Protein AF-A0AAD5XDI3-F1 (afdb_monomer_lite)

Structure (mmCIF, N/CA/C/O backbone):
data_AF-A0AAD5XDI3-F1
#
_entry.id   AF-A0AAD5XDI3-F1
#
loop_
_atom_site.group_PDB
_atom_site.id
_atom_site.type_symbol
_atom_site.label_atom_id
_atom_site.label_alt_id
_atom_site.label_comp_id
_atom_site.label_asym_id
_atom_site.label_entity_id
_atom_site.label_seq_id
_atom_site.pdbx_PDB_ins_code
_atom_site.Cartn_x
_atom_site.Cartn_y
_atom_site.Cartn_z
_atom_site.occupancy
_atom_site.B_iso_or_equiv
_atom_site.auth_seq_id
_atom_site.auth_comp_id
_atom_site.auth_asym_id
_atom_site.auth_atom_id
_atom_site.pdbx_PDB_model_num
ATOM 1 N N . PHE A 1 1 ? 3.442 -32.554 5.520 1.00 47.53 1 PHE A N 1
ATOM 2 C CA . PHE A 1 1 ? 2.840 -31.416 6.227 1.00 47.53 1 PHE A CA 1
ATOM 3 C C . PHE A 1 1 ? 1.393 -31.786 6.493 1.00 47.53 1 PHE A C 1
ATOM 5 O O . PHE A 1 1 ? 0.622 -31.822 5.546 1.00 47.53 1 PHE A O 1
ATOM 12 N N . ASP A 1 2 ? 1.051 -32.160 7.729 1.00 36.78 2 ASP A N 1
ATOM 13 C CA . ASP A 1 2 ? -0.353 -32.258 8.153 1.00 36.78 2 ASP A CA 1
ATOM 14 C C . ASP A 1 2 ? -0.892 -30.829 8.255 1.00 36.78 2 ASP A C 1
ATOM 16 O O . ASP A 1 2 ? -0.778 -30.168 9.284 1.00 36.78 2 ASP A O 1
ATOM 20 N N . THR A 1 3 ? -1.361 -30.285 7.135 1.00 45.81 3 THR A N 1
ATOM 21 C CA . THR A 1 3 ? -1.866 -28.909 7.041 1.00 45.81 3 THR A CA 1
ATOM 22 C C . THR A 1 3 ? -3.379 -28.919 7.001 1.00 45.81 3 THR A C 1
ATOM 24 O O . THR A 1 3 ? -3.995 -28.523 6.015 1.00 45.81 3 THR A O 1
ATOM 27 N N . THR A 1 4 ? -4.003 -29.360 8.088 1.00 52.22 4 THR A N 1
ATOM 28 C CA . THR A 1 4 ? -5.372 -28.934 8.373 1.00 52.22 4 THR A CA 1
ATOM 29 C C . THR A 1 4 ? -5.301 -27.482 8.833 1.00 52.22 4 THR A C 1
ATOM 31 O O . THR A 1 4 ? -5.080 -27.202 10.011 1.00 52.22 4 THR A O 1
ATOM 34 N N . VAL A 1 5 ? -5.405 -26.545 7.889 1.00 65.00 5 VAL A N 1
ATOM 35 C CA . VAL A 1 5 ? -5.537 -25.123 8.216 1.00 65.00 5 VAL A CA 1
ATOM 36 C C . VAL A 1 5 ? -6.956 -24.918 8.733 1.00 65.00 5 VAL A C 1
ATOM 38 O O . VAL A 1 5 ? -7.922 -25.165 8.014 1.00 65.00 5 VAL A O 1
ATOM 41 N N . ALA A 1 6 ? -7.089 -24.523 9.998 1.00 70.62 6 ALA A N 1
ATOM 42 C CA . ALA A 1 6 ? -8.393 -24.238 10.578 1.00 70.62 6 ALA A CA 1
ATOM 43 C C . ALA A 1 6 ? -9.020 -23.036 9.857 1.00 70.62 6 ALA A C 1
ATOM 45 O O . ALA A 1 6 ? -8.440 -21.948 9.827 1.00 70.62 6 ALA A O 1
ATOM 46 N N . LEU A 1 7 ? -10.203 -23.243 9.278 1.00 64.88 7 LEU A N 1
ATOM 47 C CA . LEU A 1 7 ? -11.003 -22.172 8.697 1.00 64.88 7 LEU A CA 1
ATOM 48 C C . LEU A 1 7 ? -11.778 -21.474 9.812 1.00 64.88 7 LEU A C 1
ATOM 50 O O . LEU A 1 7 ? -12.508 -22.110 10.572 1.00 64.88 7 LEU A O 1
ATOM 54 N N . THR A 1 8 ? -11.614 -20.159 9.907 1.00 66.75 8 THR A N 1
ATOM 55 C CA . THR A 1 8 ? -12.385 -19.302 10.808 1.00 66.75 8 THR A CA 1
ATOM 56 C C . THR A 1 8 ? -13.343 -18.471 9.967 1.00 66.75 8 THR A C 1
ATOM 58 O O . THR A 1 8 ? -12.914 -17.736 9.080 1.00 66.75 8 THR A O 1
ATOM 61 N N . ILE A 1 9 ? -14.642 -18.582 10.237 1.00 59.88 9 ILE A N 1
ATOM 62 C CA . ILE A 1 9 ? -15.657 -17.755 9.580 1.00 59.88 9 ILE A CA 1
ATOM 63 C C . ILE A 1 9 ? -15.721 -16.418 10.320 1.00 59.88 9 ILE A C 1
ATOM 65 O O . ILE A 1 9 ? -16.007 -16.380 11.518 1.00 59.88 9 ILE A O 1
ATOM 69 N N . PHE A 1 10 ? -15.464 -15.320 9.615 1.00 51.66 10 PHE A N 1
ATOM 70 C CA . PHE A 1 10 ? -15.527 -13.970 10.161 1.00 51.66 10 PHE A CA 1
ATOM 71 C C . PHE A 1 10 ? -16.383 -13.080 9.260 1.00 51.66 10 PHE A C 1
ATOM 73 O O . PHE A 1 10 ? -15.972 -12.743 8.158 1.00 51.66 10 PHE A O 1
ATOM 80 N N . HIS A 1 11 ? -17.577 -12.693 9.729 1.00 59.72 11 HIS A N 1
ATOM 81 C CA . HIS A 1 11 ? -18.446 -11.718 9.044 1.00 59.72 11 HIS A CA 1
ATOM 82 C C . HIS A 1 11 ? -18.690 -12.062 7.559 1.00 59.72 11 HIS A C 1
ATOM 84 O O . HIS A 1 11 ? -18.514 -11.225 6.680 1.00 59.72 11 HIS A O 1
ATOM 90 N N . ASN A 1 12 ? -19.082 -13.310 7.283 1.00 71.00 12 ASN A N 1
ATOM 91 C CA . ASN A 1 12 ? -19.303 -13.860 5.935 1.00 71.00 12 ASN A CA 1
ATOM 92 C C . ASN A 1 12 ? -18.046 -14.007 5.054 1.00 71.00 12 ASN A C 1
ATOM 94 O O . ASN A 1 12 ? -18.177 -14.397 3.899 1.00 71.00 12 ASN A O 1
ATOM 98 N N . ALA A 1 13 ? -16.844 -13.762 5.583 1.00 76.00 13 ALA A N 1
ATOM 99 C CA . ALA A 1 13 ? -15.586 -14.122 4.936 1.00 76.00 13 ALA A CA 1
ATOM 100 C C . ALA A 1 13 ? -14.991 -15.376 5.590 1.00 76.00 13 ALA A C 1
ATOM 102 O O . ALA A 1 13 ? -14.969 -15.503 6.820 1.00 76.00 13 ALA A O 1
ATOM 103 N N . GLN A 1 14 ? -14.484 -16.304 4.781 1.00 85.25 14 GLN A N 1
ATOM 104 C CA . GLN A 1 14 ? -13.695 -17.426 5.285 1.00 85.25 14 GLN A CA 1
ATOM 105 C C . GLN A 1 14 ? -12.232 -17.009 5.372 1.00 85.25 14 GLN A C 1
ATOM 107 O O . GLN A 1 14 ? -11.648 -16.537 4.395 1.00 85.25 14 GLN A O 1
ATOM 112 N N . ILE A 1 15 ? -11.640 -17.176 6.553 1.00 87.75 15 ILE A N 1
ATOM 113 C CA . ILE A 1 15 ? -10.244 -16.835 6.804 1.00 87.75 15 ILE A CA 1
ATOM 114 C C . ILE A 1 15 ? -9.481 -18.096 7.199 1.00 87.75 15 ILE A C 1
ATOM 116 O O . ILE A 1 15 ? -9.855 -18.796 8.141 1.00 87.75 15 ILE A O 1
ATOM 120 N N . ALA A 1 16 ? -8.378 -18.355 6.508 1.00 89.56 16 ALA A N 1
ATOM 121 C CA . ALA A 1 16 ? -7.414 -19.388 6.857 1.00 89.56 16 ALA A CA 1
ATOM 122 C C . ALA A 1 16 ? -6.131 -18.710 7.351 1.00 89.56 16 ALA A C 1
ATOM 124 O O . ALA A 1 16 ? -5.575 -17.858 6.659 1.00 89.56 16 ALA A O 1
ATOM 125 N N . ILE A 1 17 ? -5.655 -19.070 8.542 1.00 90.75 17 ILE A N 1
ATOM 126 C CA . ILE A 1 17 ? -4.444 -18.483 9.131 1.00 90.75 17 ILE A CA 1
ATOM 127 C C . ILE A 1 17 ? -3.389 -19.573 9.266 1.00 90.75 17 ILE A C 1
ATOM 129 O O . ILE A 1 17 ? -3.636 -20.613 9.875 1.00 90.75 17 ILE A O 1
ATOM 133 N N . PHE A 1 18 ? -2.203 -19.330 8.722 1.00 91.69 18 PHE A N 1
ATOM 134 C CA . PHE A 1 18 ? -1.053 -20.211 8.893 1.00 91.69 18 PHE A CA 1
ATOM 135 C C . PHE A 1 18 ? 0.231 -19.395 9.054 1.00 91.69 18 PHE A C 1
ATOM 137 O O . PHE A 1 18 ? 0.238 -18.181 8.866 1.00 91.69 18 PHE A O 1
ATOM 144 N N . LYS A 1 19 ? 1.324 -20.057 9.439 1.00 90.94 19 LYS A N 1
ATOM 145 C CA . LYS A 1 19 ? 2.655 -19.445 9.477 1.00 90.94 19 LYS A CA 1
ATOM 146 C C . LYS A 1 19 ? 3.516 -20.017 8.362 1.00 90.94 19 LYS A C 1
ATOM 148 O O . LYS A 1 19 ? 3.504 -21.229 8.148 1.00 90.94 19 LYS A O 1
ATOM 153 N N . ASP A 1 20 ? 4.240 -19.155 7.662 1.00 89.44 20 ASP A N 1
ATOM 154 C CA . ASP A 1 20 ? 5.237 -19.573 6.681 1.00 89.44 20 ASP A CA 1
ATOM 155 C C . ASP A 1 20 ? 6.464 -20.219 7.379 1.00 89.44 20 ASP A C 1
ATOM 157 O O . ASP A 1 20 ? 6.562 -20.208 8.613 1.00 89.44 20 ASP A O 1
ATOM 161 N N . PRO A 1 21 ? 7.428 -20.783 6.626 1.00 91.00 21 PRO A N 1
ATOM 162 C CA . PRO A 1 21 ? 8.645 -21.361 7.202 1.00 91.00 21 PRO A CA 1
ATOM 163 C C . PRO A 1 21 ? 9.513 -20.383 8.012 1.00 91.00 21 PRO A C 1
ATOM 165 O O . PRO A 1 21 ? 10.325 -20.830 8.820 1.00 91.00 21 PRO A O 1
ATOM 168 N N . ASN A 1 22 ? 9.350 -19.072 7.817 1.00 85.88 22 ASN A N 1
ATOM 169 C CA . ASN A 1 22 ? 10.060 -18.027 8.557 1.00 85.88 22 ASN A CA 1
ATOM 170 C C . ASN A 1 22 ? 9.297 -17.576 9.817 1.00 85.88 22 ASN A C 1
ATOM 172 O O . ASN A 1 22 ? 9.826 -16.807 10.622 1.00 85.88 22 ASN A O 1
ATOM 176 N N . GLY A 1 23 ? 8.075 -18.077 10.027 1.00 86.12 23 GLY A N 1
ATOM 177 C CA . GLY A 1 23 ? 7.207 -17.720 11.145 1.00 86.12 23 GLY A CA 1
ATOM 178 C C . GLY A 1 23 ? 6.302 -16.512 10.885 1.00 86.12 23 GLY A C 1
ATOM 179 O O . GLY A 1 23 ? 5.633 -16.064 11.821 1.00 86.12 23 GLY A O 1
ATOM 180 N N . ILE A 1 24 ? 6.248 -16.007 9.650 1.00 88.06 24 ILE A N 1
ATOM 181 C CA . ILE A 1 24 ? 5.360 -14.923 9.223 1.00 88.06 24 ILE A CA 1
ATOM 182 C C . ILE A 1 24 ? 3.933 -15.460 9.161 1.00 88.06 24 ILE A C 1
ATOM 184 O O . ILE A 1 24 ? 3.657 -16.462 8.503 1.00 88.06 24 ILE A O 1
ATOM 188 N N . GLU A 1 25 ? 3.012 -14.787 9.847 1.00 89.94 25 GLU A N 1
ATOM 189 C CA . GLU A 1 25 ? 1.589 -15.105 9.768 1.00 89.94 25 GLU A CA 1
ATOM 190 C C . GLU A 1 25 ? 1.027 -14.682 8.407 1.00 89.94 25 GLU A C 1
ATOM 192 O O . GLU A 1 25 ? 1.074 -13.509 8.036 1.00 89.94 25 GLU A O 1
ATOM 197 N N . VAL A 1 26 ? 0.465 -15.643 7.680 1.00 90.69 26 VAL A N 1
ATOM 198 C CA . VAL A 1 26 ? -0.228 -15.438 6.413 1.00 90.69 26 VAL A CA 1
ATOM 199 C C . VAL A 1 26 ? -1.707 -15.717 6.632 1.00 90.69 26 VAL A C 1
ATOM 201 O O . VAL A 1 26 ? -2.092 -16.767 7.155 1.00 90.69 26 VAL A O 1
ATOM 204 N N . ARG A 1 27 ? -2.541 -14.760 6.225 1.00 91.75 27 ARG A N 1
ATOM 205 C CA . ARG A 1 27 ? -3.999 -14.874 6.266 1.00 91.75 27 ARG A CA 1
ATOM 206 C C . ARG A 1 27 ? -4.526 -14.974 4.845 1.00 91.75 27 ARG A C 1
ATOM 208 O O . ARG A 1 27 ? -4.381 -14.035 4.067 1.00 91.75 27 ARG A O 1
ATOM 215 N N . LEU A 1 28 ? -5.129 -16.107 4.518 1.00 91.12 28 LEU A N 1
ATOM 216 C CA . LEU A 1 28 ? -5.909 -16.282 3.300 1.00 91.12 28 LEU A CA 1
ATOM 217 C C . LEU A 1 28 ? -7.330 -15.850 3.602 1.00 91.12 28 LEU A C 1
ATOM 219 O O . LEU A 1 28 ? -7.909 -16.309 4.582 1.00 91.12 28 LEU A O 1
ATOM 223 N N . ILE A 1 29 ? -7.863 -14.958 2.782 1.00 88.56 29 ILE A N 1
ATOM 224 C CA . ILE A 1 29 ? -9.216 -14.440 2.933 1.00 88.56 29 ILE A CA 1
ATOM 225 C C . ILE A 1 29 ? -9.942 -14.760 1.640 1.00 88.56 29 ILE A C 1
ATOM 227 O O . ILE A 1 29 ? -9.493 -14.365 0.563 1.00 88.56 29 ILE A O 1
ATOM 231 N N . GLU A 1 30 ? -11.031 -15.505 1.756 1.00 87.62 30 GLU A N 1
ATOM 232 C CA . GLU A 1 30 ? -11.913 -15.768 0.632 1.00 87.62 30 GLU A CA 1
ATOM 233 C C . GLU A 1 30 ? -12.585 -14.462 0.197 1.00 87.62 30 GLU A C 1
ATOM 235 O O . GLU A 1 30 ? -13.134 -13.722 1.019 1.00 87.62 30 GLU A O 1
ATOM 240 N N . LEU A 1 31 ? -12.505 -14.168 -1.101 1.00 82.94 31 LEU A N 1
ATOM 241 C CA . LEU A 1 31 ? -13.217 -13.043 -1.693 1.00 82.94 31 LEU A CA 1
ATOM 242 C C . LEU A 1 31 ? -14.718 -13.315 -1.665 1.00 82.94 31 LEU A C 1
ATOM 244 O O . LEU A 1 31 ? -15.148 -14.434 -1.949 1.00 82.94 31 LEU A O 1
ATOM 248 N N . THR A 1 32 ? -15.511 -12.282 -1.392 1.00 82.12 32 THR A N 1
ATOM 249 C CA . THR A 1 32 ? -16.971 -12.388 -1.491 1.00 82.12 32 THR A CA 1
ATOM 250 C C . THR A 1 32 ? -17.394 -12.659 -2.938 1.00 82.12 32 THR A C 1
ATOM 252 O O . THR A 1 32 ? -16.671 -12.300 -3.866 1.00 82.12 32 THR A O 1
ATOM 255 N N . GLU A 1 33 ? -18.577 -13.243 -3.153 1.00 81.38 33 GLU A N 1
ATOM 256 C CA . GLU A 1 33 ? -19.117 -13.487 -4.507 1.00 81.38 33 GLU A CA 1
ATOM 257 C C . GLU A 1 33 ? -19.088 -12.210 -5.364 1.00 81.38 33 GLU A C 1
ATOM 259 O O . GLU A 1 33 ? -18.579 -12.214 -6.480 1.00 81.38 33 GLU A O 1
ATOM 264 N N . GLN A 1 34 ? -19.486 -11.073 -4.785 1.00 79.25 34 GLN A N 1
ATOM 265 C CA . GLN A 1 34 ? -19.446 -9.770 -5.453 1.00 79.25 34 GLN A CA 1
ATOM 266 C C . GLN A 1 34 ? -18.027 -9.340 -5.872 1.00 79.25 34 GLN A C 1
ATOM 268 O O . GLN A 1 34 ? -17.858 -8.704 -6.907 1.00 79.25 34 GLN A O 1
ATOM 273 N N . GLN A 1 35 ? -17.003 -9.658 -5.074 1.00 77.62 35 GLN A N 1
ATOM 274 C CA . GLN A 1 35 ? -15.608 -9.372 -5.424 1.00 77.62 35 GLN A CA 1
ATOM 275 C C . GLN A 1 35 ? -15.087 -10.324 -6.504 1.00 77.62 35 GLN A C 1
ATOM 277 O O . GLN A 1 35 ? -14.258 -9.924 -7.311 1.00 77.62 35 GLN A O 1
ATOM 282 N N . GLN A 1 36 ? -15.559 -11.571 -6.532 1.00 77.69 36 GLN A N 1
ATOM 283 C CA . GLN A 1 36 ? -15.203 -12.531 -7.580 1.00 77.69 36 GLN A CA 1
ATOM 284 C C . GLN A 1 36 ? -15.808 -12.149 -8.940 1.00 77.69 36 GLN A C 1
ATOM 286 O O . GLN A 1 36 ? -15.209 -12.431 -9.976 1.00 77.69 36 GLN A O 1
ATOM 291 N N . GLU A 1 37 ? -16.971 -11.495 -8.936 1.00 79.19 37 GLU A N 1
ATOM 292 C CA . GLU A 1 37 ? -17.652 -10.999 -10.137 1.00 79.19 37 GLU A CA 1
ATOM 293 C C . GLU A 1 37 ? -17.058 -9.693 -10.697 1.00 79.19 37 GLU A C 1
ATOM 295 O O . GLU A 1 37 ? -17.395 -9.303 -11.817 1.00 79.19 37 GLU A O 1
ATOM 300 N N . ASP A 1 38 ? -16.171 -9.013 -9.960 1.00 76.56 38 ASP A N 1
ATOM 301 C CA . ASP A 1 38 ? -15.5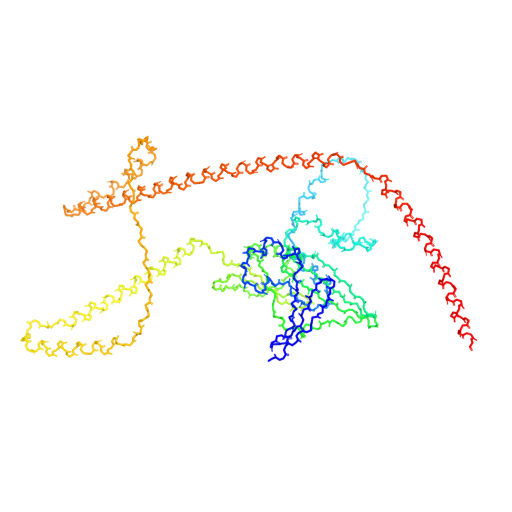27 -7.783 -10.427 1.00 76.56 38 ASP A CA 1
ATOM 302 C C . ASP A 1 38 ? -14.634 -8.079 -11.644 1.00 76.56 38 ASP A C 1
ATOM 304 O O . ASP A 1 38 ? -13.674 -8.854 -11.577 1.00 76.56 38 ASP A O 1
ATOM 308 N N . SER A 1 39 ? -14.941 -7.440 -12.778 1.00 68.50 39 SER A N 1
ATOM 309 C CA . SER A 1 39 ? -14.251 -7.648 -14.054 1.00 68.50 39 SER A CA 1
ATOM 310 C C . SER A 1 39 ? -12.749 -7.375 -13.971 1.00 68.50 39 SER A C 1
ATOM 312 O O . SER A 1 39 ? -11.975 -8.003 -14.692 1.00 68.50 39 SER A O 1
ATOM 314 N N . THR A 1 40 ? -12.322 -6.492 -13.062 1.00 70.38 40 THR A N 1
ATOM 315 C CA . THR A 1 40 ? -10.896 -6.204 -12.838 1.00 70.38 40 THR A CA 1
ATOM 316 C C . THR A 1 40 ? -10.129 -7.405 -12.282 1.00 70.38 40 THR A C 1
ATOM 318 O O . THR A 1 40 ? -8.949 -7.571 -12.586 1.00 70.38 40 THR A O 1
ATOM 321 N N . ILE A 1 41 ? -10.801 -8.267 -11.513 1.00 68.50 41 ILE A N 1
ATOM 322 C CA . ILE A 1 41 ? -10.242 -9.503 -10.949 1.00 68.50 41 ILE A CA 1
ATOM 323 C C . ILE A 1 41 ? -10.460 -10.674 -11.916 1.00 68.50 41 ILE A C 1
ATOM 325 O O . ILE A 1 41 ? -9.600 -11.543 -12.055 1.00 68.50 41 ILE A O 1
ATOM 329 N N . ALA A 1 42 ? -11.588 -10.688 -12.630 1.00 63.56 42 ALA A N 1
ATOM 330 C CA . ALA A 1 42 ? -11.940 -11.765 -13.553 1.00 63.56 42 ALA A CA 1
ATOM 331 C C . ALA A 1 42 ? -11.046 -11.834 -14.812 1.00 63.56 42 ALA A C 1
ATOM 333 O O . ALA A 1 42 ? -10.900 -12.911 -15.401 1.00 63.56 42 ALA A O 1
ATOM 334 N N . GLU A 1 43 ? -10.451 -10.713 -15.238 1.00 65.38 43 GLU A N 1
ATOM 335 C CA . GLU A 1 43 ? -9.578 -10.649 -16.422 1.00 65.38 43 GLU A CA 1
ATOM 336 C C . GLU A 1 43 ? -8.131 -11.095 -16.153 1.00 65.38 43 GLU A C 1
ATOM 338 O O . GLU A 1 43 ? -7.462 -11.579 -17.072 1.00 65.38 43 GLU A O 1
ATOM 343 N N . SER A 1 44 ? -7.644 -11.005 -14.908 1.00 58.12 44 SER A N 1
ATOM 344 C CA . SER A 1 44 ? -6.298 -11.454 -14.539 1.00 58.12 44 SER A CA 1
ATOM 345 C C . SER A 1 44 ? -6.253 -12.980 -14.386 1.00 58.12 44 SER A C 1
ATOM 347 O O . SER A 1 44 ? -6.315 -13.511 -13.286 1.00 58.12 44 SER A O 1
ATOM 349 N N . ASP A 1 45 ? -6.159 -13.683 -15.516 1.00 53.00 45 ASP A N 1
ATOM 350 C CA . ASP A 1 45 ? -5.903 -15.122 -15.652 1.00 53.00 45 ASP A CA 1
ATOM 351 C C . ASP A 1 45 ? -6.790 -16.062 -14.810 1.00 53.00 45 ASP A C 1
ATOM 353 O O . ASP A 1 45 ? -6.533 -16.342 -13.639 1.00 53.00 45 ASP A O 1
ATOM 357 N N . LYS A 1 46 ? -7.717 -16.755 -15.489 1.00 57.09 46 LYS A N 1
ATOM 358 C CA . LYS A 1 46 ? -8.559 -17.871 -14.987 1.00 57.09 46 LYS A CA 1
ATOM 359 C C . LYS A 1 46 ? -7.793 -19.074 -14.381 1.00 57.09 46 LYS A C 1
ATOM 361 O O . LYS A 1 46 ? -8.373 -20.138 -14.180 1.00 57.09 46 LYS A O 1
ATOM 366 N N . ARG A 1 47 ? -6.480 -18.962 -14.166 1.00 55.03 47 ARG A N 1
ATOM 367 C CA . ARG A 1 47 ? -5.576 -19.992 -13.631 1.00 55.03 47 ARG A CA 1
ATOM 368 C C . ARG A 1 47 ? -4.876 -19.586 -12.332 1.00 55.03 47 ARG A C 1
ATOM 370 O O . ARG A 1 47 ? -4.117 -20.398 -11.802 1.00 55.03 47 ARG A O 1
ATOM 377 N N . GLN A 1 48 ? -5.084 -18.373 -11.822 1.00 68.50 48 GLN A N 1
ATOM 378 C CA . GLN A 1 48 ? -4.470 -17.956 -10.562 1.00 68.50 48 GLN A CA 1
ATOM 379 C C . GLN A 1 48 ? -5.332 -18.407 -9.375 1.00 68.50 48 GLN A C 1
ATOM 381 O O . GLN A 1 48 ? -6.533 -18.175 -9.325 1.00 68.50 48 GLN A O 1
ATOM 386 N N . TRP A 1 49 ? -4.707 -19.100 -8.422 1.00 72.00 49 TRP A N 1
ATOM 387 C CA . TRP A 1 49 ? -5.333 -19.576 -7.179 1.00 72.00 49 TRP A CA 1
ATOM 388 C C . TRP A 1 49 ? -5.261 -18.533 -6.050 1.00 72.00 49 TRP A C 1
ATOM 390 O O . TRP A 1 49 ? -5.713 -18.783 -4.936 1.00 72.00 49 TRP A O 1
ATOM 400 N N . PHE A 1 50 ? -4.685 -17.363 -6.338 1.00 77.06 50 PHE A N 1
ATOM 401 C CA . PHE A 1 50 ? -4.650 -16.185 -5.483 1.00 77.06 50 PHE A CA 1
ATOM 402 C C . PHE A 1 50 ? -5.051 -14.974 -6.330 1.00 77.06 50 PHE A C 1
ATOM 404 O O . PHE A 1 50 ? -4.606 -14.855 -7.466 1.00 77.06 50 PHE A O 1
ATOM 411 N N . ALA A 1 51 ? -5.887 -14.086 -5.789 1.00 76.88 51 ALA A N 1
ATOM 412 C CA . ALA A 1 51 ? -6.321 -12.892 -6.517 1.00 76.88 51 ALA A CA 1
ATOM 413 C C . ALA A 1 51 ? -5.300 -11.752 -6.395 1.00 76.88 51 ALA A C 1
ATOM 415 O O . ALA A 1 51 ? -4.861 -11.181 -7.385 1.00 76.88 51 ALA A O 1
ATOM 416 N N . ARG A 1 52 ? -4.908 -11.414 -5.159 1.00 83.31 52 ARG A N 1
ATOM 417 C CA . ARG A 1 52 ? -3.953 -10.336 -4.862 1.00 83.31 52 ARG A CA 1
ATOM 418 C C . ARG A 1 52 ? -3.428 -10.422 -3.432 1.00 83.31 52 ARG A C 1
ATOM 420 O O . ARG A 1 52 ? -3.983 -11.137 -2.597 1.00 83.31 52 ARG A O 1
ATOM 427 N N . VAL A 1 53 ? -2.414 -9.617 -3.125 1.00 88.69 53 VAL A N 1
ATOM 428 C CA . VAL A 1 53 ? -2.056 -9.305 -1.736 1.00 88.69 53 VAL A CA 1
ATOM 429 C C . VAL A 1 53 ? -3.102 -8.340 -1.181 1.00 88.69 53 VAL A C 1
ATOM 431 O O . VAL A 1 53 ? -3.252 -7.229 -1.676 1.00 88.69 53 VAL A O 1
ATOM 434 N N . GLY A 1 54 ? -3.856 -8.765 -0.167 1.00 87.31 54 GLY A N 1
ATOM 435 C CA . GLY A 1 54 ? -4.891 -7.919 0.433 1.00 87.31 54 GLY A CA 1
ATOM 436 C C . GLY A 1 54 ? -4.297 -6.796 1.281 1.00 87.31 54 GLY A C 1
ATOM 437 O O . GLY A 1 54 ? -4.608 -5.621 1.089 1.00 87.31 54 GLY A O 1
ATOM 438 N N . TYR A 1 55 ? -3.433 -7.147 2.233 1.00 91.94 55 TYR A N 1
ATOM 439 C CA . TYR A 1 55 ? -2.812 -6.166 3.112 1.00 91.94 55 TYR A CA 1
ATOM 440 C C . TYR A 1 55 ? -1.563 -6.685 3.822 1.00 91.94 55 TYR A C 1
ATOM 442 O O . TYR A 1 55 ? -1.366 -7.890 3.970 1.00 91.94 55 TYR A O 1
ATOM 450 N N . TYR A 1 56 ? -0.776 -5.745 4.341 1.00 93.06 56 TYR A N 1
ATOM 451 C CA . TYR A 1 56 ? 0.287 -6.000 5.311 1.00 93.06 56 TYR A CA 1
ATOM 452 C C . TYR A 1 56 ? -0.136 -5.502 6.687 1.00 93.06 56 TYR A C 1
ATOM 454 O O . TYR A 1 56 ? -0.663 -4.398 6.807 1.00 93.06 56 TYR A O 1
ATOM 462 N N . THR A 1 57 ? 0.108 -6.289 7.731 1.00 92.00 57 THR A N 1
ATOM 463 C CA . THR A 1 57 ? -0.186 -5.892 9.113 1.00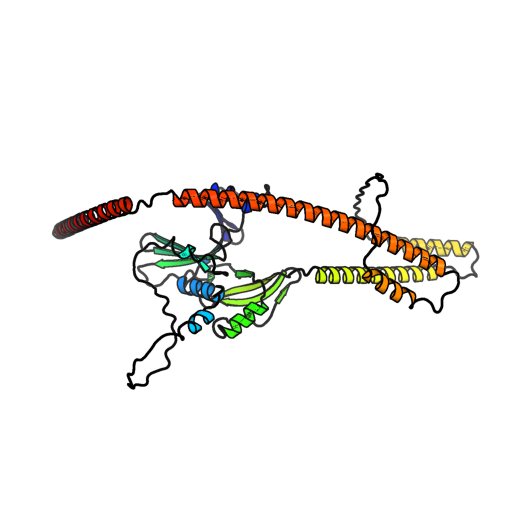 92.00 57 THR A CA 1
ATOM 464 C C . THR A 1 57 ? 1.085 -5.482 9.830 1.00 92.00 57 THR A C 1
ATOM 466 O O . THR A 1 57 ? 2.068 -6.221 9.843 1.00 92.00 57 THR A O 1
ATOM 469 N N . ILE A 1 58 ? 1.056 -4.307 10.450 1.00 91.69 58 ILE A N 1
ATOM 470 C CA . ILE A 1 58 ? 2.201 -3.731 11.140 1.00 91.69 58 ILE A CA 1
ATOM 471 C C . ILE A 1 58 ? 1.780 -3.369 12.562 1.00 91.69 58 ILE A C 1
ATOM 473 O O . ILE A 1 58 ? 0.962 -2.467 12.759 1.00 91.69 58 ILE A O 1
ATOM 477 N N . PRO A 1 59 ? 2.329 -4.057 13.572 1.00 89.94 59 PRO A N 1
ATOM 478 C CA . PRO A 1 59 ? 2.100 -3.678 14.949 1.00 89.94 59 PRO A CA 1
ATOM 479 C C . PRO A 1 59 ? 2.737 -2.315 15.236 1.00 89.94 59 PRO A C 1
ATOM 481 O O . PRO A 1 59 ? 3.897 -2.072 14.899 1.00 89.94 59 PRO A O 1
ATOM 484 N N . THR A 1 60 ? 1.959 -1.417 15.834 1.00 88.19 60 THR A N 1
ATOM 485 C CA . THR A 1 60 ? 2.300 0.002 15.929 1.00 88.19 60 THR A CA 1
ATOM 486 C C . THR A 1 60 ? 1.971 0.536 17.313 1.00 88.19 60 THR A C 1
ATOM 488 O O . THR A 1 60 ? 0.839 0.464 17.791 1.00 88.19 60 THR A O 1
ATOM 491 N N . ALA A 1 61 ? 2.982 1.129 17.943 1.00 83.06 61 ALA A N 1
ATOM 492 C CA . ALA A 1 61 ? 2.896 1.716 19.273 1.00 83.06 61 ALA A CA 1
ATOM 493 C C . ALA A 1 61 ? 1.975 2.944 19.322 1.00 83.06 61 ALA A C 1
ATOM 495 O O . ALA A 1 61 ? 1.228 3.151 20.278 1.00 83.06 61 ALA A O 1
ATOM 496 N N . LYS A 1 62 ? 2.053 3.775 18.279 1.00 88.56 62 LYS A N 1
ATOM 497 C CA . LYS A 1 62 ? 1.379 5.073 18.171 1.00 88.56 62 LYS A CA 1
ATOM 498 C C . LYS A 1 62 ? 0.496 5.096 16.926 1.00 88.56 62 LYS A C 1
ATOM 500 O O . LYS A 1 62 ? 0.790 5.818 15.973 1.00 88.56 62 LYS A O 1
ATOM 505 N N . ILE A 1 63 ? -0.548 4.265 16.913 1.00 91.12 63 ILE A N 1
ATOM 506 C CA . ILE A 1 63 ? -1.355 3.983 15.711 1.00 91.12 63 ILE A CA 1
ATOM 507 C C . ILE A 1 63 ? -1.892 5.253 15.044 1.00 91.12 63 ILE A C 1
ATOM 509 O O . ILE A 1 63 ? -1.664 5.464 13.855 1.00 91.12 63 ILE A O 1
ATOM 513 N N . GLU A 1 64 ? -2.497 6.151 15.820 1.00 91.25 64 GLU A N 1
ATOM 514 C CA . GLU A 1 64 ? -3.077 7.392 15.299 1.00 91.25 64 GLU A CA 1
ATOM 515 C C . GLU A 1 64 ? -2.017 8.354 14.746 1.00 91.25 64 GLU A C 1
ATOM 517 O O . GLU A 1 64 ? -2.206 8.941 13.681 1.00 91.25 64 GLU A O 1
ATOM 522 N N . LEU A 1 65 ? -0.884 8.507 15.443 1.00 92.31 65 LEU A N 1
ATOM 523 C CA . LEU A 1 65 ? 0.211 9.377 14.997 1.00 92.31 65 LEU A CA 1
ATOM 524 C C . LEU A 1 65 ? 0.865 8.835 13.727 1.00 92.31 65 LEU A C 1
ATOM 526 O O . LEU A 1 65 ? 1.149 9.605 12.816 1.00 92.31 65 LEU A O 1
ATOM 530 N N . THR A 1 66 ? 1.042 7.517 13.653 1.00 93.06 66 THR A N 1
ATOM 531 C CA . THR A 1 66 ? 1.640 6.835 12.500 1.00 93.06 66 THR A CA 1
ATOM 532 C C . THR A 1 66 ? 0.740 6.952 11.280 1.00 93.06 66 THR A C 1
ATOM 534 O O . THR A 1 66 ? 1.190 7.385 10.224 1.00 93.06 66 THR A O 1
ATOM 537 N N . GLY A 1 67 ? -0.551 6.638 11.417 1.00 93.50 67 GLY A N 1
ATOM 538 C CA . GLY A 1 67 ? -1.479 6.746 10.295 1.00 93.50 67 GLY A CA 1
ATOM 539 C C . GLY A 1 67 ? -1.594 8.173 9.775 1.00 93.50 67 GLY A C 1
ATOM 540 O O . GLY A 1 67 ? -1.485 8.397 8.573 1.00 93.50 67 GLY A O 1
ATOM 541 N N . ARG A 1 68 ? -1.695 9.158 10.678 1.00 92.88 68 ARG A N 1
ATOM 542 C CA . ARG A 1 68 ? -1.686 10.576 10.290 1.00 92.88 68 ARG A CA 1
ATOM 543 C C . ARG A 1 68 ? -0.362 11.012 9.678 1.00 92.88 68 ARG A C 1
ATOM 545 O O . ARG A 1 68 ? -0.377 11.888 8.825 1.00 92.88 68 ARG A O 1
ATOM 552 N N . TYR A 1 69 ? 0.770 10.454 10.105 1.00 93.88 69 TYR A N 1
ATOM 553 C CA . TYR A 1 69 ? 2.075 10.740 9.509 1.00 93.88 69 TYR A CA 1
ATOM 554 C C . TYR A 1 69 ? 2.117 10.288 8.044 1.00 93.88 69 TYR A C 1
ATOM 556 O O . TYR A 1 69 ? 2.396 11.107 7.167 1.00 93.88 69 TYR A O 1
ATOM 564 N N . PHE A 1 70 ? 1.750 9.032 7.765 1.00 94.56 70 PHE A N 1
ATOM 565 C CA . PHE A 1 70 ? 1.683 8.505 6.397 1.00 94.56 70 PHE A CA 1
ATOM 566 C C . PHE A 1 70 ? 0.674 9.266 5.539 1.00 94.56 70 PHE A C 1
ATOM 568 O O . PHE A 1 70 ? 1.023 9.735 4.459 1.00 94.56 70 PHE A O 1
ATOM 575 N N . GLU A 1 71 ? -0.551 9.446 6.029 1.00 92.44 71 GLU A N 1
ATOM 576 C CA . GLU A 1 71 ? -1.577 10.197 5.306 1.00 92.44 71 GLU A CA 1
ATOM 577 C C . GLU A 1 71 ? -1.101 11.613 4.996 1.00 92.44 71 GLU A C 1
ATOM 579 O O . GLU A 1 71 ? -1.191 12.057 3.858 1.00 92.44 71 GLU A O 1
ATOM 584 N N . ARG A 1 72 ? -0.502 12.313 5.965 1.00 90.69 72 ARG A N 1
ATOM 585 C CA . ARG A 1 72 ? 0.045 13.644 5.714 1.00 90.69 72 ARG A CA 1
ATOM 586 C C . ARG A 1 72 ? 1.075 13.568 4.594 1.00 90.69 72 ARG A C 1
ATOM 588 O O . ARG A 1 72 ? 0.985 14.359 3.669 1.00 90.69 72 ARG A O 1
ATOM 595 N N . ILE A 1 73 ? 2.080 12.699 4.690 1.00 92.00 73 ILE A N 1
ATOM 596 C CA . ILE A 1 73 ? 3.238 12.656 3.774 1.00 92.00 73 ILE A CA 1
ATOM 597 C C . ILE A 1 73 ? 2.866 12.265 2.344 1.00 92.00 73 ILE A C 1
ATOM 599 O O . ILE A 1 73 ? 3.437 12.809 1.395 1.00 92.00 73 ILE A O 1
ATOM 603 N N . PHE A 1 74 ? 1.888 11.379 2.189 1.00 91.88 74 PHE A N 1
ATOM 604 C CA . PHE A 1 74 ? 1.528 10.815 0.892 1.00 91.88 74 PHE A CA 1
ATOM 605 C C . PHE A 1 74 ? 0.224 11.353 0.306 1.00 91.88 74 PHE A C 1
ATOM 607 O O . PHE A 1 74 ? 0.001 11.154 -0.888 1.00 91.88 74 PHE A O 1
ATOM 614 N N . ALA A 1 75 ? -0.624 12.047 1.069 1.00 87.00 75 ALA A N 1
ATOM 615 C CA . ALA A 1 75 ? -1.821 12.658 0.506 1.00 87.00 75 ALA A CA 1
ATOM 616 C C . ALA A 1 75 ? -1.452 13.789 -0.466 1.00 87.00 75 ALA A C 1
ATOM 618 O O . ALA A 1 75 ? -0.709 14.730 -0.153 1.00 87.00 75 ALA A O 1
ATOM 619 N N . CYS A 1 76 ? -2.024 13.740 -1.667 1.00 77.19 76 CYS A N 1
ATOM 620 C CA . CYS A 1 76 ? -2.023 14.866 -2.584 1.00 77.19 76 CYS A CA 1
ATOM 621 C C . CYS A 1 76 ? -2.970 15.937 -2.042 1.00 77.19 76 CYS A C 1
ATOM 623 O O . CYS A 1 76 ? -4.159 15.954 -2.349 1.00 77.19 76 CYS A O 1
ATOM 625 N N . THR A 1 77 ? -2.440 16.873 -1.259 1.00 67.25 77 THR A N 1
ATOM 626 C CA . THR A 1 77 ? -3.120 18.134 -0.956 1.00 67.25 77 THR A CA 1
ATOM 627 C C . THR A 1 77 ? -3.204 18.976 -2.230 1.00 67.25 77 THR A C 1
ATOM 629 O O . THR A 1 77 ? -2.374 19.842 -2.498 1.00 67.25 77 THR A O 1
ATOM 632 N N . SER A 1 78 ? -4.198 18.705 -3.075 1.00 57.56 78 SER A N 1
ATOM 633 C CA . SER A 1 78 ? -4.479 19.544 -4.235 1.00 57.56 78 SER A CA 1
ATOM 634 C C . SER A 1 78 ? -4.875 20.946 -3.752 1.00 57.56 78 SER A C 1
ATOM 636 O O . SER A 1 78 ? -5.990 21.161 -3.288 1.00 57.56 78 SER A O 1
ATOM 638 N N . ASN A 1 79 ? -3.955 21.905 -3.864 1.00 52.28 79 ASN A N 1
ATOM 639 C CA . ASN A 1 79 ? -4.220 23.345 -3.882 1.00 52.28 79 ASN A CA 1
ATOM 640 C C . ASN A 1 79 ? -4.965 23.958 -2.678 1.00 52.28 79 ASN A C 1
ATOM 642 O O . ASN A 1 79 ? -5.911 24.720 -2.869 1.00 52.28 79 ASN A O 1
ATOM 646 N N . GLN A 1 80 ? -4.468 23.785 -1.449 1.00 51.84 80 GLN A N 1
ATOM 647 C CA . GLN A 1 80 ? -4.863 24.699 -0.358 1.00 51.84 80 GLN A CA 1
ATOM 648 C C . GLN A 1 80 ? -4.395 26.155 -0.583 1.00 51.84 80 GLN A C 1
ATOM 650 O O . GLN A 1 80 ? -4.941 27.075 0.015 1.00 51.84 80 GLN A O 1
ATOM 655 N N . HIS A 1 81 ? -3.455 26.410 -1.503 1.00 50.66 81 HIS A N 1
ATOM 656 C CA . HIS A 1 81 ? -2.979 27.770 -1.788 1.00 50.66 81 HIS A CA 1
ATOM 657 C C . HIS A 1 81 ? -3.906 28.631 -2.665 1.00 50.66 81 HIS A C 1
ATOM 659 O O . HIS A 1 81 ? -3.687 29.839 -2.752 1.00 50.66 81 HIS A O 1
ATOM 665 N N . ASN A 1 82 ? -4.954 28.071 -3.283 1.00 50.78 82 ASN A N 1
ATOM 666 C CA . ASN A 1 82 ? -5.868 28.862 -4.122 1.00 50.78 82 ASN A CA 1
ATOM 667 C C . ASN A 1 82 ? -7.117 29.373 -3.386 1.00 50.78 82 ASN A C 1
ATOM 669 O O . ASN A 1 82 ? -7.783 30.269 -3.902 1.00 50.78 82 ASN A O 1
ATOM 673 N N . SER A 1 83 ? -7.428 28.880 -2.183 1.00 50.84 83 SER A N 1
ATOM 674 C CA . SER A 1 83 ? -8.612 29.333 -1.436 1.00 50.84 83 SER A CA 1
ATOM 675 C C . SER A 1 83 ? -8.391 30.609 -0.617 1.00 50.84 83 SER A C 1
ATOM 677 O O . SER A 1 83 ? -9.359 31.311 -0.340 1.00 50.84 83 SER A O 1
ATOM 679 N N . GLU A 1 84 ? -7.151 30.984 -0.280 1.00 49.31 84 GLU A N 1
ATOM 680 C CA . GLU A 1 84 ? -6.891 32.226 0.475 1.00 49.31 84 GLU A CA 1
ATOM 681 C C . GLU A 1 84 ? -6.933 33.505 -0.382 1.00 49.31 84 GLU A C 1
ATOM 683 O O . GLU A 1 84 ? -7.065 34.600 0.160 1.00 49.31 84 GLU A O 1
ATOM 688 N N . LYS A 1 85 ? -6.897 33.409 -1.720 1.00 49.19 85 LYS A N 1
ATOM 689 C CA . LYS A 1 85 ? -6.926 34.595 -2.601 1.00 49.19 85 LYS A CA 1
ATOM 690 C C . LYS A 1 85 ? -8.316 35.048 -3.059 1.00 49.19 85 LYS A C 1
ATOM 692 O O . LYS A 1 85 ? -8.413 36.110 -3.667 1.00 49.19 85 LYS A O 1
ATOM 697 N N . VAL A 1 86 ? -9.388 34.315 -2.745 1.00 49.66 86 VAL A N 1
ATOM 698 C CA . VAL A 1 86 ? -10.760 34.698 -3.153 1.00 49.66 86 VAL A CA 1
ATOM 699 C C . VAL A 1 86 ? -11.526 35.441 -2.044 1.00 49.66 86 VAL A C 1
ATOM 701 O O . VAL A 1 86 ? -12.539 36.074 -2.316 1.00 49.66 86 VAL A O 1
ATOM 704 N N . ALA A 1 87 ? -11.010 35.491 -0.811 1.00 48.84 87 ALA A N 1
ATOM 705 C CA . ALA A 1 87 ? -11.654 36.213 0.296 1.00 48.84 87 ALA A CA 1
ATOM 706 C C . ALA A 1 87 ? -11.289 37.715 0.399 1.00 48.84 87 ALA A C 1
ATOM 708 O O . ALA A 1 87 ? -11.703 38.375 1.347 1.00 48.84 87 ALA A O 1
ATOM 709 N N . ALA A 1 88 ? -10.532 38.279 -0.553 1.00 47.44 88 ALA A N 1
ATOM 710 C CA . ALA A 1 88 ? -10.035 39.663 -0.477 1.00 47.44 88 ALA A CA 1
ATOM 711 C C . ALA A 1 88 ? -10.732 40.670 -1.418 1.00 47.44 88 ALA A C 1
ATOM 713 O O . ALA A 1 88 ? -10.234 41.781 -1.596 1.00 47.44 88 ALA A O 1
ATOM 714 N N . VAL A 1 89 ? -11.881 40.330 -2.013 1.00 50.69 89 VAL A N 1
ATOM 715 C CA . VAL A 1 89 ? -12.660 41.280 -2.828 1.00 50.69 89 VAL A CA 1
ATOM 716 C C . VAL A 1 89 ? -14.133 41.238 -2.421 1.00 50.69 89 VAL A C 1
ATOM 718 O O . VAL A 1 89 ? -14.921 40.495 -2.993 1.00 50.69 89 VAL A O 1
ATOM 721 N N . GLY A 1 90 ? -14.514 42.056 -1.435 1.00 42.28 90 GLY A N 1
ATOM 722 C CA . GLY A 1 90 ? -15.925 42.384 -1.204 1.00 42.28 90 GLY A CA 1
ATOM 723 C C . GLY A 1 90 ? -16.287 42.802 0.221 1.00 42.28 90 GLY A C 1
ATOM 724 O O . GLY A 1 90 ? -16.585 41.954 1.050 1.00 42.28 90 GLY A O 1
ATOM 725 N N . GLY A 1 91 ? -16.366 44.118 0.455 1.00 37.00 91 GLY A N 1
ATOM 726 C CA . GLY A 1 91 ? -17.007 44.737 1.627 1.00 37.00 91 GLY A CA 1
ATOM 727 C C . GLY A 1 91 ? -16.047 44.936 2.803 1.00 37.00 91 GLY A C 1
ATOM 728 O O . GLY A 1 91 ? -15.378 44.018 3.236 1.00 37.00 91 GLY A O 1
ATOM 729 N N . GLY A 1 92 ? -15.865 46.113 3.384 1.00 42.25 92 GLY A N 1
ATOM 730 C CA . GLY A 1 92 ? -16.770 47.246 3.498 1.00 42.25 92 GLY A CA 1
ATOM 731 C C . GLY A 1 92 ? -16.693 47.719 4.951 1.00 42.25 92 GLY A C 1
ATOM 732 O O . GLY A 1 92 ? -17.005 46.960 5.854 1.00 42.25 92 GLY A O 1
ATOM 733 N N . GLY A 1 93 ? -16.199 48.944 5.146 1.00 42.19 93 GLY A N 1
ATOM 734 C CA . GLY A 1 93 ? -16.306 49.789 6.344 1.00 42.19 93 GLY A CA 1
ATOM 735 C C . GLY A 1 93 ? -16.461 49.138 7.725 1.00 42.19 93 GLY A C 1
ATOM 736 O O . GLY A 1 93 ? -17.563 48.808 8.141 1.00 42.19 93 GLY A O 1
ATOM 737 N N . GLY A 1 94 ? -15.388 49.150 8.517 1.00 38.12 94 GLY A N 1
ATOM 738 C CA . GLY A 1 94 ? -15.468 48.893 9.955 1.00 38.12 94 GLY A CA 1
ATOM 739 C C . GLY A 1 94 ? -14.208 49.337 10.685 1.00 38.12 94 GLY A C 1
ATOM 740 O O . GLY A 1 94 ? -13.303 48.544 10.913 1.00 38.12 94 GLY A O 1
ATOM 741 N N . ARG A 1 95 ? -14.125 50.627 11.029 1.00 46.69 95 ARG A N 1
ATOM 742 C CA . ARG A 1 95 ? -13.101 51.157 11.940 1.00 46.69 95 ARG A CA 1
ATOM 743 C C . ARG A 1 95 ? -13.272 50.499 13.310 1.00 46.69 95 ARG A C 1
ATOM 745 O O . ARG A 1 95 ? -14.304 50.706 13.928 1.00 46.69 95 ARG A O 1
ATOM 752 N N . ASN A 1 96 ? -12.236 49.834 13.812 1.00 40.81 96 ASN A N 1
ATOM 753 C CA . ASN A 1 96 ? -11.901 49.875 15.234 1.00 40.81 96 ASN A CA 1
ATOM 754 C C . ASN A 1 96 ? -10.396 49.657 15.425 1.00 40.81 96 ASN A C 1
ATOM 756 O O . ASN A 1 96 ? -9.844 48.601 15.137 1.00 40.81 96 ASN A O 1
ATOM 760 N N . LYS A 1 97 ? -9.735 50.723 15.888 1.00 48.91 97 LYS A N 1
ATOM 761 C CA . LYS A 1 97 ? -8.385 50.711 16.453 1.00 48.91 97 LYS A CA 1
ATOM 762 C C . LYS A 1 97 ? -8.483 50.176 17.878 1.00 48.91 97 LYS A C 1
ATOM 764 O O . LYS A 1 97 ? -9.201 50.799 18.644 1.00 48.91 97 LYS A O 1
ATOM 769 N N . HIS A 1 98 ? -7.714 49.147 18.218 1.00 39.28 98 HIS A N 1
ATOM 770 C CA . HIS A 1 98 ? -7.032 48.846 19.497 1.00 39.28 98 HIS A CA 1
ATOM 771 C C . HIS A 1 98 ? -6.216 47.573 19.174 1.00 39.28 98 HIS A C 1
ATOM 773 O O . HIS A 1 98 ? -6.774 46.629 18.637 1.00 39.28 98 HIS A O 1
ATOM 779 N N . GLY A 1 99 ? -4.887 47.506 19.250 1.00 35.47 99 GLY A N 1
ATOM 780 C CA . GLY A 1 99 ? -4.017 47.929 20.339 1.00 35.47 99 GLY A CA 1
ATOM 781 C C . GLY A 1 99 ? -3.728 46.700 21.207 1.00 35.47 99 GLY A C 1
ATOM 782 O O . GLY A 1 99 ? -4.555 46.365 22.042 1.00 35.47 99 GLY A O 1
ATOM 783 N N . GLY A 1 100 ? -2.589 46.029 21.002 1.00 31.12 100 GLY A N 1
ATOM 784 C CA . GLY A 1 100 ? -2.126 44.952 21.888 1.00 31.12 100 GLY A CA 1
ATOM 785 C C . GLY A 1 100 ? -1.291 43.894 21.174 1.00 31.12 100 GLY A C 1
ATOM 786 O O . GLY A 1 100 ? -1.814 43.130 20.372 1.00 31.12 100 GLY A O 1
ATOM 787 N N . GLY A 1 101 ? 0.014 43.882 21.449 1.00 34.50 101 GLY A N 1
ATOM 788 C CA . GLY A 1 101 ? 0.943 42.871 20.954 1.00 34.50 101 GLY A CA 1
ATOM 789 C C . GLY A 1 101 ? 0.725 41.496 21.584 1.00 34.50 101 GLY A C 1
ATOM 790 O O . GLY A 1 101 ? 0.091 41.366 22.627 1.00 34.50 101 GLY A O 1
ATOM 791 N N . GLY A 1 102 ? 1.299 40.472 20.959 1.00 30.09 102 GLY A N 1
ATOM 792 C CA . GLY A 1 102 ? 1.321 39.134 21.535 1.00 30.09 102 GLY A CA 1
ATOM 793 C C . GLY A 1 102 ? 1.651 38.057 20.514 1.00 30.09 102 GLY A C 1
ATOM 794 O O . GLY A 1 102 ? 0.826 37.748 19.670 1.00 30.09 102 GLY A O 1
ATOM 795 N N . MET A 1 103 ? 2.861 37.514 20.657 1.00 33.09 103 MET A N 1
ATOM 796 C CA . MET A 1 103 ? 3.297 36.144 20.362 1.00 33.09 103 MET A CA 1
ATOM 797 C C . MET A 1 103 ? 2.984 35.529 18.989 1.00 33.09 103 MET A C 1
ATOM 799 O O . MET A 1 103 ? 1.849 35.304 18.586 1.00 33.09 103 MET A O 1
ATOM 803 N N . VAL A 1 104 ? 4.079 35.135 18.337 1.00 35.16 104 VAL A N 1
ATOM 804 C CA . VAL A 1 104 ? 4.149 34.183 17.230 1.00 35.16 104 VAL A CA 1
ATOM 805 C C . VAL A 1 104 ? 3.423 32.897 17.641 1.00 35.16 104 VAL A C 1
ATOM 807 O O . VAL A 1 104 ? 3.923 32.131 18.460 1.00 35.16 104 VAL A O 1
ATOM 810 N N . ALA A 1 105 ? 2.216 32.703 17.114 1.00 32.84 105 ALA A N 1
ATOM 811 C CA . ALA A 1 105 ? 1.444 31.484 17.279 1.00 32.84 105 ALA A CA 1
ATOM 812 C C . ALA A 1 105 ? 1.859 30.479 16.199 1.00 32.84 105 ALA A C 1
ATOM 814 O O . ALA A 1 105 ? 1.764 30.758 15.003 1.00 32.84 105 ALA A O 1
ATOM 815 N N . GLU A 1 106 ? 2.306 29.302 16.633 1.00 33.41 106 GLU A N 1
ATOM 816 C CA . GLU A 1 106 ? 2.330 28.105 15.801 1.00 33.41 106 GLU A CA 1
ATOM 817 C C . GLU A 1 106 ? 0.919 27.857 15.257 1.00 33.41 106 GLU A C 1
ATOM 819 O O . GLU A 1 106 ? -0.039 27.660 16.011 1.00 33.41 106 GLU A O 1
ATOM 824 N N . ASN A 1 107 ? 0.791 27.863 13.931 1.00 28.52 107 ASN A N 1
ATOM 825 C CA . ASN A 1 107 ? -0.420 27.451 13.236 1.00 28.52 107 ASN A CA 1
ATOM 826 C C . ASN A 1 107 ? -0.589 25.932 13.373 1.00 28.52 107 ASN A C 1
ATOM 828 O O . ASN A 1 107 ? -0.300 25.160 12.460 1.00 28.52 107 ASN A O 1
ATOM 832 N N . ILE A 1 108 ? -1.088 25.495 14.528 1.00 34.25 108 ILE A N 1
ATOM 833 C CA . ILE A 1 108 ? -1.748 24.201 14.651 1.00 34.25 108 ILE A CA 1
ATOM 834 C C . ILE A 1 108 ? -3.028 24.311 13.829 1.00 34.25 108 ILE A C 1
ATOM 836 O O . ILE A 1 108 ? -3.989 24.972 14.230 1.00 34.25 108 ILE A O 1
ATOM 840 N N . VAL A 1 109 ? -3.029 23.659 12.667 1.00 34.62 109 VAL A N 1
ATOM 841 C CA . VAL A 1 109 ? -4.231 23.377 11.884 1.00 34.62 109 VAL A CA 1
ATOM 842 C C . VAL A 1 109 ? -5.204 22.633 12.803 1.00 34.62 109 VAL A C 1
ATOM 844 O O . VAL A 1 109 ? -5.113 21.422 13.000 1.00 34.62 109 VAL A O 1
ATOM 847 N N . LYS A 1 110 ? -6.127 23.376 13.422 1.00 31.30 110 LYS A N 1
ATOM 848 C CA . LYS A 1 110 ? -7.313 22.829 14.077 1.00 31.30 110 LYS A CA 1
ATOM 849 C C . LYS A 1 110 ? -8.244 22.337 12.978 1.00 31.30 110 LYS A C 1
ATOM 851 O O . LYS A 1 110 ? -9.210 23.005 12.620 1.00 31.30 110 LYS A O 1
ATOM 856 N N . THR A 1 111 ? -7.957 21.159 12.436 1.00 34.88 111 THR A N 1
ATOM 857 C CA . THR A 1 111 ? -8.993 20.376 11.770 1.00 34.88 111 THR A CA 1
ATOM 858 C C . THR A 1 111 ? -10.030 20.060 12.838 1.00 34.88 111 THR A C 1
ATOM 860 O O . THR A 1 111 ? -9.706 19.523 13.898 1.00 34.88 111 THR A O 1
ATOM 863 N N . VAL A 1 112 ? -11.259 20.497 12.594 1.00 32.53 112 VAL A N 1
ATOM 864 C CA . VAL A 1 112 ? -12.409 20.357 13.482 1.00 32.53 112 VAL A CA 1
ATOM 865 C C . VAL A 1 112 ? -12.632 18.871 13.777 1.00 32.53 112 VAL A C 1
ATOM 867 O O . VAL A 1 112 ? -13.285 18.167 13.019 1.00 32.53 112 VAL A O 1
ATOM 870 N N . VAL A 1 113 ? -12.086 18.377 14.890 1.00 37.91 113 VAL A N 1
ATOM 871 C CA . VAL A 1 113 ? -12.543 17.127 15.502 1.00 37.91 113 VAL A CA 1
ATOM 872 C C . VAL A 1 113 ? -13.794 17.492 16.287 1.00 37.91 113 VAL A C 1
ATOM 874 O O . VAL A 1 113 ? -13.738 17.872 17.458 1.00 37.91 113 VAL A O 1
ATOM 877 N N . GLY A 1 114 ? -14.932 17.448 15.598 1.00 32.94 114 GLY A N 1
ATOM 878 C CA . GLY A 1 114 ? -16.234 17.495 16.239 1.00 32.94 114 GLY A CA 1
ATOM 879 C C . GLY A 1 114 ? -16.348 16.315 17.198 1.00 32.94 114 GLY A C 1
ATOM 880 O O . GLY A 1 114 ? -16.436 15.164 16.782 1.00 32.94 114 GLY A O 1
ATOM 881 N N . LYS A 1 115 ? -16.339 16.593 18.503 1.00 37.88 115 LYS A N 1
ATOM 882 C CA . LYS A 1 115 ? -16.836 15.654 19.509 1.00 37.88 115 LYS A CA 1
ATOM 883 C C . LYS A 1 115 ? -18.347 15.529 19.303 1.00 37.88 115 LYS A C 1
ATOM 885 O O . LYS A 1 115 ? -19.100 16.349 19.816 1.00 37.88 115 LYS A O 1
ATOM 890 N N . GLY A 1 116 ? -18.796 14.541 18.536 1.00 36.47 116 GLY A N 1
ATOM 891 C CA . GLY A 1 116 ? -20.226 14.308 18.355 1.00 36.47 116 GLY A CA 1
ATOM 892 C C . GLY A 1 116 ? -20.547 13.130 17.443 1.00 36.47 116 GLY A C 1
ATOM 893 O O . GLY A 1 116 ? -20.347 13.222 16.245 1.00 36.47 116 GLY A O 1
ATOM 894 N N . LYS A 1 117 ? -21.118 12.079 18.047 1.00 35.81 117 LYS A N 1
ATOM 895 C CA . LYS A 1 117 ? -21.774 10.897 17.450 1.00 35.81 117 LYS A CA 1
ATOM 896 C C . LYS A 1 117 ? -20.897 9.918 16.645 1.00 35.81 117 LYS A C 1
ATOM 898 O O . LYS A 1 117 ? -20.413 10.191 15.557 1.00 35.81 117 LYS A O 1
ATOM 903 N N . LYS A 1 118 ? -20.790 8.705 17.203 1.00 41.62 118 LYS A N 1
ATOM 904 C CA . LYS A 1 118 ? -20.324 7.471 16.559 1.00 41.62 118 LYS A CA 1
ATOM 905 C C . LYS A 1 118 ? -21.185 7.171 15.322 1.00 41.62 118 LYS A C 1
ATOM 907 O O . LYS A 1 118 ? -22.276 6.652 15.489 1.00 41.62 118 LYS A O 1
ATOM 912 N N . ASN A 1 119 ? -20.693 7.499 14.132 1.00 36.31 119 ASN A N 1
ATOM 913 C CA . ASN A 1 119 ? -21.086 6.930 12.835 1.00 36.31 119 ASN A CA 1
ATOM 914 C C . ASN A 1 119 ? -19.828 6.966 11.947 1.00 36.31 119 ASN A C 1
ATOM 916 O O . ASN A 1 119 ? -19.671 7.830 11.094 1.00 36.31 119 ASN A O 1
ATOM 920 N N . THR A 1 120 ? -18.852 6.104 12.240 1.00 42.41 120 THR A N 1
ATOM 921 C CA . THR A 1 120 ? -17.452 6.250 11.787 1.00 42.41 120 THR A CA 1
ATOM 922 C C . THR A 1 120 ? -17.088 5.527 10.482 1.00 42.41 120 THR A C 1
ATOM 924 O O . THR A 1 120 ? -15.908 5.439 10.175 1.00 42.41 120 THR A O 1
ATOM 927 N N . GLY A 1 121 ? -18.047 5.035 9.689 1.00 45.41 121 GLY A N 1
ATOM 928 C CA . GLY A 1 121 ? -17.743 4.288 8.452 1.00 45.41 121 GLY A CA 1
ATOM 929 C C . GLY A 1 121 ? -17.964 5.050 7.138 1.00 45.41 121 GLY A C 1
ATOM 930 O O . GLY A 1 121 ? -17.114 5.031 6.256 1.00 45.41 121 GLY A O 1
ATOM 931 N N . GLU A 1 122 ? -19.099 5.739 6.983 1.00 45.25 122 GLU A N 1
ATOM 932 C CA . GLU A 1 122 ? -19.560 6.161 5.645 1.00 45.25 122 GLU A CA 1
ATOM 933 C C . GLU A 1 122 ? -19.131 7.570 5.202 1.00 45.25 122 GLU A C 1
ATOM 935 O O . GLU A 1 122 ? -19.111 7.856 4.003 1.00 45.25 122 GLU A O 1
ATOM 940 N N . GLU A 1 123 ? -18.765 8.472 6.117 1.00 46.22 123 GLU A N 1
ATOM 941 C CA . GLU A 1 123 ? -18.421 9.855 5.735 1.00 46.22 123 GLU A CA 1
ATOM 942 C C . GLU A 1 123 ? -16.986 10.030 5.218 1.00 46.22 123 GLU A C 1
ATOM 944 O O . GLU A 1 123 ? -16.726 10.962 4.458 1.00 46.22 123 GLU A O 1
ATOM 949 N N . LEU A 1 124 ? -16.067 9.111 5.533 1.00 51.22 124 LEU A N 1
ATOM 950 C CA . LEU A 1 124 ? -14.673 9.185 5.069 1.00 51.22 124 LEU A CA 1
ATOM 951 C C . LEU A 1 124 ? -14.515 8.864 3.568 1.00 51.22 124 LEU A C 1
ATOM 953 O O . LEU A 1 124 ? -13.525 9.255 2.953 1.00 51.22 124 LEU A O 1
ATOM 957 N N . SER A 1 125 ? -15.505 8.214 2.948 1.00 48.81 125 SER A N 1
ATOM 958 C CA . SER A 1 125 ? -15.448 7.774 1.545 1.00 48.81 125 SER A CA 1
ATOM 959 C C . SER A 1 125 ? -15.787 8.871 0.517 1.00 48.81 125 SER A C 1
ATOM 961 O O . SER A 1 125 ? -15.377 8.775 -0.640 1.00 48.81 125 SER A O 1
ATOM 963 N 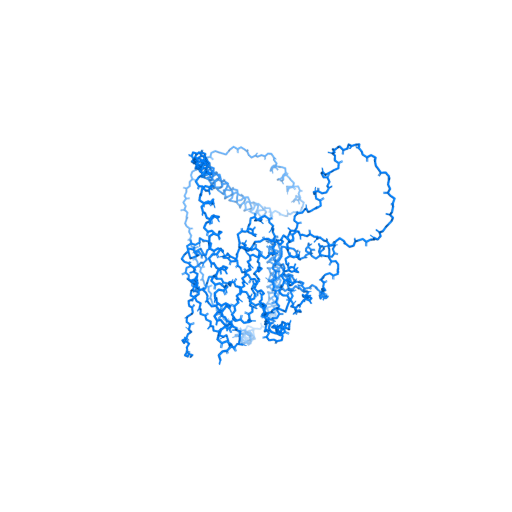N . LYS A 1 126 ? -16.481 9.954 0.902 1.00 51.66 126 LYS A N 1
ATOM 964 C CA . LYS A 1 126 ? -17.043 10.926 -0.066 1.00 51.66 126 LYS A CA 1
ATOM 965 C C . LYS A 1 126 ? -16.040 11.925 -0.662 1.00 51.66 126 LYS A C 1
ATOM 967 O O . LYS A 1 126 ? -16.396 12.659 -1.579 1.00 51.66 126 LYS A O 1
ATOM 972 N N . ASN A 1 127 ? -14.783 11.924 -0.217 1.00 52.16 127 ASN A N 1
ATOM 973 C CA . ASN A 1 127 ? -13.710 12.740 -0.802 1.00 52.16 127 ASN A CA 1
ATOM 974 C C . ASN A 1 127 ? -12.872 11.935 -1.812 1.00 52.16 127 ASN A C 1
ATOM 976 O O . ASN A 1 127 ? -11.645 11.881 -1.722 1.00 52.16 127 ASN A O 1
ATOM 980 N N . SER A 1 128 ? -13.532 11.322 -2.797 1.00 53.97 128 SER A N 1
ATOM 981 C CA . SER A 1 128 ? -12.926 10.434 -3.806 1.00 53.97 128 SER A CA 1
ATOM 982 C C . SER A 1 128 ? -11.866 11.085 -4.710 1.00 53.97 128 SER A C 1
ATOM 984 O O . SER A 1 128 ? -11.224 10.385 -5.484 1.00 53.97 128 SER A O 1
ATOM 986 N N . ASN A 1 129 ? -11.657 12.403 -4.622 1.00 58.12 129 ASN A N 1
ATOM 987 C CA . ASN A 1 129 ? -10.728 13.140 -5.488 1.00 58.12 129 ASN A CA 1
ATOM 988 C C . ASN A 1 129 ? -9.362 13.437 -4.847 1.00 58.12 129 ASN A C 1
ATOM 990 O O . ASN A 1 129 ? -8.520 14.073 -5.480 1.00 58.12 129 ASN A O 1
ATOM 994 N N . ILE A 1 130 ? -9.118 13.004 -3.606 1.00 65.50 130 ILE A N 1
ATOM 995 C CA . ILE A 1 130 ? -7.813 13.193 -2.959 1.00 65.50 130 ILE A CA 1
ATOM 996 C C . ILE A 1 130 ? -6.904 12.019 -3.347 1.00 65.50 130 ILE A C 1
ATOM 998 O O . ILE A 1 130 ? -7.021 10.916 -2.811 1.00 65.50 130 ILE A O 1
ATOM 1002 N N . GLY A 1 131 ? -6.004 12.259 -4.306 1.00 82.19 131 GLY A N 1
ATOM 1003 C CA . GLY A 1 131 ? -4.967 11.300 -4.698 1.00 82.19 131 GLY A CA 1
ATOM 1004 C C . GLY A 1 131 ? -3.971 11.005 -3.566 1.00 82.19 131 GLY A C 1
ATOM 1005 O O . GLY A 1 131 ? -3.838 11.787 -2.624 1.00 82.19 131 GLY A O 1
ATOM 1006 N N . GLY A 1 132 ? -3.246 9.889 -3.669 1.00 88.25 132 GLY A N 1
ATOM 1007 C CA . GLY A 1 132 ? -2.245 9.467 -2.678 1.00 88.25 132 GLY A CA 1
ATOM 1008 C C . GLY A 1 132 ? -2.765 8.488 -1.621 1.00 88.25 132 GLY A C 1
ATOM 1009 O O . GLY A 1 132 ? -3.905 8.029 -1.707 1.00 88.25 132 GLY A O 1
ATOM 1010 N N . ILE A 1 133 ? -1.903 8.143 -0.656 1.00 92.56 133 ILE A N 1
ATOM 1011 C CA . ILE A 1 133 ? -2.213 7.214 0.445 1.00 92.56 133 ILE A CA 1
ATOM 1012 C C . ILE A 1 133 ? -2.962 7.969 1.542 1.00 92.56 133 ILE A C 1
ATOM 1014 O O . ILE A 1 133 ? -2.499 9.010 2.010 1.00 92.56 133 ILE A O 1
ATOM 1018 N N . ARG A 1 134 ? -4.094 7.417 1.973 1.00 93.25 134 ARG A N 1
ATOM 1019 C CA . ARG A 1 134 ? -4.963 7.982 3.012 1.00 93.25 134 ARG A CA 1
ATOM 1020 C C . ARG A 1 134 ? -5.492 6.900 3.936 1.00 93.25 134 ARG A C 1
ATOM 1022 O O . ARG A 1 134 ? -5.373 5.713 3.627 1.00 93.25 134 ARG A O 1
ATOM 1029 N N . ILE A 1 135 ? -6.087 7.304 5.051 1.00 94.19 135 ILE A N 1
ATOM 1030 C CA . ILE A 1 135 ? -6.826 6.375 5.906 1.00 94.19 135 ILE A CA 1
ATOM 1031 C C . ILE A 1 135 ? -8.127 6.013 5.182 1.00 94.19 135 ILE A C 1
ATOM 1033 O O . ILE A 1 135 ? -8.946 6.883 4.892 1.00 94.19 135 ILE A O 1
ATOM 1037 N N . VAL A 1 136 ? -8.297 4.733 4.857 1.00 93.50 136 VAL A N 1
ATOM 1038 C CA . VAL A 1 136 ? -9.462 4.230 4.111 1.00 93.50 136 VAL A CA 1
ATOM 1039 C C . VAL A 1 136 ? -10.492 3.556 5.005 1.00 93.50 136 VAL A C 1
ATOM 1041 O O . VAL A 1 136 ? -11.654 3.485 4.622 1.00 93.50 136 VAL A O 1
ATOM 1044 N N . ASP A 1 137 ? -10.078 3.065 6.172 1.00 93.62 137 ASP A N 1
ATOM 1045 C CA . ASP A 1 137 ? -10.952 2.356 7.103 1.00 93.62 137 ASP A CA 1
ATOM 1046 C C . ASP A 1 137 ? -10.347 2.354 8.521 1.00 93.62 137 ASP A C 1
ATOM 1048 O O . ASP A 1 137 ? -9.123 2.422 8.702 1.00 93.62 137 ASP A O 1
ATOM 1052 N N . THR A 1 138 ? -11.203 2.259 9.534 1.00 93.62 138 THR A N 1
ATOM 1053 C CA . THR A 1 138 ? -10.834 2.141 10.950 1.00 93.62 138 THR A CA 1
ATOM 1054 C C . THR A 1 138 ? -11.709 1.082 11.605 1.00 93.62 138 THR A C 1
ATOM 1056 O O . THR A 1 138 ? -12.928 1.242 11.652 1.00 93.62 138 THR A O 1
ATOM 1059 N N . GLU A 1 139 ? -11.102 0.052 12.187 1.00 93.00 139 GLU A N 1
ATOM 1060 C CA . GLU A 1 139 ? -11.829 -0.934 12.991 1.00 93.00 139 GLU A CA 1
ATOM 1061 C C . GLU A 1 139 ? -11.360 -0.890 14.444 1.00 93.00 139 GLU A C 1
ATOM 1063 O O . GLU A 1 139 ? -10.181 -0.689 14.743 1.00 93.00 139 GLU A O 1
ATOM 1068 N N . GLU A 1 140 ? -12.286 -1.111 15.370 1.00 92.25 140 GLU A N 1
ATOM 1069 C CA . GLU A 1 140 ? -11.995 -1.182 16.796 1.00 92.25 140 GLU A CA 1
ATOM 1070 C C . GLU A 1 140 ? -12.742 -2.360 17.416 1.00 92.25 140 GLU A C 1
ATOM 1072 O O . GLU A 1 140 ? -13.958 -2.476 17.282 1.00 92.25 140 GLU A O 1
ATOM 1077 N N . TYR A 1 141 ? -12.009 -3.206 18.137 1.00 89.56 141 TYR A N 1
ATOM 1078 C CA . TYR A 1 141 ? -12.550 -4.353 18.854 1.00 89.56 141 TYR A CA 1
ATOM 1079 C C . TYR A 1 141 ? -12.233 -4.227 20.333 1.00 89.56 141 TYR A C 1
ATOM 1081 O O . TYR A 1 141 ? -11.083 -4.009 20.716 1.00 89.56 141 TYR A O 1
ATOM 1089 N N . VAL A 1 142 ? -13.245 -4.412 21.174 1.00 89.75 142 VAL A N 1
ATOM 1090 C CA . VAL A 1 142 ? -13.090 -4.415 22.629 1.00 89.75 142 VAL A CA 1
ATOM 1091 C C . VAL A 1 142 ? -13.447 -5.804 23.143 1.00 89.75 142 VAL A C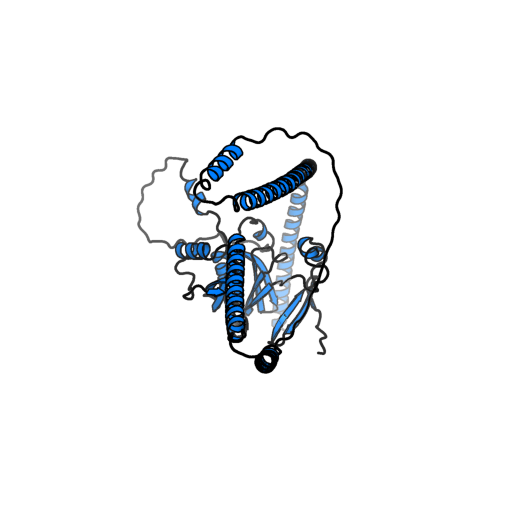 1
ATOM 1093 O O . VAL A 1 142 ? -14.581 -6.249 22.996 1.00 89.75 142 VAL A O 1
ATOM 1096 N N . ILE A 1 143 ? -12.466 -6.498 23.721 1.00 87.88 143 ILE A N 1
ATOM 1097 C CA . ILE A 1 143 ? -12.625 -7.823 24.331 1.00 87.88 143 ILE A CA 1
ATOM 1098 C C . ILE A 1 143 ? -12.174 -7.717 25.788 1.00 87.88 143 ILE A C 1
ATOM 1100 O O . ILE A 1 143 ? -10.981 -7.595 26.082 1.00 87.88 143 ILE A O 1
ATOM 1104 N N . GLY A 1 144 ? -13.140 -7.734 26.709 1.00 91.00 144 GLY A N 1
ATOM 1105 C CA . GLY A 1 144 ? -12.892 -7.470 28.126 1.00 91.00 144 GLY A CA 1
ATOM 1106 C C . GLY A 1 144 ? -12.271 -6.086 28.327 1.00 91.00 144 GLY A C 1
ATOM 1107 O O . GLY A 1 144 ? -12.831 -5.080 27.903 1.00 91.00 144 GLY A O 1
ATOM 1108 N N . LEU A 1 145 ? -11.085 -6.044 28.937 1.00 88.06 145 LEU A N 1
ATOM 1109 C CA . LEU A 1 145 ? -10.321 -4.815 29.200 1.00 88.06 145 LEU A CA 1
ATOM 1110 C C . LEU A 1 145 ? -9.288 -4.508 28.108 1.00 88.06 145 LEU A C 1
ATOM 1112 O O . LEU A 1 145 ? -8.456 -3.617 28.257 1.00 88.06 145 LEU A O 1
ATOM 1116 N N . THR A 1 146 ? -9.307 -5.263 27.013 1.00 86.31 146 THR A N 1
ATOM 1117 C CA . THR A 1 146 ? -8.412 -5.067 25.877 1.00 86.31 146 THR A CA 1
ATOM 1118 C C . THR A 1 146 ? -9.163 -4.400 24.734 1.00 86.31 146 THR A C 1
ATOM 1120 O O . THR A 1 146 ? -10.151 -4.937 24.241 1.00 86.31 146 THR A O 1
ATOM 1123 N N . LYS A 1 147 ? -8.643 -3.271 24.262 1.00 89.62 147 LYS A N 1
ATOM 1124 C CA . LYS A 1 147 ? -9.070 -2.574 23.052 1.00 89.62 147 LYS A CA 1
ATOM 1125 C C . LYS A 1 147 ? -8.013 -2.759 21.964 1.00 89.62 147 LYS A C 1
ATOM 1127 O O . LYS A 1 147 ? -6.873 -2.337 22.129 1.00 89.62 147 LYS A O 1
ATOM 1132 N N . THR A 1 148 ? -8.386 -3.374 20.853 1.00 91.25 148 THR A N 1
ATOM 1133 C CA . THR A 1 148 ? -7.540 -3.529 19.666 1.00 91.25 148 THR A CA 1
ATOM 1134 C C . THR A 1 148 ? -8.053 -2.598 18.578 1.00 91.25 148 THR A C 1
ATOM 1136 O O . THR A 1 148 ? -9.231 -2.642 18.234 1.00 91.25 148 THR A O 1
ATOM 1139 N N . GLN A 1 149 ? -7.180 -1.757 18.042 1.00 92.88 149 GLN A N 1
ATOM 1140 C CA . GLN A 1 149 ? -7.485 -0.831 16.957 1.00 92.88 149 GLN A CA 1
ATOM 1141 C C . GLN A 1 149 ? -6.745 -1.245 15.690 1.00 92.88 149 GLN A C 1
ATOM 1143 O O . GLN A 1 149 ? -5.569 -1.612 15.750 1.00 92.88 149 GLN A O 1
ATOM 1148 N N . PHE A 1 150 ? -7.427 -1.131 14.558 1.00 94.12 150 PHE A N 1
ATOM 1149 C CA . PHE A 1 150 ? -6.908 -1.366 13.220 1.00 94.12 150 PHE A CA 1
ATOM 1150 C C . PHE A 1 150 ? -7.114 -0.101 12.395 1.00 94.12 150 PHE A C 1
ATOM 1152 O O . PHE A 1 150 ? -8.224 0.427 12.316 1.00 94.12 150 PHE A O 1
ATOM 1159 N N . LEU A 1 151 ? -6.041 0.385 11.786 1.00 95.31 151 LEU A N 1
ATOM 1160 C CA . LEU A 1 151 ? -6.050 1.577 10.952 1.00 95.31 151 LEU A CA 1
ATOM 1161 C C . LEU A 1 151 ? -5.547 1.203 9.566 1.00 95.31 151 LEU A C 1
ATOM 1163 O O . LEU A 1 151 ? -4.388 0.815 9.407 1.00 95.31 151 LEU A O 1
ATOM 1167 N N . TRP A 1 152 ? -6.426 1.304 8.578 1.00 95.69 152 TRP A N 1
ATOM 1168 C CA . TRP A 1 152 ? -6.167 0.855 7.218 1.00 95.69 152 TRP A CA 1
ATOM 1169 C C . TRP A 1 152 ? -5.780 2.044 6.349 1.00 95.69 152 TRP A C 1
ATOM 1171 O O . TRP A 1 152 ? -6.537 3.007 6.236 1.00 95.69 152 TRP A O 1
ATOM 1181 N N . LEU A 1 153 ? -4.607 1.973 5.725 1.00 95.31 153 LEU A N 1
ATOM 1182 C CA . LEU A 1 153 ? -4.104 2.976 4.800 1.00 95.31 153 LEU A CA 1
ATOM 1183 C C . LEU A 1 153 ? -3.963 2.390 3.405 1.00 95.31 153 LEU A C 1
ATOM 1185 O O . LEU A 1 153 ? -3.358 1.333 3.228 1.00 95.31 153 LEU A O 1
ATOM 1189 N N . SER A 1 154 ? -4.476 3.097 2.408 1.00 94.25 154 SER A N 1
ATOM 1190 C CA . SER A 1 154 ? -4.282 2.733 1.008 1.00 94.25 154 SER A CA 1
ATOM 1191 C C . SER A 1 154 ? -4.511 3.936 0.094 1.00 94.25 154 SER A C 1
ATOM 1193 O O . SER A 1 154 ? -5.008 4.983 0.518 1.00 94.25 154 SER A O 1
ATOM 1195 N N . HIS A 1 155 ? -4.096 3.796 -1.162 1.00 92.31 155 HIS A N 1
ATOM 1196 C CA . HIS A 1 155 ? -4.457 4.715 -2.237 1.00 92.31 155 HIS A CA 1
ATOM 1197 C C . HIS A 1 155 ? -5.884 4.457 -2.754 1.00 92.31 155 HIS A C 1
ATOM 1199 O O . HIS A 1 155 ? -6.618 5.393 -3.094 1.00 92.31 155 HIS A O 1
ATOM 1205 N N . GLU A 1 156 ? -6.286 3.189 -2.752 1.00 89.88 156 GLU A N 1
ATOM 1206 C CA . GLU A 1 156 ? -7.571 2.696 -3.236 1.00 89.88 156 GLU A CA 1
ATOM 1207 C C . GLU A 1 156 ? -8.448 2.239 -2.065 1.00 89.88 156 GLU A C 1
ATOM 1209 O O . GLU A 1 156 ? -7.950 2.034 -0.958 1.00 89.88 156 GLU A O 1
ATOM 1214 N N . PRO A 1 157 ? -9.764 2.059 -2.261 1.00 86.69 157 PRO A N 1
ATOM 1215 C CA . PRO A 1 157 ? -10.592 1.386 -1.270 1.00 86.69 157 PRO A CA 1
ATOM 1216 C C . PRO A 1 157 ? -10.003 0.021 -0.880 1.00 86.69 157 PRO A C 1
ATOM 1218 O O . PRO A 1 157 ? -9.477 -0.708 -1.723 1.00 86.69 157 PRO A O 1
ATOM 1221 N N . ARG A 1 158 ? -10.149 -0.364 0.393 1.00 84.62 158 ARG A N 1
ATOM 1222 C CA . ARG A 1 158 ? -9.631 -1.634 0.941 1.00 84.62 158 ARG A CA 1
ATOM 1223 C C . ARG A 1 158 ? -10.099 -2.873 0.162 1.00 84.62 158 ARG A C 1
ATOM 1225 O O . ARG A 1 158 ? -9.404 -3.885 0.124 1.00 84.62 158 ARG A O 1
ATOM 1232 N N . CYS A 1 159 ? -11.273 -2.803 -0.462 1.00 79.81 159 CYS A N 1
ATOM 1233 C CA . CYS A 1 159 ? -11.831 -3.873 -1.286 1.00 79.81 159 CYS A CA 1
ATOM 1234 C C . CYS A 1 159 ? -11.236 -3.964 -2.702 1.00 79.81 159 CYS A C 1
ATOM 1236 O O . CYS A 1 159 ? -11.515 -4.955 -3.376 1.00 79.81 159 CYS A O 1
ATOM 1238 N N . MET A 1 160 ? -10.417 -3.004 -3.140 1.00 81.56 160 MET A N 1
ATOM 1239 C CA . MET A 1 160 ? -9.859 -2.931 -4.500 1.00 81.56 160 MET A CA 1
ATOM 1240 C C . MET A 1 160 ? -8.332 -3.066 -4.526 1.00 81.56 160 MET A C 1
ATOM 1242 O O . MET A 1 160 ? -7.801 -3.802 -5.355 1.00 81.56 160 MET A O 1
ATOM 1246 N N . GLY A 1 161 ? -7.641 -2.441 -3.572 1.00 84.69 161 GLY A N 1
ATOM 1247 C CA . GLY A 1 161 ? -6.181 -2.379 -3.567 1.00 84.69 161 GLY A CA 1
ATOM 1248 C C . GLY A 1 161 ? -5.509 -3.138 -2.425 1.00 84.69 161 GLY A C 1
ATOM 1249 O O . GLY A 1 161 ? -6.147 -3.678 -1.519 1.00 84.69 161 GLY A O 1
ATOM 1250 N N . THR A 1 162 ? -4.176 -3.114 -2.444 1.00 90.81 162 THR A N 1
ATOM 1251 C CA . THR A 1 162 ? -3.360 -3.517 -1.293 1.00 90.81 162 THR A CA 1
ATOM 1252 C C . THR A 1 162 ? -3.432 -2.427 -0.222 1.00 90.81 162 THR A C 1
ATOM 1254 O O . THR A 1 162 ? -3.280 -1.240 -0.520 1.00 90.81 162 THR A O 1
ATOM 1257 N N . SER A 1 163 ? -3.647 -2.811 1.035 1.00 94.31 163 SER A N 1
ATOM 1258 C CA . SER A 1 163 ? -3.669 -1.878 2.173 1.00 94.31 163 SER A CA 1
ATOM 1259 C C . SER A 1 163 ? -2.517 -2.120 3.153 1.00 94.31 163 SER A C 1
ATOM 1261 O O . SER A 1 163 ? -2.031 -3.237 3.314 1.00 94.31 163 SER A O 1
ATOM 1263 N N . ILE A 1 164 ? -2.101 -1.083 3.871 1.00 95.56 164 ILE A N 1
ATOM 1264 C CA . ILE A 1 164 ? -1.262 -1.202 5.067 1.00 95.56 164 ILE A CA 1
ATOM 1265 C C . ILE A 1 164 ? -2.187 -1.099 6.277 1.00 95.56 164 ILE A C 1
ATOM 1267 O O . ILE A 1 164 ? -2.936 -0.138 6.409 1.00 95.56 164 ILE A O 1
ATOM 1271 N N . CYS A 1 165 ? -2.149 -2.087 7.160 1.00 95.31 165 CYS A N 1
ATOM 1272 C CA . CYS A 1 165 ? -2.945 -2.133 8.375 1.00 95.31 165 CYS A CA 1
ATOM 1273 C C . CYS A 1 165 ? -2.038 -1.914 9.586 1.00 95.31 165 CYS A C 1
ATOM 1275 O O . CYS A 1 165 ? -1.281 -2.810 9.965 1.00 95.31 165 CYS A O 1
ATOM 1277 N N . PHE A 1 166 ? -2.111 -0.739 10.210 1.00 94.19 166 PHE A N 1
ATOM 1278 C CA . PHE A 1 166 ? -1.477 -0.527 11.509 1.00 94.19 166 PHE A CA 1
ATOM 1279 C C . PHE A 1 166 ? -2.367 -1.087 12.611 1.00 94.19 166 PHE A C 1
ATOM 1281 O O . PHE A 1 166 ? -3.573 -0.842 12.615 1.00 94.19 166 PHE A O 1
ATOM 1288 N N . THR A 1 167 ? -1.780 -1.814 13.561 1.00 92.88 167 THR A N 1
ATOM 1289 C CA . THR A 1 167 ? -2.532 -2.424 14.666 1.00 92.88 167 THR A CA 1
ATOM 1290 C C . THR A 1 167 ? -1.990 -1.981 16.009 1.00 92.88 167 THR A C 1
ATOM 1292 O O . THR A 1 167 ? -0.793 -2.118 16.268 1.00 92.88 167 THR A O 1
ATOM 1295 N N . GLY A 1 168 ? -2.873 -1.506 16.879 1.00 89.62 168 GLY A N 1
ATOM 1296 C CA . GLY A 1 168 ? -2.552 -1.099 18.241 1.00 89.62 168 GLY A CA 1
ATOM 1297 C C . GLY A 1 168 ? -3.376 -1.895 19.245 1.00 89.62 168 GLY A C 1
ATOM 1298 O O . GLY A 1 168 ? -4.554 -2.155 19.013 1.00 89.62 168 GLY A O 1
ATOM 1299 N N . LYS A 1 169 ? -2.769 -2.268 20.373 1.00 88.69 169 LYS A N 1
ATOM 1300 C CA . LYS A 1 169 ? -3.455 -2.926 21.490 1.00 88.69 169 LYS A CA 1
ATOM 1301 C C . LYS A 1 169 ? -3.331 -2.062 22.742 1.00 88.69 169 LYS A C 1
ATOM 1303 O O . LYS A 1 169 ? -2.231 -1.803 23.222 1.00 88.69 169 LYS A O 1
ATOM 1308 N N . LEU A 1 170 ? -4.464 -1.625 23.271 1.00 84.12 170 LEU A N 1
ATOM 1309 C CA . LEU A 1 170 ? -4.588 -0.872 24.511 1.00 84.12 170 LEU A CA 1
ATOM 1310 C C . LEU A 1 170 ? -5.202 -1.785 25.578 1.00 84.12 170 LEU A C 1
ATOM 1312 O O . LEU A 1 170 ? -6.248 -2.384 25.349 1.00 84.12 170 LEU A O 1
ATOM 1316 N N . ILE A 1 171 ? -4.562 -1.898 26.739 1.00 85.00 171 ILE A N 1
ATOM 1317 C CA . ILE A 1 171 ? -5.096 -2.638 27.888 1.00 85.00 171 ILE A CA 1
ATOM 1318 C C . ILE A 1 171 ? -5.522 -1.598 28.927 1.00 85.00 171 ILE A C 1
ATOM 1320 O O . ILE A 1 171 ? -4.718 -0.757 29.322 1.00 85.00 171 ILE A O 1
ATOM 1324 N N . ALA A 1 172 ? -6.797 -1.615 29.315 1.00 75.56 172 ALA A N 1
ATOM 1325 C CA . ALA A 1 172 ? -7.421 -0.558 30.107 1.00 75.56 172 ALA A CA 1
ATOM 1326 C C . ALA A 1 172 ? -6.832 -0.425 31.520 1.00 75.56 172 ALA A C 1
ATOM 1328 O O . ALA A 1 172 ? -6.749 0.685 32.029 1.00 75.56 172 ALA A O 1
ATOM 1329 N N . GLU A 1 173 ? -6.395 -1.529 32.135 1.00 72.12 173 GLU A N 1
ATOM 1330 C CA . GLU A 1 173 ? -5.887 -1.522 33.516 1.00 72.12 173 GLU A CA 1
ATOM 1331 C C . GLU A 1 173 ? -4.485 -0.940 33.648 1.00 72.12 173 GLU A C 1
ATOM 1333 O O . GLU A 1 173 ? -4.157 -0.357 34.676 1.00 72.12 173 GLU A O 1
ATOM 1338 N N . SER A 1 174 ? -3.640 -1.098 32.628 1.00 62.97 174 SER A N 1
ATOM 1339 C CA . SER A 1 174 ? -2.238 -0.727 32.768 1.00 62.97 174 SER A CA 1
ATOM 1340 C C . SER A 1 174 ? -1.984 0.749 32.493 1.00 62.97 174 SER A C 1
ATOM 1342 O O . SER A 1 174 ? -0.959 1.247 32.944 1.00 62.97 174 SER A O 1
ATOM 1344 N N . HIS A 1 175 ? -2.846 1.453 31.741 1.00 54.44 175 HIS A N 1
ATOM 1345 C CA . HIS A 1 175 ? -2.548 2.732 31.055 1.00 54.44 175 HIS A CA 1
ATOM 1346 C C . HIS A 1 175 ? -1.275 2.715 30.177 1.00 54.44 175 HIS A C 1
ATOM 1348 O O . HIS A 1 175 ? -1.151 3.498 29.238 1.00 54.44 175 HIS A O 1
ATOM 1354 N N . GLU A 1 176 ? -0.361 1.781 30.410 1.00 52.44 176 GLU A N 1
ATOM 1355 C CA . GLU A 1 176 ? 0.648 1.299 29.504 1.00 52.44 176 GLU A CA 1
ATOM 1356 C C . GLU A 1 176 ? -0.075 0.606 28.359 1.00 52.44 176 GLU A C 1
ATOM 1358 O O . GLU A 1 176 ? -0.596 -0.509 28.473 1.00 52.44 176 GLU A O 1
ATOM 1363 N N . VAL A 1 177 ? -0.111 1.295 27.225 1.00 53.66 177 VAL A N 1
ATOM 1364 C CA . VAL A 1 177 ? -0.214 0.641 25.929 1.00 53.66 177 VAL A CA 1
ATOM 1365 C C . VAL A 1 177 ? 0.863 -0.443 25.959 1.00 53.66 177 VAL A C 1
ATOM 1367 O O . VAL A 1 177 ? 2.048 -0.109 25.954 1.00 53.66 177 VAL A O 1
ATOM 1370 N N . ARG A 1 178 ? 0.491 -1.732 26.024 1.00 55.91 178 ARG A N 1
ATOM 1371 C CA . ARG A 1 178 ? 1.419 -2.805 25.644 1.00 55.91 178 ARG A CA 1
ATOM 1372 C C . ARG A 1 178 ? 1.640 -2.631 24.152 1.00 55.91 178 ARG A C 1
ATOM 1374 O O . ARG A 1 178 ? 0.971 -3.253 23.331 1.00 55.91 178 ARG A O 1
ATOM 1381 N N . GLN A 1 179 ? 2.511 -1.678 23.834 1.00 56.59 179 GLN A N 1
ATOM 1382 C CA . GLN A 1 179 ? 2.952 -1.368 22.496 1.00 56.59 179 GLN A CA 1
ATOM 1383 C C . GLN A 1 179 ? 3.452 -2.688 21.946 1.00 56.59 179 GLN A C 1
ATOM 1385 O O . GLN A 1 179 ? 4.300 -3.336 22.561 1.00 56.59 179 GLN A O 1
ATOM 1390 N N . CYS A 1 180 ? 2.857 -3.145 20.848 1.00 61.66 180 CYS A N 1
ATOM 1391 C CA . CYS A 1 180 ? 3.430 -4.276 20.155 1.00 61.66 180 CYS A CA 1
ATOM 1392 C C . CYS A 1 180 ? 4.840 -3.859 19.754 1.00 61.66 180 CYS A C 1
ATOM 1394 O O . CYS A 1 180 ? 5.014 -2.942 18.951 1.00 61.66 180 CYS A O 1
ATOM 1396 N N . ASP A 1 181 ? 5.825 -4.474 20.399 1.00 66.88 181 ASP A N 1
ATOM 1397 C CA . ASP A 1 181 ? 7.214 -4.121 20.200 1.00 66.88 181 ASP A CA 1
ATOM 1398 C C . ASP A 1 181 ? 7.581 -4.419 18.747 1.00 66.88 181 ASP A C 1
ATOM 1400 O O . ASP A 1 181 ? 7.362 -5.529 18.246 1.00 66.88 181 ASP A O 1
ATOM 1404 N N . ARG A 1 182 ? 8.139 -3.421 18.060 1.00 71.00 182 ARG A N 1
ATOM 1405 C CA . ARG A 1 182 ? 8.622 -3.566 16.688 1.00 71.00 182 ARG A CA 1
ATOM 1406 C C . ARG A 1 182 ? 9.658 -4.682 16.575 1.00 71.00 182 ARG A C 1
ATOM 1408 O O . ARG A 1 182 ? 9.739 -5.293 15.509 1.00 71.00 182 ARG A O 1
ATOM 1415 N N . SER A 1 183 ? 10.384 -4.974 17.659 1.00 74.94 183 SER A N 1
ATOM 1416 C CA . SER A 1 183 ? 11.339 -6.084 17.742 1.00 74.94 183 SER A CA 1
ATOM 1417 C C . SER A 1 183 ? 10.714 -7.445 17.409 1.00 74.94 183 SER A C 1
ATOM 1419 O O . SER A 1 183 ? 11.408 -8.339 16.932 1.00 74.94 183 SER A O 1
ATOM 1421 N N . SER A 1 184 ? 9.397 -7.592 17.599 1.00 75.88 184 SER A N 1
ATOM 1422 C CA . SER A 1 184 ? 8.658 -8.814 17.272 1.00 75.88 184 SER A CA 1
ATOM 1423 C C . SER A 1 184 ? 8.279 -8.937 15.793 1.00 75.88 184 SER A C 1
ATOM 1425 O O . SER A 1 184 ? 7.912 -10.022 15.343 1.00 75.88 184 SER A O 1
ATOM 1427 N N . SER A 1 185 ? 8.357 -7.848 15.022 1.00 80.25 185 SER A N 1
ATOM 1428 C CA . SER A 1 185 ? 8.006 -7.852 13.604 1.00 80.25 185 SER A CA 1
ATOM 1429 C C . SER A 1 185 ? 9.230 -8.140 12.738 1.00 80.25 185 SER A C 1
ATOM 1431 O O . SER A 1 185 ? 10.241 -7.445 12.810 1.00 80.25 185 SER A O 1
ATOM 1433 N N . GLN A 1 186 ? 9.103 -9.137 11.862 1.00 84.31 186 GLN A N 1
ATOM 1434 C CA . GLN A 1 186 ? 10.117 -9.507 10.869 1.00 84.31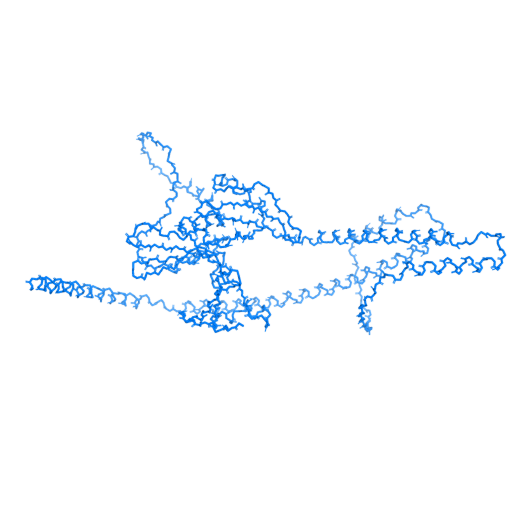 186 GLN A CA 1
ATOM 1435 C C . GLN A 1 186 ? 10.073 -8.635 9.603 1.00 84.31 186 GLN A C 1
ATOM 1437 O O . GLN A 1 186 ? 10.876 -8.829 8.693 1.00 84.31 186 GLN A O 1
ATOM 1442 N N . LEU A 1 187 ? 9.145 -7.674 9.520 1.00 87.19 187 LEU A N 1
ATOM 1443 C CA . LEU A 1 187 ? 9.079 -6.752 8.389 1.00 87.19 187 LEU A CA 1
ATOM 1444 C C . LEU A 1 187 ? 10.393 -5.966 8.296 1.00 87.19 187 LEU A C 1
ATOM 1446 O O . LEU A 1 187 ? 10.849 -5.430 9.305 1.00 87.19 187 LEU A O 1
ATOM 1450 N N . LEU A 1 188 ? 10.983 -5.856 7.107 1.00 88.88 188 LEU A N 1
ATOM 1451 C CA . LEU A 1 188 ? 12.206 -5.073 6.899 1.00 88.88 188 LEU A CA 1
ATOM 1452 C C . LEU A 1 188 ? 11.880 -3.636 6.483 1.00 88.88 188 LEU A C 1
ATOM 1454 O O . LEU A 1 188 ? 12.302 -2.688 7.144 1.00 88.88 188 LEU A O 1
ATOM 1458 N N . ALA A 1 189 ? 11.076 -3.486 5.431 1.00 92.38 189 ALA A N 1
ATOM 1459 C CA . ALA A 1 189 ? 10.721 -2.203 4.843 1.00 92.38 189 ALA A CA 1
ATOM 1460 C C . ALA A 1 189 ? 9.320 -2.230 4.216 1.00 92.38 189 ALA A C 1
ATOM 1462 O O . ALA A 1 189 ? 8.771 -3.300 3.949 1.00 92.38 189 ALA A O 1
ATOM 1463 N N . ILE A 1 190 ? 8.760 -1.045 3.968 1.00 93.56 190 ILE A N 1
ATOM 1464 C CA . ILE A 1 190 ? 7.557 -0.844 3.152 1.00 93.56 190 ILE A CA 1
ATOM 1465 C C . ILE A 1 190 ? 7.975 -0.158 1.853 1.00 93.56 190 ILE A C 1
ATOM 1467 O O . ILE A 1 190 ? 8.496 0.954 1.900 1.00 93.56 190 ILE A O 1
ATOM 1471 N N . GLY A 1 191 ? 7.710 -0.795 0.713 1.00 93.81 191 GLY A N 1
ATOM 1472 C CA . GLY A 1 191 ? 7.889 -0.194 -0.608 1.00 93.81 191 GLY A CA 1
ATOM 1473 C C . GLY A 1 191 ? 6.648 0.588 -1.039 1.00 93.81 191 GLY A C 1
ATOM 1474 O O . GLY A 1 191 ? 5.547 0.040 -1.029 1.00 93.81 191 GLY A O 1
ATOM 1475 N N . ILE A 1 192 ? 6.814 1.851 -1.428 1.00 94.38 192 ILE A N 1
ATOM 1476 C CA . ILE A 1 192 ? 5.748 2.701 -1.972 1.00 94.38 192 ILE A CA 1
ATOM 1477 C C . ILE A 1 192 ? 6.160 3.178 -3.359 1.00 94.38 192 ILE A C 1
ATOM 1479 O O . ILE A 1 192 ? 7.189 3.839 -3.526 1.00 94.38 192 ILE A O 1
ATOM 1483 N N . GLU A 1 193 ? 5.327 2.856 -4.343 1.00 93.69 193 GLU A N 1
ATOM 1484 C CA . GLU A 1 193 ? 5.516 3.300 -5.715 1.00 93.69 193 GLU A CA 1
ATOM 1485 C C . GLU A 1 193 ? 5.110 4.763 -5.872 1.00 93.69 193 GLU A C 1
ATOM 1487 O O . GLU A 1 193 ? 4.034 5.171 -5.427 1.00 93.69 193 GLU A O 1
ATOM 1492 N N . VAL A 1 194 ? 5.949 5.558 -6.538 1.00 93.31 194 VAL A N 1
ATOM 1493 C CA . VAL A 1 194 ? 5.623 6.941 -6.890 1.00 93.31 194 VAL A CA 1
ATOM 1494 C C . VAL A 1 194 ? 5.955 7.246 -8.351 1.00 93.31 194 VAL A C 1
ATOM 1496 O O . VAL A 1 194 ? 6.989 6.792 -8.851 1.00 93.31 194 VAL A O 1
ATOM 1499 N N . PRO A 1 195 ? 5.154 8.095 -9.028 1.00 90.75 195 PRO A N 1
ATOM 1500 C CA . PRO A 1 195 ? 5.380 8.430 -10.436 1.00 90.75 195 PRO A CA 1
ATOM 1501 C C . PRO A 1 195 ? 6.737 9.091 -10.708 1.00 90.75 195 PRO A C 1
ATOM 1503 O O . PRO A 1 195 ? 7.325 8.914 -11.770 1.00 90.75 195 PRO A O 1
ATOM 1506 N N . SER A 1 196 ? 7.232 9.891 -9.759 1.00 91.44 196 SER A N 1
ATOM 1507 C CA . SER A 1 196 ? 8.530 10.554 -9.860 1.00 91.44 196 SER A CA 1
ATOM 1508 C C . SER A 1 196 ? 9.123 10.795 -8.477 1.00 91.44 196 SER A C 1
ATOM 1510 O O . SER A 1 196 ? 8.663 11.664 -7.732 1.00 91.44 196 SER A O 1
ATOM 1512 N N . LEU A 1 197 ? 10.183 10.051 -8.161 1.00 92.25 197 LEU A N 1
ATOM 1513 C CA . LEU A 1 197 ? 10.957 10.209 -6.934 1.00 92.25 197 LEU A CA 1
ATOM 1514 C C . LEU A 1 197 ? 11.514 11.634 -6.824 1.00 92.25 197 LEU A C 1
ATOM 1516 O O . LEU A 1 197 ? 11.417 12.251 -5.772 1.00 92.25 197 LEU A O 1
ATOM 1520 N N . ASP A 1 198 ? 12.023 12.202 -7.919 1.00 91.06 198 ASP A N 1
ATOM 1521 C CA . ASP A 1 198 ? 12.557 13.569 -7.942 1.00 91.06 198 ASP A CA 1
ATOM 1522 C C . ASP A 1 198 ? 11.523 14.636 -7.586 1.00 91.06 198 ASP A C 1
ATOM 1524 O O . ASP A 1 198 ? 11.816 15.553 -6.816 1.00 91.06 198 ASP A O 1
ATOM 1528 N N . ALA A 1 199 ? 10.321 14.532 -8.156 1.00 91.00 199 ALA A N 1
ATOM 1529 C CA . ALA A 1 199 ? 9.249 15.474 -7.867 1.00 91.00 199 ALA A CA 1
ATOM 1530 C C . ALA A 1 199 ? 8.806 15.365 -6.403 1.00 91.00 199 ALA A C 1
ATOM 1532 O O . ALA A 1 199 ? 8.609 16.388 -5.747 1.00 91.00 199 ALA A O 1
ATOM 1533 N N . LEU A 1 200 ? 8.707 14.137 -5.882 1.00 90.62 200 LEU A N 1
ATOM 1534 C CA . LEU A 1 200 ? 8.353 13.893 -4.488 1.00 90.62 200 LEU A CA 1
ATOM 1535 C C . LEU A 1 200 ? 9.406 14.454 -3.526 1.00 90.62 200 LEU A C 1
ATOM 1537 O O . LEU A 1 200 ? 9.054 15.175 -2.597 1.00 90.62 200 LEU A O 1
ATOM 1541 N N . LEU A 1 201 ? 10.688 14.168 -3.771 1.00 89.75 201 LEU A N 1
ATOM 1542 C CA . LEU A 1 201 ? 11.794 14.630 -2.931 1.00 89.75 201 LEU A CA 1
ATOM 1543 C C . LEU A 1 201 ? 11.839 16.155 -2.857 1.00 89.75 201 LEU A C 1
ATOM 1545 O O . LEU A 1 201 ? 11.862 16.705 -1.761 1.00 89.75 201 LEU A O 1
ATOM 1549 N N . LYS A 1 202 ? 11.770 16.841 -4.005 1.00 90.06 202 LYS A N 1
ATOM 1550 C CA . LYS A 1 202 ? 11.738 18.313 -4.050 1.00 90.06 202 LYS A CA 1
ATOM 1551 C C . LYS A 1 202 ? 10.529 18.879 -3.314 1.00 90.06 202 LYS A C 1
ATOM 1553 O O . LYS A 1 202 ? 10.636 19.891 -2.626 1.00 90.06 202 LYS A O 1
ATOM 1558 N N . ARG A 1 203 ? 9.371 18.229 -3.458 1.00 88.00 203 ARG A N 1
ATOM 1559 C CA . ARG A 1 203 ? 8.148 18.631 -2.764 1.00 88.00 203 ARG A CA 1
ATOM 1560 C C . ARG A 1 203 ? 8.304 18.505 -1.252 1.00 88.00 203 ARG A C 1
ATOM 1562 O O . ARG A 1 203 ? 7.946 19.434 -0.541 1.00 88.00 203 ARG A O 1
ATOM 1569 N N . TRP A 1 204 ? 8.833 17.391 -0.755 1.00 88.94 204 TRP A N 1
ATOM 1570 C CA . TRP A 1 204 ? 9.021 17.193 0.683 1.00 88.94 204 TRP A CA 1
ATOM 1571 C C . TRP A 1 204 ? 10.142 18.050 1.261 1.00 88.94 204 TRP A C 1
ATOM 1573 O O . TRP A 1 204 ? 9.994 18.535 2.375 1.00 88.94 204 TRP A O 1
ATOM 1583 N N . GLU A 1 205 ? 11.216 18.294 0.513 1.00 88.88 205 GLU A N 1
ATOM 1584 C CA . GLU A 1 205 ? 12.264 19.241 0.909 1.00 88.88 205 GLU A CA 1
ATOM 1585 C C . GLU A 1 205 ? 11.681 20.643 1.142 1.00 88.88 205 GLU A C 1
ATOM 1587 O O . GLU A 1 205 ? 12.026 21.306 2.118 1.00 88.88 205 GLU A O 1
ATOM 1592 N N . TRP A 1 206 ? 10.738 21.061 0.292 1.00 88.19 206 TRP A N 1
ATOM 1593 C CA . TRP A 1 206 ? 10.056 22.347 0.419 1.00 88.19 206 TRP A CA 1
ATOM 1594 C C . TRP A 1 206 ? 8.978 22.368 1.510 1.00 88.19 206 TRP A C 1
ATOM 1596 O O . TRP A 1 206 ? 8.945 23.270 2.343 1.00 88.19 206 TRP A O 1
ATOM 1606 N N . GLU A 1 207 ? 8.066 21.395 1.503 1.00 87.38 207 GLU A N 1
ATOM 1607 C CA . GLU A 1 207 ? 6.913 21.392 2.406 1.00 87.38 207 GLU A CA 1
ATOM 1608 C C . GLU A 1 207 ? 7.294 20.959 3.833 1.00 87.38 207 GLU A C 1
ATOM 1610 O O . GLU A 1 207 ? 6.599 21.319 4.784 1.00 87.38 207 GLU A O 1
ATOM 1615 N N . ARG A 1 208 ? 8.330 20.120 3.992 1.00 86.38 208 ARG A N 1
ATOM 1616 C CA . ARG A 1 208 ? 8.592 19.329 5.213 1.00 86.38 208 ARG A CA 1
ATOM 1617 C C . ARG A 1 208 ? 10.079 19.028 5.452 1.00 86.38 208 ARG A C 1
ATOM 1619 O O . ARG A 1 208 ? 10.437 17.867 5.678 1.00 86.38 208 ARG A O 1
ATOM 1626 N N . PRO A 1 209 ? 10.954 20.044 5.499 1.00 86.44 209 PRO A N 1
ATOM 1627 C CA . PRO A 1 209 ? 12.399 19.834 5.621 1.00 86.44 209 PRO A CA 1
ATOM 1628 C C . PRO A 1 209 ? 12.820 19.047 6.877 1.00 86.44 209 PRO A C 1
ATOM 1630 O O . PRO A 1 209 ? 13.880 18.432 6.879 1.00 86.44 209 PRO A O 1
ATOM 1633 N N . ASN A 1 210 ? 11.988 19.030 7.928 1.00 89.06 210 ASN A N 1
ATOM 1634 C CA . ASN A 1 210 ? 12.309 18.417 9.221 1.00 89.06 210 ASN A CA 1
ATOM 1635 C C . ASN A 1 210 ? 11.460 17.175 9.571 1.00 89.06 210 ASN A C 1
ATOM 1637 O O . ASN A 1 210 ? 11.662 16.604 10.640 1.00 89.06 210 ASN A O 1
ATOM 1641 N N . GLU A 1 211 ? 10.495 16.758 8.736 1.00 86.94 211 GLU A N 1
ATOM 1642 C CA . GLU A 1 211 ? 9.627 15.600 9.060 1.00 86.94 211 GLU A CA 1
ATOM 1643 C C . GLU A 1 211 ? 10.188 14.255 8.565 1.00 86.94 211 GLU A C 1
ATOM 1645 O O . GLU A 1 211 ? 9.759 13.196 9.033 1.00 86.94 211 GLU A O 1
ATOM 1650 N N . VAL A 1 212 ? 11.118 14.280 7.605 1.00 86.69 212 VAL A N 1
ATOM 1651 C CA . VAL A 1 212 ? 11.636 13.076 6.944 1.00 86.69 212 VAL A CA 1
ATOM 1652 C C . VAL A 1 212 ? 13.154 13.032 7.069 1.00 86.69 212 VAL A C 1
ATOM 1654 O O . VAL A 1 212 ? 13.863 13.852 6.490 1.00 86.69 212 VAL A O 1
ATOM 1657 N N . SER A 1 213 ? 13.657 12.052 7.823 1.00 87.75 213 SER A N 1
ATOM 1658 C CA . SER A 1 213 ? 15.090 11.772 7.913 1.00 87.75 213 SER A CA 1
ATOM 1659 C C . SER A 1 213 ? 15.481 10.792 6.810 1.00 87.75 213 SER A C 1
ATOM 1661 O O . SER A 1 213 ? 15.253 9.584 6.916 1.00 87.75 213 SER A O 1
ATOM 1663 N N . TRP A 1 214 ? 16.013 11.335 5.718 1.00 86.19 214 TRP A N 1
ATOM 1664 C CA . TRP A 1 214 ? 16.474 10.548 4.582 1.00 86.19 214 TRP A CA 1
ATOM 1665 C C . TRP A 1 214 ? 17.781 9.837 4.891 1.00 86.19 214 TRP A C 1
ATOM 1667 O O . TRP A 1 214 ? 18.717 10.433 5.429 1.00 86.19 214 TRP A O 1
ATOM 1677 N N . GLU A 1 215 ? 17.875 8.584 4.458 1.00 88.50 215 GLU A N 1
ATOM 1678 C CA . GLU A 1 215 ? 19.181 7.967 4.322 1.00 88.50 215 GLU A CA 1
ATOM 1679 C C . GLU A 1 215 ? 19.920 8.594 3.134 1.00 88.50 215 GLU A C 1
ATOM 1681 O O . GLU A 1 215 ? 19.326 8.827 2.074 1.00 88.50 215 GLU A O 1
ATOM 1686 N N . PRO A 1 216 ? 21.217 8.901 3.291 1.00 84.00 216 PRO A N 1
ATOM 1687 C CA . PRO A 1 216 ? 21.993 9.496 2.223 1.00 84.00 216 PRO A CA 1
ATOM 1688 C C . PRO A 1 216 ? 22.146 8.501 1.071 1.00 84.00 216 PRO A C 1
ATOM 1690 O O . PRO A 1 216 ? 22.673 7.403 1.238 1.00 84.00 216 PRO A O 1
ATOM 1693 N N . GLY A 1 217 ? 21.740 8.929 -0.121 1.00 80.44 217 GLY A N 1
ATOM 1694 C CA . GLY A 1 217 ? 21.952 8.185 -1.356 1.00 80.44 217 GLY A CA 1
ATOM 1695 C C . GLY A 1 217 ? 20.669 7.935 -2.134 1.00 80.44 217 GLY A C 1
ATOM 1696 O O . GLY A 1 217 ? 19.571 7.848 -1.593 1.00 80.44 217 GLY A O 1
ATOM 1697 N N . ARG A 1 218 ? 20.830 7.830 -3.452 1.00 86.81 218 ARG A N 1
ATOM 1698 C CA . ARG A 1 218 ? 19.808 7.296 -4.347 1.00 86.81 218 ARG A CA 1
ATOM 1699 C C . ARG A 1 218 ? 20.301 5.959 -4.834 1.00 86.81 218 ARG A C 1
ATOM 1701 O O . ARG A 1 218 ? 21.427 5.855 -5.324 1.00 86.81 218 ARG A O 1
ATOM 1708 N N . PHE A 1 219 ? 19.451 4.960 -4.727 1.00 89.00 219 PHE A N 1
ATOM 1709 C CA . PHE A 1 219 ? 19.783 3.622 -5.163 1.00 89.00 219 PHE A CA 1
ATOM 1710 C C . PHE A 1 219 ? 19.110 3.382 -6.508 1.00 89.00 219 PHE A C 1
ATOM 1712 O O . PHE A 1 219 ? 17.946 3.726 -6.712 1.00 89.00 219 PHE A O 1
ATOM 1719 N N . ARG A 1 220 ? 19.855 2.823 -7.461 1.00 88.75 220 ARG A N 1
ATOM 1720 C CA . ARG A 1 220 ? 19.322 2.429 -8.766 1.00 88.75 220 ARG A CA 1
ATOM 1721 C C . ARG A 1 220 ? 19.560 0.942 -8.934 1.00 88.75 220 ARG A C 1
ATOM 1723 O O . ARG A 1 220 ? 20.710 0.513 -8.985 1.00 88.75 220 ARG A O 1
ATOM 1730 N N . ILE A 1 221 ? 18.482 0.175 -9.042 1.00 86.56 221 ILE A N 1
ATOM 1731 C CA . ILE A 1 221 ? 18.555 -1.249 -9.368 1.00 86.56 221 ILE A CA 1
ATOM 1732 C C . ILE A 1 221 ? 18.154 -1.414 -10.828 1.00 86.56 221 ILE A C 1
ATOM 1734 O O . ILE A 1 221 ? 17.097 -0.943 -11.259 1.00 86.56 221 ILE A O 1
ATOM 1738 N N . SER A 1 222 ? 19.018 -2.075 -11.600 1.00 82.00 222 SER A N 1
ATOM 1739 C CA . SER A 1 222 ? 18.739 -2.385 -13.001 1.00 82.00 222 SER A CA 1
ATOM 1740 C C . SER A 1 222 ? 17.459 -3.215 -13.114 1.00 82.00 222 SER A C 1
ATOM 1742 O O . SER A 1 222 ? 17.287 -4.188 -12.387 1.00 82.00 222 SER A O 1
ATOM 1744 N N . GLY A 1 223 ? 16.553 -2.809 -14.003 1.00 82.81 223 GLY A N 1
ATOM 1745 C CA . GLY A 1 223 ? 15.265 -3.475 -14.223 1.00 82.81 223 GLY A CA 1
ATOM 1746 C C . GLY A 1 223 ? 14.145 -3.100 -13.246 1.00 82.81 223 GLY A C 1
ATOM 1747 O O . GLY A 1 223 ? 12.989 -3.238 -13.619 1.00 82.81 223 GLY A O 1
ATOM 1748 N N . ILE A 1 224 ? 14.452 -2.574 -12.055 1.00 86.69 224 ILE A N 1
ATOM 1749 C CA . ILE A 1 224 ? 13.427 -2.147 -11.085 1.00 86.69 224 ILE A CA 1
ATOM 1750 C C . ILE A 1 224 ? 13.179 -0.645 -11.202 1.00 86.69 224 ILE A C 1
ATOM 1752 O O . ILE A 1 224 ? 12.057 -0.223 -11.455 1.00 86.69 224 ILE A O 1
ATOM 1756 N N . GLY A 1 225 ? 14.225 0.175 -11.074 1.00 90.75 225 GLY A N 1
ATOM 1757 C CA . GLY A 1 225 ? 14.077 1.628 -11.070 1.00 90.75 225 GLY A CA 1
ATOM 1758 C C . GLY A 1 225 ? 15.009 2.333 -10.094 1.00 90.75 225 GLY A C 1
ATOM 1759 O O . GLY A 1 225 ? 16.094 1.839 -9.771 1.00 90.75 225 GLY A O 1
ATOM 1760 N N . GLN A 1 226 ? 14.596 3.524 -9.669 1.00 93.38 226 GLN A N 1
ATOM 1761 C CA . GLN A 1 226 ? 15.291 4.312 -8.652 1.00 93.38 226 GLN A CA 1
ATOM 1762 C C . GLN A 1 226 ? 14.491 4.284 -7.360 1.00 93.38 226 GLN A C 1
ATOM 1764 O O . GLN A 1 226 ? 13.266 4.370 -7.405 1.00 93.38 226 GLN A O 1
ATOM 1769 N N . PHE A 1 227 ? 15.172 4.222 -6.222 1.00 94.88 227 PHE A N 1
ATOM 1770 C CA . PHE A 1 227 ? 14.519 4.362 -4.932 1.00 94.88 227 PHE A CA 1
ATOM 1771 C C . PHE A 1 227 ? 15.325 5.207 -3.949 1.00 94.88 227 PHE A C 1
ATOM 1773 O O . PHE A 1 227 ? 16.554 5.317 -4.026 1.00 94.88 227 PHE A O 1
ATOM 1780 N N . GLY A 1 228 ? 14.589 5.835 -3.041 1.00 94.44 228 GLY A N 1
ATOM 1781 C CA . GLY A 1 228 ? 15.096 6.518 -1.860 1.00 94.44 228 GLY A CA 1
ATOM 1782 C C . GLY A 1 228 ? 14.559 5.843 -0.606 1.00 94.44 228 GLY A C 1
ATOM 1783 O O . GLY A 1 228 ? 13.525 5.177 -0.647 1.00 94.44 228 GLY A O 1
ATOM 1784 N N . LYS A 1 229 ? 15.256 6.025 0.512 1.00 95.50 229 LYS A N 1
ATOM 1785 C CA . LYS A 1 229 ? 14.894 5.423 1.792 1.00 95.50 229 LYS A CA 1
ATOM 1786 C C . LYS A 1 229 ? 14.831 6.478 2.885 1.00 95.50 229 LYS A C 1
ATOM 1788 O O . LYS A 1 229 ? 15.723 7.318 2.988 1.00 95.50 229 LYS A O 1
ATOM 1793 N N . PHE A 1 230 ? 13.817 6.390 3.732 1.00 94.75 230 PHE A N 1
ATOM 1794 C CA . PHE A 1 230 ? 13.762 7.134 4.985 1.00 94.75 230 PHE A CA 1
ATOM 1795 C C . PHE A 1 230 ? 13.223 6.253 6.110 1.00 94.75 230 PHE A C 1
ATOM 1797 O O . PHE A 1 230 ? 12.651 5.186 5.870 1.00 94.75 230 PHE A O 1
ATOM 1804 N N . ILE A 1 231 ? 13.428 6.696 7.348 1.00 93.00 231 ILE A N 1
ATOM 1805 C CA . ILE A 1 231 ? 12.928 6.004 8.537 1.00 93.00 231 ILE A CA 1
ATOM 1806 C C . ILE A 1 231 ? 11.732 6.776 9.091 1.00 93.00 231 ILE A C 1
ATOM 1808 O O . ILE A 1 231 ? 11.815 7.972 9.370 1.00 93.00 231 ILE A O 1
ATOM 1812 N N . GLU A 1 232 ? 10.614 6.075 9.254 1.00 92.94 232 GLU A N 1
ATOM 1813 C CA . GLU A 1 232 ? 9.404 6.591 9.886 1.00 92.94 232 GLU A CA 1
ATOM 1814 C C . GLU A 1 232 ? 9.648 6.811 11.394 1.00 92.94 232 GLU A C 1
ATOM 1816 O O . GLU A 1 232 ? 10.042 5.867 12.087 1.00 92.94 232 GLU A O 1
ATOM 1821 N N . PRO A 1 233 ? 9.411 8.019 11.934 1.00 91.31 233 PRO A N 1
ATOM 1822 C CA . PRO A 1 233 ? 9.861 8.396 13.274 1.00 91.31 233 PRO A CA 1
ATOM 1823 C C . PRO A 1 233 ? 9.066 7.762 14.427 1.00 91.31 233 PRO A C 1
ATOM 1825 O O . PRO A 1 233 ? 9.548 7.749 15.559 1.00 91.31 233 PRO A O 1
ATOM 1828 N N . ASN A 1 234 ? 7.845 7.268 14.199 1.00 89.25 234 ASN A N 1
ATOM 1829 C CA . ASN A 1 234 ? 6.995 6.744 15.271 1.00 89.25 234 ASN A CA 1
ATOM 1830 C C . ASN A 1 234 ? 7.240 5.261 15.579 1.00 89.25 234 ASN A C 1
ATOM 1832 O O . ASN A 1 234 ? 7.037 4.858 16.725 1.00 89.25 234 ASN A O 1
ATOM 1836 N N . ASN A 1 235 ? 7.664 4.461 14.597 1.00 86.25 235 ASN A N 1
ATOM 1837 C CA . ASN A 1 235 ? 7.852 3.009 14.722 1.00 86.25 235 ASN A CA 1
ATOM 1838 C C . ASN A 1 235 ? 9.194 2.513 14.185 1.00 86.25 235 ASN A C 1
ATOM 1840 O O . ASN A 1 235 ? 9.411 1.301 14.149 1.00 86.25 235 ASN A O 1
ATOM 1844 N N . ASN A 1 236 ? 10.074 3.416 13.742 1.00 89.38 236 ASN A N 1
ATOM 1845 C CA . ASN A 1 236 ? 11.352 3.077 13.117 1.00 89.38 236 ASN A CA 1
ATOM 1846 C C . ASN A 1 236 ? 11.181 2.110 11.934 1.00 89.38 236 ASN A C 1
ATOM 1848 O O . ASN A 1 236 ? 11.948 1.161 11.759 1.00 89.38 236 ASN A O 1
ATOM 1852 N N . ILE A 1 237 ? 10.131 2.312 11.135 1.00 90.19 237 ILE A N 1
ATOM 1853 C CA . ILE A 1 237 ? 9.891 1.512 9.934 1.00 90.19 237 ILE A CA 1
ATOM 1854 C C . ILE A 1 237 ? 10.688 2.125 8.790 1.00 90.19 237 ILE A C 1
ATOM 1856 O O . ILE A 1 237 ? 10.571 3.316 8.514 1.00 90.19 237 ILE A O 1
ATOM 1860 N N . THR A 1 238 ? 11.472 1.298 8.105 1.00 94.12 238 THR A N 1
ATOM 1861 C CA . THR A 1 238 ? 12.089 1.703 6.845 1.00 94.12 238 THR A CA 1
ATOM 1862 C C . THR A 1 238 ? 11.007 1.840 5.779 1.00 94.12 238 THR A C 1
ATOM 1864 O O . THR A 1 238 ? 10.261 0.892 5.526 1.00 94.12 238 THR A O 1
ATOM 1867 N N . VAL A 1 239 ? 10.937 3.002 5.141 1.00 95.44 239 VAL A N 1
ATOM 1868 C CA . VAL A 1 239 ? 10.064 3.252 3.995 1.00 95.44 239 VAL A CA 1
ATOM 1869 C C . VAL A 1 239 ? 10.939 3.475 2.768 1.00 95.44 239 VAL A C 1
ATOM 1871 O O . VAL A 1 239 ? 11.783 4.372 2.741 1.00 95.44 239 VAL A O 1
ATOM 1874 N N . GLU A 1 240 ? 10.736 2.637 1.759 1.00 96.19 240 GLU A N 1
ATOM 1875 C CA . GLU A 1 240 ? 11.404 2.701 0.467 1.00 96.19 240 GLU A CA 1
ATOM 1876 C C . GLU A 1 240 ? 10.448 3.316 -0.548 1.00 96.19 240 GLU A C 1
ATOM 1878 O O . GLU A 1 240 ? 9.391 2.769 -0.852 1.00 96.19 240 GLU A O 1
ATOM 1883 N N . ILE A 1 241 ? 10.817 4.474 -1.076 1.00 95.44 241 ILE A N 1
ATOM 1884 C CA . ILE A 1 241 ? 10.071 5.129 -2.143 1.00 95.44 241 ILE A CA 1
ATOM 1885 C C . ILE A 1 241 ? 10.719 4.746 -3.450 1.00 95.44 241 ILE A C 1
ATOM 1887 O O . ILE A 1 241 ? 11.855 5.153 -3.689 1.00 95.44 241 ILE A O 1
ATOM 1891 N N . PHE A 1 242 ? 10.009 4.011 -4.296 1.00 94.81 242 PHE A N 1
ATOM 1892 C CA . PHE A 1 242 ? 10.532 3.596 -5.586 1.00 94.81 242 PHE A CA 1
ATOM 1893 C C . PHE A 1 242 ? 9.748 4.230 -6.729 1.00 94.81 242 PHE A C 1
ATOM 1895 O O . PHE A 1 242 ? 8.531 4.375 -6.687 1.00 94.81 242 PHE A O 1
ATOM 1902 N N . THR A 1 243 ? 10.467 4.610 -7.775 1.00 93.88 243 THR A N 1
ATOM 1903 C CA . THR A 1 243 ? 9.886 4.940 -9.070 1.00 93.88 243 THR A CA 1
ATOM 1904 C C . THR A 1 243 ? 10.303 3.840 -10.026 1.00 93.88 243 THR A C 1
ATOM 1906 O O . THR A 1 243 ? 11.517 3.636 -10.194 1.00 93.88 243 THR A O 1
ATOM 1909 N N . PRO A 1 244 ? 9.343 3.120 -10.635 1.00 90.69 244 PRO A N 1
ATOM 1910 C CA . PRO A 1 244 ? 9.674 2.073 -11.581 1.00 90.69 244 PRO A CA 1
ATOM 1911 C C . PRO A 1 244 ? 10.500 2.677 -12.714 1.00 90.69 244 PRO A C 1
ATOM 1913 O O . PRO A 1 244 ? 10.331 3.849 -13.071 1.00 90.69 244 PRO A O 1
ATOM 1916 N N . LYS A 1 245 ? 11.415 1.896 -13.298 1.00 83.19 245 LYS A N 1
ATOM 1917 C CA . LYS A 1 245 ? 12.055 2.307 -14.552 1.00 83.19 245 LYS A CA 1
ATOM 1918 C C . LYS A 1 245 ? 10.917 2.461 -15.559 1.00 83.19 245 LYS A C 1
ATOM 1920 O O . LYS A 1 245 ? 10.405 1.462 -16.053 1.00 83.19 245 LYS A O 1
ATOM 1925 N N . ILE A 1 246 ? 10.518 3.702 -15.852 1.00 74.69 246 ILE A N 1
ATOM 1926 C CA . ILE A 1 246 ? 9.720 3.977 -17.040 1.00 74.69 246 ILE A CA 1
ATOM 1927 C C . ILE A 1 246 ? 10.610 3.497 -18.169 1.00 74.69 246 ILE A C 1
ATOM 1929 O O . ILE A 1 246 ? 11.674 4.062 -18.424 1.00 74.69 246 ILE A O 1
ATOM 1933 N N . ILE A 1 247 ? 10.225 2.371 -18.750 1.00 69.50 247 ILE A N 1
ATOM 1934 C CA . ILE A 1 247 ? 10.884 1.810 -19.907 1.00 69.50 247 ILE A CA 1
ATOM 1935 C C . ILE A 1 247 ? 10.586 2.797 -21.033 1.00 69.50 247 ILE A C 1
ATOM 1937 O O . ILE A 1 247 ? 9.584 2.656 -21.726 1.00 69.50 247 ILE A O 1
ATOM 1941 N N . ASP A 1 248 ? 11.400 3.849 -21.161 1.00 69.75 248 ASP A N 1
ATOM 1942 C CA . ASP A 1 248 ? 11.326 4.739 -22.310 1.00 69.75 248 ASP A CA 1
ATOM 1943 C C . ASP A 1 248 ? 11.572 3.850 -23.533 1.00 69.75 248 ASP A C 1
ATOM 1945 O O . ASP A 1 248 ? 12.660 3.268 -23.653 1.00 69.75 248 ASP A O 1
ATOM 1949 N N . PRO A 1 249 ? 10.589 3.693 -24.439 1.00 71.69 249 PRO A N 1
ATOM 1950 C CA . PRO A 1 249 ? 10.764 2.863 -25.619 1.00 71.69 249 PRO A CA 1
ATOM 1951 C C . PRO A 1 249 ? 12.003 3.282 -26.418 1.00 71.69 249 PRO A C 1
ATOM 1953 O O . PRO A 1 249 ? 12.662 2.433 -27.018 1.00 71.69 249 PRO A O 1
ATOM 1956 N N . ALA A 1 250 ? 12.377 4.567 -26.380 1.00 77.00 250 ALA A N 1
ATOM 1957 C CA . ALA A 1 250 ? 13.588 5.072 -27.013 1.00 77.00 250 ALA A CA 1
ATOM 1958 C C . ALA A 1 250 ? 14.872 4.698 -26.250 1.00 77.00 250 ALA A C 1
ATOM 1960 O O . ALA A 1 250 ? 15.922 4.531 -26.871 1.00 77.00 250 ALA A O 1
ATOM 1961 N N . GLU A 1 251 ? 14.836 4.567 -24.922 1.00 76.81 251 GLU A N 1
ATOM 1962 C CA . GLU A 1 251 ? 15.958 4.027 -24.140 1.00 76.81 251 GLU A CA 1
ATOM 1963 C C . GLU A 1 251 ? 16.125 2.529 -24.408 1.00 76.81 251 GLU A C 1
ATOM 1965 O O . GLU A 1 251 ? 17.242 2.102 -24.681 1.00 76.81 251 GLU A O 1
ATOM 1970 N N . VAL A 1 252 ? 15.036 1.754 -24.484 1.00 77.12 252 VAL A N 1
ATOM 1971 C CA . VAL A 1 252 ? 15.094 0.335 -24.889 1.00 77.12 252 VAL A CA 1
ATOM 1972 C C . VAL A 1 252 ? 15.621 0.174 -26.302 1.00 77.12 252 VAL A C 1
ATOM 1974 O O . VAL A 1 252 ? 16.467 -0.678 -26.551 1.00 77.12 252 VAL A O 1
ATOM 1977 N N . GLN A 1 253 ? 15.167 1.000 -27.245 1.00 80.12 253 GLN A N 1
ATOM 1978 C CA . GLN A 1 253 ? 15.700 0.974 -28.605 1.00 80.12 253 GLN A CA 1
ATOM 1979 C C . GLN A 1 253 ? 17.190 1.327 -28.635 1.00 80.12 253 GLN A C 1
ATOM 1981 O O . GLN A 1 253 ? 17.934 0.707 -29.392 1.00 80.12 253 GLN A O 1
ATOM 1986 N N . ARG A 1 254 ? 17.649 2.268 -27.800 1.00 85.81 254 ARG A N 1
ATOM 1987 C CA . ARG A 1 254 ? 19.075 2.607 -27.670 1.00 85.81 254 ARG A CA 1
ATOM 1988 C C . ARG A 1 254 ? 19.885 1.485 -27.022 1.00 85.81 254 ARG A C 1
ATOM 1990 O O . ARG A 1 254 ? 20.951 1.169 -27.540 1.00 85.81 254 ARG A O 1
ATOM 1997 N N . GLU A 1 255 ? 19.391 0.864 -25.953 1.00 82.44 255 GLU A N 1
ATOM 1998 C CA . GLU A 1 255 ? 20.023 -0.294 -25.303 1.00 82.44 255 GLU A CA 1
ATOM 1999 C C . GLU A 1 255 ? 20.106 -1.480 -26.281 1.00 82.44 255 GLU A C 1
ATOM 2001 O O . GLU A 1 255 ? 21.177 -2.062 -26.455 1.00 82.44 255 GLU A O 1
ATOM 2006 N N . ASN A 1 256 ? 19.029 -1.767 -27.017 1.00 83.81 256 ASN A N 1
ATOM 2007 C CA . ASN A 1 256 ? 18.999 -2.811 -28.043 1.00 83.81 256 ASN A CA 1
ATOM 2008 C C . ASN A 1 256 ? 19.932 -2.495 -29.220 1.00 83.81 256 ASN A C 1
ATOM 2010 O O . ASN A 1 256 ? 20.632 -3.383 -29.706 1.00 83.81 256 ASN A O 1
ATOM 2014 N N . ALA A 1 257 ? 19.985 -1.238 -29.670 1.00 90.94 257 ALA A N 1
ATOM 2015 C CA . ALA A 1 257 ? 20.902 -0.812 -30.723 1.00 90.94 257 ALA A CA 1
ATOM 2016 C C . ALA A 1 257 ? 22.367 -0.902 -30.270 1.00 90.94 257 ALA A C 1
ATOM 2018 O O . ALA A 1 257 ? 23.217 -1.344 -31.042 1.00 90.94 257 ALA A O 1
ATOM 2019 N N . ALA A 1 258 ? 22.665 -0.539 -29.020 1.00 91.62 258 ALA A N 1
ATOM 2020 C CA . ALA A 1 258 ? 23.996 -0.666 -28.437 1.00 91.62 258 ALA A CA 1
ATOM 2021 C C . ALA A 1 258 ? 24.407 -2.139 -28.286 1.00 91.62 258 ALA A C 1
ATOM 2023 O O . ALA A 1 258 ? 25.522 -2.501 -28.659 1.00 91.62 258 ALA A O 1
ATOM 2024 N N . ALA A 1 259 ? 23.499 -3.002 -27.823 1.00 90.50 259 ALA A N 1
ATOM 2025 C CA . ALA A 1 259 ? 23.726 -4.443 -27.743 1.00 90.50 259 ALA A CA 1
ATOM 2026 C C . ALA A 1 259 ? 23.954 -5.062 -29.133 1.00 90.50 259 ALA A C 1
ATOM 2028 O O . ALA A 1 259 ? 24.885 -5.847 -29.317 1.00 90.50 259 ALA A O 1
ATOM 2029 N N . ALA A 1 260 ? 23.169 -4.660 -30.138 1.00 92.44 260 ALA A N 1
ATOM 2030 C CA . ALA A 1 260 ? 23.357 -5.090 -31.521 1.00 92.44 260 ALA A CA 1
ATOM 2031 C C . ALA A 1 260 ? 24.701 -4.609 -32.093 1.00 92.44 260 ALA A C 1
ATOM 2033 O O . ALA A 1 260 ? 25.413 -5.386 -32.728 1.00 92.44 260 ALA A O 1
ATOM 2034 N N . ALA A 1 261 ? 25.091 -3.358 -31.831 1.00 94.81 261 ALA A N 1
ATOM 2035 C CA . ALA A 1 261 ? 26.385 -2.824 -32.247 1.00 94.81 261 ALA A CA 1
ATOM 2036 C C . ALA A 1 261 ? 27.551 -3.583 -31.591 1.00 94.81 261 ALA A C 1
ATOM 2038 O O . ALA A 1 261 ? 28.494 -3.971 -32.282 1.00 94.81 261 ALA A O 1
ATOM 2039 N N . ALA A 1 262 ? 27.463 -3.868 -30.288 1.00 94.31 262 ALA A N 1
ATOM 2040 C CA . ALA A 1 262 ? 28.454 -4.667 -29.571 1.00 94.31 262 ALA A CA 1
ATOM 2041 C C . ALA A 1 262 ? 28.559 -6.095 -30.137 1.00 94.31 262 ALA A C 1
ATOM 2043 O O . ALA A 1 262 ? 29.666 -6.598 -30.338 1.00 94.31 262 ALA A O 1
ATOM 2044 N N . ALA A 1 263 ? 27.429 -6.724 -30.476 1.00 93.81 263 ALA A N 1
ATOM 2045 C CA . ALA A 1 263 ? 27.409 -8.040 -31.112 1.00 93.81 263 ALA A CA 1
ATOM 2046 C C . ALA A 1 263 ? 28.072 -8.030 -32.502 1.00 93.81 263 ALA A C 1
ATOM 2048 O O . ALA A 1 263 ? 28.813 -8.955 -32.838 1.00 93.81 263 ALA A O 1
ATOM 2049 N N . VAL A 1 264 ? 27.865 -6.973 -33.296 1.00 95.62 264 VAL A N 1
ATOM 2050 C CA . VAL A 1 264 ? 28.517 -6.803 -34.606 1.00 95.62 264 VAL A CA 1
ATOM 2051 C C . VAL A 1 264 ? 30.028 -6.612 -34.459 1.00 95.62 264 VAL A C 1
ATOM 2053 O O . VAL A 1 264 ? 30.791 -7.223 -35.209 1.00 95.62 264 VAL A O 1
ATOM 2056 N N . ILE A 1 265 ? 30.478 -5.816 -33.485 1.00 95.62 265 ILE A N 1
ATOM 2057 C CA . ILE A 1 265 ? 31.910 -5.635 -33.196 1.00 95.62 265 ILE A CA 1
ATOM 2058 C C . ILE A 1 265 ? 32.538 -6.977 -32.801 1.00 95.62 265 ILE A C 1
ATOM 2060 O O . ILE A 1 265 ? 33.514 -7.398 -33.422 1.00 95.62 265 ILE A O 1
ATOM 2064 N N . ALA A 1 266 ? 31.925 -7.704 -31.864 1.00 94.81 266 ALA A N 1
ATOM 2065 C CA . ALA A 1 266 ? 32.402 -9.018 -31.436 1.00 94.81 266 ALA A CA 1
ATOM 2066 C C . ALA A 1 266 ? 32.444 -10.038 -32.593 1.00 94.81 266 ALA A C 1
ATOM 2068 O O . ALA A 1 266 ? 33.387 -10.828 -32.710 1.00 94.81 266 ALA A O 1
ATOM 2069 N N . ALA A 1 267 ? 31.452 -10.012 -33.490 1.00 94.31 267 ALA A N 1
ATOM 2070 C CA . ALA A 1 267 ? 31.430 -10.862 -34.678 1.00 94.31 267 ALA A CA 1
ATOM 2071 C C . ALA A 1 267 ? 32.560 -10.516 -35.664 1.00 94.31 267 ALA A C 1
ATOM 2073 O O . ALA A 1 267 ? 33.206 -11.424 -36.195 1.00 94.31 267 ALA A O 1
ATOM 2074 N N . ASN A 1 268 ? 32.840 -9.227 -35.875 1.00 94.69 268 ASN A N 1
ATOM 2075 C CA . ASN A 1 268 ? 33.932 -8.771 -36.736 1.00 94.69 268 ASN A CA 1
ATOM 2076 C C . ASN A 1 268 ? 35.305 -9.147 -36.169 1.00 94.69 268 ASN A C 1
ATOM 2078 O O . ASN A 1 268 ? 36.143 -9.659 -36.912 1.00 94.69 268 ASN A O 1
ATOM 2082 N N . GLU A 1 269 ? 35.519 -8.986 -34.863 1.00 96.38 269 GLU A N 1
ATOM 2083 C CA . GLU A 1 269 ? 36.753 -9.422 -34.198 1.00 96.38 269 GLU A CA 1
ATOM 2084 C C . GLU A 1 269 ? 36.965 -10.935 -34.337 1.00 96.38 269 GLU A C 1
ATOM 2086 O O . GLU A 1 269 ? 38.068 -11.399 -34.644 1.00 96.38 269 GLU A O 1
ATOM 2091 N N . LYS A 1 270 ? 35.898 -11.728 -34.172 1.00 94.69 270 LYS A N 1
ATOM 2092 C CA . LYS A 1 270 ? 35.942 -13.181 -34.383 1.00 94.69 270 LYS A CA 1
ATOM 2093 C C . LYS A 1 270 ? 36.273 -13.529 -35.837 1.00 94.69 270 LYS A C 1
ATOM 2095 O O . LYS A 1 270 ? 37.086 -14.423 -36.082 1.00 94.69 270 LYS A O 1
ATOM 2100 N N . ALA A 1 271 ? 35.688 -12.819 -36.801 1.00 93.69 271 ALA A N 1
ATOM 2101 C CA . ALA A 1 271 ? 35.966 -13.014 -38.221 1.00 93.69 271 ALA A CA 1
ATOM 2102 C C . ALA A 1 271 ? 37.413 -12.639 -38.589 1.00 93.69 271 ALA A C 1
ATOM 2104 O O . ALA A 1 271 ? 38.046 -13.338 -39.382 1.00 93.69 271 ALA A O 1
ATOM 2105 N N . GLU A 1 272 ? 37.968 -11.578 -38.000 1.00 95.56 272 GLU A N 1
ATOM 2106 C CA . GLU A 1 272 ? 39.358 -11.174 -38.221 1.00 95.56 272 GLU A CA 1
ATOM 2107 C C . GLU A 1 272 ? 40.344 -12.195 -37.637 1.00 95.56 272 GLU A C 1
ATOM 2109 O O . GLU A 1 272 ? 41.292 -12.590 -38.321 1.00 95.56 272 GLU A O 1
ATOM 2114 N N . LYS A 1 273 ? 40.083 -12.703 -36.424 1.00 94.44 273 LYS A N 1
ATOM 2115 C CA . LYS A 1 273 ? 40.860 -13.807 -35.833 1.00 94.44 273 LYS A CA 1
ATOM 2116 C C . LYS A 1 273 ? 40.857 -15.039 -36.739 1.00 94.44 273 LYS A C 1
ATOM 2118 O O . LYS A 1 273 ? 41.912 -15.621 -36.982 1.00 94.44 273 LYS A O 1
ATOM 2123 N N . LEU A 1 274 ? 39.701 -15.394 -37.304 1.00 92.06 274 LEU A N 1
ATOM 2124 C CA . LEU A 1 274 ? 39.588 -16.520 -38.232 1.00 92.06 274 LEU A CA 1
ATOM 2125 C C . LEU A 1 274 ? 40.351 -16.277 -39.546 1.00 92.06 274 LEU A C 1
ATOM 2127 O O . LEU A 1 274 ? 40.973 -17.198 -40.075 1.00 92.06 274 LEU A O 1
ATOM 2131 N N . ARG A 1 275 ? 40.343 -15.044 -40.073 1.00 92.62 275 ARG A N 1
ATOM 2132 C CA . ARG A 1 275 ? 41.127 -14.674 -41.265 1.00 92.62 275 ARG A CA 1
ATOM 2133 C C . ARG A 1 275 ? 42.630 -14.784 -41.021 1.00 92.62 275 ARG A C 1
ATOM 2135 O O . ARG A 1 275 ? 43.314 -15.327 -41.883 1.00 92.62 275 ARG A O 1
ATOM 2142 N N . LYS A 1 276 ? 43.124 -14.325 -39.865 1.00 92.00 276 LYS A N 1
ATOM 2143 C CA . LYS A 1 276 ? 44.539 -14.470 -39.472 1.00 92.00 276 LYS A CA 1
ATOM 2144 C C . LYS A 1 276 ? 44.930 -15.944 -39.371 1.00 92.00 276 LYS A C 1
ATOM 2146 O O . LYS A 1 276 ? 45.862 -16.363 -40.045 1.00 92.00 276 LYS A O 1
ATOM 2151 N N . LEU A 1 277 ? 44.120 -16.755 -38.684 1.00 90.06 277 LEU A N 1
ATOM 2152 C CA . LEU A 1 277 ? 44.338 -18.202 -38.593 1.00 90.06 277 LEU A CA 1
ATOM 2153 C C . LEU A 1 277 ? 44.393 -18.866 -39.980 1.00 90.06 277 LEU A C 1
ATOM 2155 O O . LEU A 1 277 ? 45.253 -19.699 -40.248 1.00 90.06 277 LEU A O 1
ATOM 2159 N N . LYS A 1 278 ? 43.488 -18.484 -40.890 1.00 85.75 278 LYS A N 1
ATOM 2160 C CA . LYS A 1 278 ? 43.463 -19.009 -42.261 1.00 85.75 278 LYS A CA 1
ATOM 2161 C C . LYS A 1 278 ? 44.681 -18.567 -43.080 1.00 85.75 278 LYS A C 1
ATOM 2163 O O . LYS A 1 278 ? 45.160 -19.351 -43.895 1.00 85.75 278 LYS A O 1
ATOM 2168 N N . ALA A 1 279 ? 45.177 -17.348 -42.873 1.00 86.25 279 ALA A N 1
ATOM 2169 C CA . ALA A 1 279 ? 46.400 -16.865 -43.509 1.00 86.25 279 ALA A CA 1
ATOM 2170 C C . ALA A 1 279 ? 47.630 -17.660 -43.039 1.00 86.25 279 ALA A C 1
ATOM 2172 O O . ALA A 1 279 ? 48.417 -18.094 -43.875 1.00 86.25 279 ALA A O 1
ATOM 2173 N N . ASP A 1 280 ? 47.726 -17.963 -41.742 1.00 83.44 280 ASP A N 1
ATOM 2174 C CA . ASP A 1 280 ? 48.805 -18.784 -41.158 1.00 83.44 280 ASP A CA 1
ATOM 2175 C C . ASP A 1 280 ? 48.729 -20.276 -41.560 1.00 83.44 280 ASP A C 1
ATOM 2177 O O . ASP A 1 280 ? 49.683 -21.054 -41.404 1.00 83.44 280 ASP A O 1
ATOM 2181 N N . LEU A 1 281 ? 47.569 -20.704 -42.067 1.00 79.12 281 LEU A N 1
ATOM 2182 C CA . LEU A 1 281 ? 47.326 -22.047 -42.594 1.00 79.12 281 LEU A CA 1
ATOM 2183 C C . LEU A 1 281 ? 47.651 -22.182 -44.087 1.00 79.12 281 LEU A C 1
ATOM 2185 O O . LEU A 1 281 ? 47.764 -23.314 -44.560 1.00 79.12 281 LEU A O 1
ATOM 2189 N N . LEU A 1 282 ? 47.821 -21.081 -44.828 1.00 76.62 282 LEU A N 1
ATOM 2190 C CA . LEU A 1 282 ? 48.239 -21.145 -46.228 1.00 76.62 282 LEU A CA 1
ATOM 2191 C C . LEU A 1 282 ? 49.727 -21.537 -46.294 1.00 76.62 282 LEU A C 1
ATOM 2193 O O . LEU A 1 282 ? 50.569 -20.839 -45.727 1.00 76.62 282 LEU A O 1
ATOM 2197 N N . PRO A 1 283 ? 50.077 -22.655 -46.953 1.00 64.50 283 PRO A N 1
ATOM 2198 C CA . PRO A 1 283 ? 51.461 -23.098 -47.032 1.00 64.50 283 PRO A CA 1
ATOM 2199 C C . PRO A 1 283 ? 52.303 -22.100 -47.850 1.00 64.50 283 PRO A C 1
ATOM 2201 O O . PRO A 1 283 ? 51.810 -21.541 -48.838 1.00 64.50 283 PRO A O 1
ATOM 2204 N N . PRO A 1 284 ? 53.580 -21.882 -47.485 1.00 63.72 284 PRO A N 1
ATOM 2205 C CA . PRO A 1 284 ? 54.494 -21.116 -48.317 1.00 63.72 284 PRO A CA 1
ATOM 2206 C C . PRO A 1 284 ? 54.623 -21.779 -49.693 1.00 63.72 284 PRO A C 1
ATOM 2208 O O . PRO A 1 284 ? 54.696 -23.003 -49.802 1.00 63.72 284 PRO A O 1
ATOM 2211 N N . LYS A 1 285 ? 54.661 -20.960 -50.751 1.00 62.66 285 LYS A N 1
ATOM 2212 C CA . LYS A 1 285 ? 54.617 -21.369 -52.172 1.00 62.66 285 LYS A CA 1
ATOM 2213 C C . LYS A 1 285 ? 55.793 -22.251 -52.649 1.00 62.66 285 LYS A C 1
ATOM 2215 O O . LYS A 1 285 ? 55.909 -22.490 -53.844 1.00 62.66 285 LYS A O 1
ATOM 2220 N N . SER A 1 286 ? 56.666 -22.712 -51.758 1.00 57.25 286 SER A N 1
ATOM 2221 C CA . SER A 1 286 ? 57.884 -23.469 -52.071 1.00 57.25 286 SER A CA 1
ATOM 2222 C C . SER A 1 286 ? 57.853 -24.941 -51.643 1.00 57.25 286 SER A C 1
ATOM 2224 O O . SER A 1 286 ? 58.864 -25.618 -51.796 1.00 57.25 286 SER A O 1
ATOM 2226 N N . HIS A 1 287 ? 56.738 -25.452 -51.112 1.00 55.03 287 HIS A N 1
ATOM 2227 C CA . HIS A 1 287 ? 56.640 -26.856 -50.698 1.00 55.03 287 HIS A CA 1
ATOM 2228 C C . HIS A 1 287 ? 56.043 -27.748 -51.789 1.00 55.03 287 HIS A C 1
ATOM 2230 O O . HIS A 1 287 ? 55.107 -27.368 -52.492 1.00 55.03 287 HIS A O 1
ATOM 2236 N N . THR A 1 288 ? 56.595 -28.952 -51.923 1.00 64.62 288 THR A N 1
ATOM 2237 C CA . THR A 1 288 ? 56.071 -29.996 -52.812 1.00 64.62 288 THR A CA 1
ATOM 2238 C C . THR A 1 288 ? 54.744 -30.537 -52.260 1.00 64.62 288 THR A C 1
ATOM 2240 O O . THR A 1 288 ? 54.501 -30.502 -51.052 1.00 64.62 288 THR A O 1
ATOM 2243 N N . ASN A 1 289 ? 53.858 -31.025 -53.139 1.00 62.94 289 ASN A N 1
ATOM 2244 C CA . ASN A 1 289 ? 52.479 -31.414 -52.790 1.00 62.94 289 ASN A CA 1
ATOM 2245 C C . ASN A 1 289 ? 52.374 -32.421 -51.619 1.00 62.94 289 ASN A C 1
ATOM 2247 O O . ASN A 1 289 ? 51.380 -32.403 -50.893 1.00 62.94 289 ASN A O 1
ATOM 2251 N N . ASP A 1 290 ? 53.405 -33.240 -51.387 1.00 62.91 290 ASP A N 1
ATOM 2252 C CA . ASP A 1 290 ? 53.454 -34.234 -50.303 1.00 62.91 290 ASP A CA 1
ATOM 2253 C C . ASP A 1 290 ? 53.747 -33.633 -48.913 1.00 62.91 290 ASP A C 1
ATOM 2255 O O . ASP A 1 290 ? 53.221 -34.104 -47.899 1.00 62.91 290 ASP A O 1
ATOM 2259 N N . GLU A 1 291 ? 54.540 -32.560 -48.834 1.00 61.03 291 GLU A N 1
ATOM 2260 C CA . GLU A 1 291 ? 54.795 -31.849 -47.570 1.00 61.03 291 GLU A CA 1
ATOM 2261 C C . GLU A 1 291 ? 53.592 -30.998 -47.155 1.00 61.03 291 GLU A C 1
ATOM 2263 O O . GLU A 1 291 ? 53.252 -30.919 -45.970 1.00 61.03 291 GLU A O 1
ATOM 2268 N N . ILE A 1 292 ? 52.893 -30.424 -48.139 1.00 60.22 292 ILE A N 1
ATOM 2269 C CA . ILE A 1 292 ? 51.665 -29.653 -47.924 1.00 60.22 292 ILE A CA 1
ATOM 2270 C C . ILE A 1 292 ? 50.583 -30.546 -47.300 1.00 60.22 292 ILE A C 1
ATOM 2272 O O . ILE A 1 292 ? 49.977 -30.157 -46.303 1.00 60.22 292 ILE A O 1
ATOM 2276 N N . ALA A 1 293 ? 50.398 -31.773 -47.799 1.00 67.12 293 ALA A N 1
ATOM 2277 C CA . ALA A 1 293 ? 49.399 -32.702 -47.270 1.00 67.12 293 ALA A CA 1
ATOM 2278 C C . ALA A 1 293 ? 49.638 -33.063 -45.788 1.00 67.12 293 ALA A C 1
ATOM 2280 O O . ALA A 1 293 ? 48.701 -33.040 -44.986 1.00 67.12 293 ALA A O 1
ATOM 2281 N N . LYS A 1 294 ? 50.891 -33.324 -45.383 1.00 70.31 294 LYS A N 1
ATOM 2282 C CA . LYS A 1 294 ? 51.227 -33.657 -43.983 1.00 70.31 294 LYS A CA 1
ATOM 2283 C C . LYS A 1 294 ? 51.037 -32.475 -43.028 1.00 70.31 294 LYS A C 1
ATOM 2285 O O . LYS A 1 294 ? 50.527 -32.659 -41.920 1.00 70.31 294 LYS A O 1
ATOM 2290 N N . ILE A 1 295 ? 51.407 -31.265 -43.450 1.00 68.31 295 ILE A N 1
ATOM 2291 C CA . ILE A 1 295 ? 51.268 -30.053 -42.628 1.00 68.31 295 ILE A CA 1
ATOM 2292 C C . ILE A 1 295 ? 49.790 -29.667 -42.477 1.00 68.31 295 ILE A C 1
ATOM 2294 O O . ILE A 1 295 ? 49.354 -29.336 -41.370 1.00 68.31 295 ILE A O 1
ATOM 2298 N N . THR A 1 296 ? 49.002 -29.747 -43.552 1.00 68.44 296 THR A N 1
ATOM 2299 C CA . THR A 1 296 ? 47.574 -29.403 -43.523 1.00 68.44 296 THR A CA 1
ATOM 2300 C C . THR A 1 296 ? 46.779 -30.364 -42.641 1.00 68.44 296 THR A C 1
ATOM 2302 O O . THR A 1 296 ? 45.985 -29.894 -41.829 1.00 68.44 296 THR A O 1
ATOM 2305 N N . VAL A 1 297 ? 47.029 -31.677 -42.715 1.00 73.38 297 VAL A N 1
ATOM 2306 C CA . VAL A 1 297 ? 46.340 -32.674 -41.872 1.00 73.38 297 VAL A CA 1
ATOM 2307 C C . VAL A 1 297 ? 46.671 -32.478 -40.388 1.00 73.38 297 VAL A C 1
ATOM 2309 O O . VAL A 1 297 ? 45.761 -32.447 -39.563 1.00 73.38 297 VAL A O 1
ATOM 2312 N N . SER A 1 298 ? 47.943 -32.256 -40.037 1.00 72.94 298 SER A N 1
ATOM 2313 C CA . SER A 1 298 ? 48.359 -32.042 -38.640 1.00 72.94 298 SER A CA 1
ATOM 2314 C C . SER A 1 298 ? 47.736 -30.779 -38.024 1.00 72.94 298 SER A C 1
ATOM 2316 O O . SER A 1 298 ? 47.211 -30.810 -36.907 1.00 72.94 298 SER A O 1
ATOM 2318 N N . LYS A 1 299 ? 47.704 -29.668 -38.776 1.00 73.00 299 LYS A N 1
ATOM 2319 C CA . LYS A 1 299 ? 47.084 -28.419 -38.307 1.00 73.00 299 LYS A CA 1
ATOM 2320 C C . LYS A 1 299 ? 45.552 -28.511 -38.223 1.00 73.00 299 LYS A C 1
ATOM 2322 O O . LYS A 1 299 ? 44.978 -27.947 -37.292 1.00 73.00 299 LYS A O 1
ATOM 2327 N N . LEU A 1 300 ? 44.890 -29.235 -39.136 1.00 70.81 300 LEU A N 1
ATOM 2328 C CA . LEU A 1 300 ? 43.436 -29.450 -39.076 1.00 70.81 300 LEU A CA 1
ATOM 2329 C C . LEU A 1 300 ? 43.035 -30.289 -37.857 1.00 70.81 300 LEU A C 1
ATOM 2331 O O . LEU A 1 300 ? 42.082 -29.935 -37.169 1.00 70.81 300 LEU A O 1
ATOM 2335 N N . VAL A 1 301 ? 43.776 -31.363 -37.562 1.00 74.69 301 VAL A N 1
ATOM 2336 C CA . VAL A 1 301 ? 43.522 -32.222 -36.392 1.00 74.69 301 VAL A CA 1
ATOM 2337 C C . VAL A 1 301 ? 43.627 -31.414 -35.096 1.00 74.69 301 VAL A C 1
ATOM 2339 O O . VAL A 1 301 ? 42.755 -31.523 -34.234 1.00 74.69 301 VAL A O 1
ATOM 2342 N N . LYS A 1 302 ? 44.625 -30.527 -34.993 1.00 72.00 302 LYS A N 1
ATOM 2343 C CA . LYS A 1 302 ? 44.786 -29.645 -33.832 1.00 72.00 302 LYS A CA 1
ATOM 2344 C C . LYS A 1 302 ? 43.635 -28.634 -33.695 1.00 72.00 302 LYS A C 1
ATOM 2346 O O . LYS A 1 302 ? 43.050 -28.519 -32.620 1.00 72.00 302 LYS A O 1
ATOM 2351 N N . ALA A 1 303 ? 43.238 -27.975 -34.786 1.00 67.25 303 ALA A N 1
ATOM 2352 C CA . ALA A 1 303 ? 42.138 -27.003 -34.772 1.00 67.25 303 ALA A CA 1
ATOM 2353 C C . ALA A 1 303 ? 40.771 -27.636 -34.437 1.00 67.25 303 ALA A C 1
ATOM 2355 O O . ALA A 1 303 ? 39.954 -27.024 -33.748 1.00 67.25 303 ALA A O 1
ATOM 2356 N N . VAL A 1 304 ? 40.521 -28.873 -34.882 1.00 68.12 304 VAL A N 1
ATOM 2357 C CA . VAL A 1 304 ? 39.290 -29.614 -34.557 1.00 68.12 304 VAL A CA 1
ATOM 2358 C C . VAL A 1 304 ? 39.276 -30.050 -33.089 1.00 68.12 304 VAL A C 1
ATOM 2360 O O . VAL A 1 304 ? 38.233 -29.948 -32.445 1.00 68.12 304 VAL A O 1
ATOM 2363 N N . SER A 1 305 ? 40.422 -30.452 -32.525 1.00 66.56 305 SER A N 1
ATOM 2364 C CA . SER A 1 305 ? 40.512 -30.804 -31.099 1.00 66.56 305 SER A CA 1
ATOM 2365 C C . SER A 1 305 ? 40.275 -29.618 -30.154 1.00 66.56 305 SER A C 1
ATOM 2367 O O . SER A 1 305 ? 39.758 -29.809 -29.058 1.00 66.56 305 SER A O 1
ATOM 2369 N N . GLU A 1 306 ? 40.575 -28.391 -30.590 1.00 63.09 306 GLU A N 1
ATOM 2370 C CA . GLU A 1 306 ? 40.387 -27.169 -29.792 1.00 63.09 306 GLU A CA 1
ATOM 2371 C C . GLU A 1 306 ? 38.963 -26.577 -29.915 1.00 63.09 306 GLU A C 1
ATOM 2373 O O . GLU A 1 306 ? 38.532 -25.822 -29.046 1.00 63.09 306 GLU A O 1
ATOM 2378 N N . SER A 1 307 ? 38.196 -26.939 -30.955 1.00 51.84 307 SER A N 1
ATOM 2379 C CA . SER A 1 307 ? 36.851 -26.390 -31.222 1.00 51.84 307 SER A CA 1
ATOM 2380 C C . SER A 1 307 ? 35.684 -27.262 -30.724 1.00 51.84 307 SER A C 1
ATOM 2382 O O . SER A 1 307 ? 34.537 -26.817 -30.789 1.00 51.84 307 SER A O 1
ATOM 2384 N N . ALA A 1 308 ? 35.928 -28.487 -30.248 1.00 47.16 308 ALA A N 1
ATOM 2385 C CA . ALA A 1 308 ? 34.879 -29.468 -29.928 1.00 47.16 308 ALA A CA 1
ATOM 2386 C C . ALA A 1 308 ? 34.252 -29.344 -28.518 1.00 47.16 308 ALA A C 1
ATOM 2388 O O . ALA A 1 308 ? 33.512 -30.229 -28.097 1.00 47.16 308 ALA A O 1
ATOM 2389 N N . LEU A 1 309 ? 34.503 -28.256 -27.782 1.00 41.78 309 LEU A N 1
ATOM 2390 C CA . LEU A 1 309 ? 33.996 -28.055 -26.416 1.00 41.78 309 LEU A CA 1
ATOM 2391 C C . LEU A 1 309 ? 32.975 -26.907 -26.314 1.00 41.78 309 LEU A C 1
ATOM 2393 O O . LEU A 1 309 ? 33.164 -26.003 -25.511 1.00 41.78 309 LEU A O 1
ATOM 2397 N N . VAL A 1 310 ? 31.882 -26.922 -27.092 1.00 39.69 310 VAL A N 1
ATOM 2398 C CA . VAL A 1 310 ? 30.659 -26.150 -26.760 1.00 39.69 310 VAL A CA 1
ATOM 2399 C C . VAL A 1 310 ? 29.406 -26.873 -27.298 1.00 39.69 310 VAL A C 1
ATOM 2401 O O . VAL A 1 310 ? 29.350 -27.147 -28.498 1.00 39.69 310 VAL A O 1
ATOM 2404 N N . PRO A 1 311 ? 28.388 -27.176 -26.465 1.00 38.16 311 PRO A N 1
ATOM 2405 C CA . PRO A 1 311 ? 27.169 -27.857 -26.903 1.00 38.16 311 PRO A CA 1
ATOM 2406 C C . PRO A 1 311 ? 26.180 -26.893 -27.583 1.00 38.16 311 PRO A C 1
ATOM 2408 O O . PRO A 1 311 ? 25.952 -25.777 -27.118 1.00 38.16 311 PRO A O 1
ATOM 2411 N N . ILE A 1 312 ? 25.569 -27.348 -28.680 1.00 34.97 312 ILE A N 1
ATOM 2412 C CA . ILE A 1 312 ? 24.536 -26.632 -29.441 1.00 34.97 312 ILE A CA 1
ATOM 2413 C C . ILE A 1 312 ? 23.163 -27.138 -28.990 1.00 34.97 312 ILE A C 1
ATOM 2415 O O . ILE A 1 312 ? 22.856 -28.310 -29.184 1.00 34.97 312 ILE A O 1
ATOM 2419 N N . ASN A 1 313 ? 22.325 -26.245 -28.454 1.00 31.89 313 ASN A N 1
ATOM 2420 C CA . ASN A 1 313 ? 20.883 -26.462 -28.329 1.00 31.89 313 ASN A CA 1
ATOM 2421 C C . ASN A 1 313 ? 20.149 -25.661 -29.409 1.00 31.89 313 ASN A C 1
ATOM 2423 O O . ASN A 1 313 ? 20.382 -24.468 -29.598 1.00 31.89 313 ASN A O 1
ATOM 2427 N N . SER A 1 314 ? 19.272 -26.352 -30.130 1.00 36.62 314 SER A N 1
ATOM 2428 C CA . SER A 1 314 ? 18.459 -25.851 -31.235 1.00 36.62 314 SER A CA 1
ATOM 2429 C C . SER A 1 314 ? 17.102 -25.335 -30.762 1.00 36.62 314 SER A C 1
ATOM 2431 O O . SER A 1 314 ? 16.456 -26.018 -29.974 1.00 36.62 314 SER A O 1
ATOM 2433 N N . HIS A 1 315 ? 16.588 -24.271 -31.384 1.00 31.80 315 HIS A N 1
ATOM 2434 C CA . HIS A 1 315 ? 15.155 -24.171 -31.668 1.00 31.80 315 HIS A CA 1
ATOM 2435 C C . HIS A 1 315 ? 14.899 -23.524 -33.034 1.00 31.80 315 HIS A C 1
ATOM 2437 O O . HIS A 1 315 ? 15.498 -22.519 -33.409 1.00 31.80 315 HIS A O 1
ATOM 2443 N N . ARG A 1 316 ? 14.008 -24.183 -33.775 1.00 32.34 316 ARG A N 1
ATOM 2444 C CA . ARG A 1 316 ? 13.412 -23.823 -35.064 1.00 32.34 316 ARG A CA 1
ATOM 2445 C C . ARG A 1 316 ? 12.026 -23.245 -34.772 1.00 32.34 316 ARG A C 1
ATOM 2447 O O . ARG A 1 316 ? 11.377 -23.755 -33.867 1.00 32.34 316 ARG A O 1
ATOM 2454 N N . ASN A 1 317 ? 11.555 -22.298 -35.580 1.00 30.42 317 ASN A N 1
ATOM 2455 C CA . ASN A 1 317 ? 10.171 -22.290 -36.061 1.00 30.42 317 ASN A CA 1
ATOM 2456 C C . ASN A 1 317 ? 10.048 -21.427 -37.321 1.00 30.42 317 ASN A C 1
ATOM 2458 O O . ASN A 1 317 ? 10.708 -20.400 -37.458 1.00 30.42 317 ASN A O 1
ATOM 2462 N N . ALA A 1 318 ? 9.228 -21.921 -38.242 1.00 31.72 318 ALA A N 1
ATOM 2463 C CA . ALA A 1 318 ? 8.902 -21.356 -39.541 1.00 31.72 318 ALA A CA 1
ATOM 2464 C C . ALA A 1 318 ? 7.421 -20.964 -39.549 1.00 31.72 318 ALA A C 1
ATOM 2466 O O . ALA A 1 318 ? 6.627 -21.651 -38.911 1.00 31.72 318 ALA A O 1
ATOM 2467 N N . VAL A 1 319 ? 7.060 -19.924 -40.304 1.00 28.22 319 VAL A N 1
ATOM 2468 C CA . VAL A 1 319 ? 5.687 -19.685 -40.771 1.00 28.22 319 VAL A CA 1
ATOM 2469 C C . VAL A 1 319 ? 5.762 -19.070 -42.173 1.00 28.22 319 VAL A C 1
ATOM 2471 O O . VAL A 1 319 ? 6.409 -18.042 -42.368 1.00 28.22 319 VAL A O 1
ATOM 2474 N N . GLU A 1 320 ? 5.131 -19.745 -43.134 1.00 32.59 320 GLU A N 1
ATOM 2475 C CA . GLU A 1 320 ? 4.788 -19.272 -44.482 1.00 32.59 320 GLU A CA 1
ATOM 2476 C C . GLU A 1 320 ? 3.435 -18.552 -44.448 1.00 32.59 320 GLU A C 1
ATOM 2478 O O . GLU A 1 320 ? 2.571 -18.955 -43.673 1.00 32.59 320 GLU A O 1
ATOM 2483 N N . MET A 1 321 ? 3.216 -17.572 -45.333 1.00 29.72 321 MET A N 1
ATOM 2484 C CA . MET A 1 321 ? 1.878 -17.206 -45.820 1.00 29.72 321 MET A CA 1
ATOM 2485 C C . MET A 1 321 ? 1.933 -16.609 -47.236 1.00 29.72 321 MET A C 1
ATOM 2487 O O . MET A 1 321 ? 2.926 -16.009 -47.643 1.00 29.72 321 MET A O 1
ATOM 2491 N N . THR A 1 322 ? 0.848 -16.872 -47.960 1.00 32.41 322 THR A N 1
ATOM 2492 C CA . THR A 1 322 ? 0.613 -16.885 -49.411 1.00 32.41 322 THR A CA 1
ATOM 2493 C C . THR A 1 322 ? 0.096 -15.567 -50.004 1.00 32.41 322 THR A C 1
ATOM 2495 O O . THR A 1 322 ? -0.468 -14.739 -49.296 1.00 32.41 322 THR A O 1
ATOM 2498 N N . GLU A 1 323 ? 0.269 -15.422 -51.324 1.00 31.23 323 GLU A N 1
ATOM 2499 C CA . GLU A 1 323 ? -0.183 -14.317 -52.189 1.00 31.23 323 GLU A CA 1
ATOM 2500 C C . GLU A 1 323 ? -1.697 -14.325 -52.468 1.00 31.23 323 GLU A C 1
ATOM 2502 O O . GLU A 1 323 ? -2.274 -15.389 -52.677 1.00 31.23 323 GLU A O 1
ATOM 2507 N N . GLU A 1 324 ? -2.299 -13.138 -52.618 1.00 31.05 324 GLU A N 1
ATOM 2508 C CA . GLU A 1 324 ? -3.486 -12.935 -53.460 1.00 31.05 324 GLU A CA 1
ATOM 2509 C C . GLU A 1 324 ? -3.512 -11.519 -54.078 1.00 31.05 324 GLU A C 1
ATOM 2511 O O . GLU A 1 324 ? -3.099 -10.526 -53.483 1.00 31.05 324 GLU A O 1
ATOM 2516 N N . THR A 1 325 ? -3.952 -11.477 -55.334 1.00 32.38 325 THR A N 1
ATOM 2517 C CA . THR A 1 325 ? -3.948 -10.388 -56.330 1.00 32.38 325 THR A CA 1
ATOM 2518 C C . THR A 1 325 ? -5.066 -9.352 -56.173 1.00 32.38 325 THR A C 1
ATOM 2520 O O . THR A 1 325 ? -6.215 -9.755 -56.020 1.00 32.38 325 THR A O 1
ATOM 2523 N N . LEU A 1 326 ? -4.793 -8.057 -56.431 1.00 27.72 326 LEU A N 1
ATOM 2524 C CA . LEU A 1 326 ? -5.820 -7.056 -56.792 1.00 27.72 326 LEU A CA 1
ATOM 2525 C C . LEU A 1 326 ? -5.354 -6.002 -57.828 1.00 27.72 326 LEU A C 1
ATOM 2527 O O . LEU A 1 326 ? -4.183 -5.645 -57.931 1.00 27.72 326 LEU A O 1
ATOM 2531 N N . THR A 1 327 ? -6.335 -5.546 -58.615 1.00 33.50 327 THR A N 1
ATOM 2532 C CA . THR A 1 327 ? -6.324 -4.622 -59.773 1.00 33.50 327 THR A CA 1
ATOM 2533 C C . THR A 1 327 ? -6.143 -3.131 -59.416 1.00 33.50 327 THR A C 1
ATOM 2535 O O . THR A 1 327 ? -6.424 -2.754 -58.281 1.00 33.50 327 THR A O 1
ATOM 2538 N N . PRO A 1 328 ? -5.766 -2.241 -60.365 1.00 32.25 328 PRO A N 1
ATOM 2539 C CA . PRO A 1 328 ? -5.387 -0.862 -60.049 1.00 32.25 328 PRO A CA 1
ATOM 2540 C C . PRO A 1 328 ? -6.577 0.116 -60.007 1.00 32.25 328 PRO A C 1
ATOM 2542 O O . PRO A 1 328 ? -7.415 0.125 -60.908 1.00 32.25 328 PRO A O 1
ATOM 2545 N N . LEU A 1 329 ? -6.588 1.001 -59.003 1.00 33.38 329 LEU A N 1
ATOM 2546 C CA . LEU A 1 329 ? -7.436 2.198 -58.929 1.00 33.38 329 LEU A CA 1
ATOM 2547 C C . LEU A 1 329 ? -6.575 3.473 -58.864 1.00 33.38 329 LEU A C 1
ATOM 2549 O O . LEU A 1 329 ? -5.502 3.498 -58.263 1.00 33.38 329 LEU A O 1
ATOM 2553 N N . GLU A 1 330 ? -7.071 4.510 -59.539 1.00 33.94 330 GLU A N 1
ATOM 2554 C CA . GLU A 1 330 ? -6.470 5.825 -59.796 1.00 33.94 330 GLU A CA 1
ATOM 2555 C C . GLU A 1 330 ? -5.954 6.568 -58.552 1.00 33.94 330 GLU A C 1
ATOM 2557 O O . GLU A 1 330 ? -6.663 6.755 -57.565 1.00 33.94 330 GLU A O 1
ATOM 2562 N N . ILE A 1 331 ? -4.723 7.087 -58.653 1.00 32.88 331 ILE A N 1
ATOM 2563 C CA . ILE A 1 331 ? -4.057 7.897 -57.626 1.00 32.88 331 ILE A CA 1
ATOM 2564 C C . ILE A 1 331 ? -4.131 9.384 -58.005 1.00 32.88 331 ILE A C 1
ATOM 2566 O O . ILE A 1 331 ? -3.563 9.810 -59.011 1.00 32.88 331 ILE A O 1
ATOM 2570 N N . ASN A 1 332 ? -4.766 10.187 -57.145 1.00 39.66 332 ASN A N 1
ATOM 2571 C CA . ASN A 1 332 ? -4.653 11.652 -57.128 1.00 39.66 332 ASN A CA 1
ATOM 2572 C C . ASN A 1 332 ? -3.278 12.105 -56.577 1.00 39.66 332 ASN A C 1
ATOM 2574 O O . ASN A 1 332 ? -2.695 11.419 -55.736 1.00 39.66 332 ASN A O 1
ATOM 2578 N N . PRO A 1 333 ? -2.730 13.256 -57.015 1.00 41.47 333 PRO A N 1
ATOM 2579 C CA . PRO A 1 333 ? -1.310 13.567 -56.855 1.00 41.47 333 PRO A CA 1
ATOM 2580 C C . PRO A 1 333 ? -0.901 13.964 -55.426 1.00 41.47 333 PRO A C 1
ATOM 2582 O O . PRO A 1 333 ? -1.606 14.689 -54.727 1.00 41.47 333 PRO A O 1
ATOM 2585 N N . LEU A 1 334 ? 0.304 13.523 -55.035 1.00 42.66 334 LEU A N 1
ATOM 2586 C CA . LEU A 1 334 ? 0.928 13.788 -53.735 1.00 42.66 334 LEU A CA 1
ATOM 2587 C C . LEU A 1 334 ? 1.186 15.288 -53.443 1.00 42.66 334 LEU A C 1
ATOM 2589 O O . LEU A 1 334 ? 1.481 16.055 -54.369 1.00 42.66 334 LEU A O 1
ATOM 2593 N N . PRO A 1 335 ? 1.212 15.685 -52.150 1.00 46.72 335 PRO A N 1
ATOM 2594 C CA . PRO A 1 335 ? 1.474 17.056 -51.704 1.00 46.72 335 PRO A CA 1
ATOM 2595 C C . PRO A 1 335 ? 2.900 17.532 -52.023 1.00 46.72 335 PRO A C 1
ATOM 2597 O O . PRO A 1 335 ? 3.862 16.757 -52.006 1.00 46.72 335 PRO A O 1
ATOM 2600 N N . GLN A 1 336 ? 3.048 18.836 -52.279 1.00 46.56 336 GLN A N 1
ATOM 2601 C CA . GLN A 1 336 ? 4.294 19.466 -52.746 1.00 46.56 336 GLN A CA 1
ATOM 2602 C C . GLN A 1 336 ? 5.495 19.322 -51.789 1.00 46.56 336 GLN A C 1
ATOM 2604 O O . GLN A 1 336 ? 6.640 19.393 -52.244 1.00 46.56 336 GLN A O 1
ATOM 2609 N N . ASP A 1 337 ? 5.272 19.012 -50.514 1.00 45.25 337 ASP A N 1
ATOM 2610 C CA . ASP A 1 337 ? 6.328 18.958 -49.494 1.00 45.25 337 ASP A CA 1
ATOM 2611 C C . ASP A 1 337 ? 7.268 17.745 -49.619 1.00 45.25 337 ASP A C 1
ATOM 2613 O O . ASP A 1 337 ? 8.408 17.773 -49.146 1.00 45.25 337 ASP A O 1
ATOM 2617 N N . VAL A 1 338 ? 6.864 16.698 -50.349 1.00 52.91 338 VAL A N 1
ATOM 2618 C CA . VAL A 1 338 ? 7.728 15.535 -50.637 1.00 52.91 338 VAL A CA 1
ATOM 2619 C C . VAL A 1 338 ? 8.696 15.822 -51.799 1.00 52.91 338 VAL A C 1
ATOM 2621 O O . VAL A 1 338 ? 9.817 15.304 -51.827 1.00 52.91 338 VAL A O 1
ATOM 2624 N N . LYS A 1 339 ? 8.333 16.722 -52.729 1.00 49.88 339 LYS A N 1
ATOM 2625 C CA . LYS A 1 339 ? 9.188 17.091 -53.878 1.00 49.88 339 LYS A CA 1
ATOM 2626 C C . LYS A 1 339 ? 10.444 17.860 -53.460 1.00 49.88 339 LYS A C 1
ATOM 2628 O O . LYS A 1 339 ? 11.463 17.767 -54.146 1.00 49.88 339 LYS A O 1
ATOM 2633 N N . VAL A 1 340 ? 10.399 18.581 -52.340 1.00 53.97 340 VAL A N 1
ATOM 2634 C CA . VAL A 1 340 ? 11.536 19.376 -51.847 1.00 53.97 340 VAL A CA 1
ATOM 2635 C C . VAL A 1 340 ? 12.593 18.483 -51.185 1.00 53.97 340 VAL A C 1
ATOM 2637 O O . VAL A 1 340 ? 13.784 18.652 -51.442 1.00 53.97 340 VAL A O 1
ATOM 2640 N N . LYS A 1 341 ? 12.185 17.450 -50.434 1.00 54.56 341 LYS A N 1
ATOM 2641 C CA . LYS A 1 341 ? 13.128 16.499 -49.812 1.00 54.56 341 LYS A CA 1
ATOM 2642 C C . LYS A 1 341 ? 13.856 15.608 -50.830 1.00 54.56 341 LYS A C 1
ATOM 2644 O O . LYS A 1 341 ? 15.021 15.284 -50.619 1.00 54.56 341 LYS A O 1
ATOM 2649 N N . LEU A 1 342 ? 13.230 15.280 -51.964 1.00 51.28 342 LEU A N 1
ATOM 2650 C CA . LEU A 1 342 ? 13.868 14.496 -53.035 1.00 51.28 342 LEU A CA 1
ATOM 2651 C C . LEU A 1 342 ? 14.896 15.292 -53.861 1.00 51.28 342 LEU A C 1
ATOM 2653 O O . LEU A 1 342 ? 15.843 14.699 -54.376 1.00 51.28 342 LEU A O 1
ATOM 2657 N N . ARG A 1 343 ? 14.769 16.625 -53.965 1.00 50.25 343 ARG A N 1
ATOM 2658 C CA . ARG A 1 343 ? 15.773 17.458 -54.659 1.00 50.25 343 ARG A CA 1
ATOM 2659 C C . ARG A 1 343 ? 17.083 17.572 -53.882 1.00 50.25 343 ARG A C 1
ATOM 2661 O O . ARG A 1 343 ? 18.140 17.528 -54.500 1.00 50.25 343 ARG A O 1
ATOM 2668 N N . ASN A 1 344 ? 17.030 17.621 -52.552 1.00 48.69 344 ASN A N 1
ATOM 2669 C CA . ASN A 1 344 ? 18.233 17.794 -51.730 1.00 48.69 344 ASN A CA 1
ATOM 2670 C C . ASN A 1 344 ? 19.101 16.528 -51.626 1.00 48.69 344 ASN A C 1
ATOM 2672 O O . ASN A 1 344 ? 20.293 16.636 -51.366 1.00 48.69 344 ASN A O 1
ATOM 2676 N N . ILE A 1 345 ? 18.549 15.341 -51.899 1.00 52.50 345 ILE A N 1
ATOM 2677 C CA . ILE A 1 345 ? 19.322 14.084 -51.958 1.00 52.50 345 ILE A CA 1
ATOM 2678 C C . ILE A 1 345 ? 20.048 13.935 -53.307 1.00 52.50 345 ILE A C 1
ATOM 2680 O O . ILE A 1 345 ? 21.069 13.260 -53.394 1.00 52.50 345 ILE A O 1
ATOM 2684 N N . LYS A 1 346 ? 19.562 14.592 -54.369 1.00 44.81 346 LYS A N 1
ATOM 2685 C CA . LYS A 1 346 ? 20.154 14.489 -55.711 1.00 44.81 346 LYS A CA 1
ATOM 2686 C C . LYS A 1 346 ? 21.418 15.341 -55.886 1.00 44.81 346 LYS A C 1
ATOM 2688 O O . LYS A 1 346 ? 22.191 15.075 -56.794 1.00 44.81 346 LYS A O 1
ATOM 2693 N N . VAL A 1 347 ? 21.637 16.343 -55.033 1.00 48.78 347 VAL A N 1
ATOM 2694 C CA . VAL A 1 347 ? 22.758 17.291 -55.178 1.00 48.78 347 VAL A CA 1
ATOM 2695 C C . VAL A 1 347 ? 24.040 16.799 -54.490 1.00 48.78 347 VAL A C 1
ATOM 2697 O O . VAL A 1 347 ? 25.126 17.179 -54.907 1.00 48.78 347 VAL A O 1
ATOM 2700 N N . SER A 1 348 ? 23.961 15.892 -53.513 1.00 44.09 348 SER A N 1
ATOM 2701 C CA . SER A 1 348 ? 25.119 15.468 -52.706 1.00 44.09 348 SER A CA 1
ATOM 2702 C C . SER A 1 348 ? 25.832 14.186 -53.169 1.00 44.09 348 SER A C 1
ATOM 2704 O O . SER A 1 348 ? 26.690 13.687 -52.449 1.00 44.09 348 SER A O 1
ATOM 2706 N N . MET A 1 349 ? 25.511 13.637 -54.349 1.00 46.78 349 MET A N 1
ATOM 2707 C CA . MET A 1 349 ? 26.114 12.386 -54.855 1.00 46.78 349 MET A CA 1
ATOM 2708 C C . MET A 1 349 ? 26.710 12.482 -56.273 1.00 46.78 349 MET A C 1
ATOM 2710 O O . MET A 1 349 ? 26.990 11.453 -56.882 1.00 46.78 349 MET A O 1
ATOM 2714 N N . SER A 1 350 ? 26.882 13.687 -56.824 1.00 45.34 350 SER A N 1
ATOM 2715 C CA . SER A 1 350 ? 27.237 13.862 -58.247 1.00 45.34 350 SER A CA 1
ATOM 2716 C C . SER A 1 350 ? 28.736 13.987 -58.541 1.00 45.34 350 SER A C 1
ATOM 2718 O O . SER A 1 350 ? 29.098 14.109 -59.707 1.00 45.34 350 SER A O 1
ATOM 2720 N N . GLU A 1 351 ? 29.604 13.964 -57.534 1.00 50.53 351 GLU A N 1
ATOM 2721 C CA . GLU A 1 351 ? 31.051 14.091 -57.725 1.00 50.53 351 GLU A CA 1
ATOM 2722 C C . GLU A 1 351 ? 31.745 12.820 -57.234 1.00 50.53 351 GLU A C 1
ATOM 2724 O O . GLU A 1 351 ? 31.571 12.412 -56.092 1.00 50.53 351 GLU A O 1
ATOM 2729 N N . GLU A 1 352 ? 32.488 12.195 -58.148 1.00 52.12 352 GLU A N 1
ATOM 2730 C CA . GLU A 1 352 ? 33.263 10.959 -57.990 1.00 52.12 352 GLU A CA 1
ATOM 2731 C C . GLU A 1 352 ? 32.463 9.668 -57.823 1.00 52.12 352 GLU A C 1
ATOM 2733 O O . GLU A 1 352 ? 32.234 9.209 -56.713 1.00 52.12 352 GLU A O 1
ATOM 2738 N N . LEU A 1 353 ? 32.141 8.994 -58.935 1.00 46.09 353 LEU A N 1
ATOM 2739 C CA . LEU A 1 353 ? 31.990 7.535 -58.950 1.00 46.09 353 LEU A CA 1
ATOM 2740 C C . LEU A 1 353 ? 32.036 6.988 -60.392 1.00 46.09 353 LEU A C 1
ATOM 2742 O O . LEU A 1 353 ? 31.286 7.405 -61.270 1.00 46.09 353 LEU A O 1
ATOM 2746 N N . GLN A 1 354 ? 32.954 6.047 -60.623 1.00 54.78 354 GLN A N 1
ATOM 2747 C CA . GLN A 1 354 ? 33.148 5.305 -61.876 1.00 54.78 354 GLN A CA 1
ATOM 2748 C C . GLN A 1 354 ? 31.872 4.567 -62.352 1.00 54.78 354 GLN A C 1
ATOM 2750 O O . GLN A 1 354 ? 31.058 4.163 -61.521 1.00 54.78 354 GLN A O 1
ATOM 2755 N N . PRO A 1 355 ? 31.719 4.267 -63.661 1.00 53.31 355 PRO A N 1
ATOM 2756 C CA . PRO A 1 355 ? 30.467 3.772 -64.263 1.00 53.31 355 PRO A CA 1
ATOM 2757 C C . PRO A 1 355 ? 29.950 2.403 -63.763 1.00 53.31 355 PRO A C 1
ATOM 2759 O O . PRO A 1 355 ? 28.837 2.009 -64.101 1.00 53.31 355 PRO A O 1
ATOM 2762 N N . ALA A 1 356 ? 30.702 1.673 -62.931 1.00 51.31 356 ALA A N 1
ATOM 2763 C CA . ALA A 1 356 ? 30.254 0.412 -62.330 1.00 51.31 356 ALA A CA 1
ATOM 2764 C C . ALA A 1 356 ? 29.409 0.592 -61.048 1.00 51.31 356 ALA A C 1
ATOM 2766 O O . ALA A 1 356 ? 28.706 -0.333 -60.636 1.00 51.31 356 ALA A O 1
ATOM 2767 N N . SER A 1 357 ? 29.438 1.765 -60.410 1.00 61.53 357 SER A N 1
ATOM 2768 C CA . SER A 1 357 ? 28.711 2.014 -59.155 1.00 61.53 357 SER A CA 1
ATOM 2769 C C . SER A 1 357 ? 27.308 2.590 -59.358 1.00 61.53 357 SER A C 1
ATOM 2771 O O . SER A 1 357 ? 26.452 2.440 -58.484 1.00 61.53 357 SER A O 1
ATOM 2773 N N . GLU A 1 358 ? 27.030 3.184 -60.520 1.00 69.94 358 GLU A N 1
ATOM 2774 C CA . GLU A 1 358 ? 25.749 3.835 -60.805 1.00 69.94 358 GLU A CA 1
ATOM 2775 C C . GLU A 1 358 ? 24.587 2.826 -60.824 1.00 69.94 358 GLU A C 1
ATOM 2777 O O . GLU A 1 358 ? 23.501 3.099 -60.310 1.00 69.94 358 GLU A O 1
ATOM 2782 N N . ASN A 1 359 ? 24.834 1.609 -61.322 1.00 75.62 359 ASN A N 1
ATOM 2783 C CA . ASN A 1 359 ? 23.843 0.529 -61.333 1.00 75.62 359 ASN A CA 1
ATOM 2784 C C . ASN A 1 359 ? 23.527 0.012 -59.922 1.00 75.62 359 ASN A C 1
ATOM 2786 O O . ASN A 1 359 ? 22.368 -0.260 -59.605 1.00 75.62 359 ASN A O 1
ATOM 2790 N N . VAL A 1 360 ? 24.529 -0.057 -59.040 1.00 76.25 360 VAL A N 1
ATOM 2791 C CA . VAL A 1 360 ? 24.335 -0.466 -57.639 1.00 76.25 360 VAL A CA 1
ATOM 2792 C C . VAL A 1 360 ? 23.556 0.601 -56.868 1.00 76.25 360 VAL A C 1
ATOM 2794 O O . VAL A 1 360 ? 22.680 0.271 -56.065 1.00 76.25 360 VAL A O 1
ATOM 2797 N N . VAL A 1 361 ? 23.830 1.882 -57.132 1.00 79.38 361 VAL A N 1
ATOM 2798 C CA . VAL A 1 361 ? 23.091 3.001 -56.534 1.00 79.38 361 VAL A CA 1
ATOM 2799 C C . VAL A 1 361 ? 21.640 3.018 -57.022 1.00 79.38 361 VAL A C 1
ATOM 2801 O O . VAL A 1 361 ? 20.737 3.097 -56.189 1.00 79.38 361 VAL A O 1
ATOM 2804 N N . LYS A 1 362 ? 21.389 2.846 -58.329 1.00 81.69 362 LYS A N 1
ATOM 2805 C CA . LYS A 1 362 ? 20.027 2.737 -58.891 1.00 81.69 362 LYS A CA 1
ATOM 2806 C C . LYS A 1 362 ? 19.248 1.565 -58.289 1.00 81.69 362 LYS A C 1
ATOM 2808 O O . LYS A 1 362 ? 18.096 1.739 -57.898 1.00 81.69 362 LYS A O 1
ATOM 2813 N N . MET A 1 363 ? 19.882 0.402 -58.128 1.00 87.06 363 MET A N 1
ATOM 2814 C CA . MET A 1 363 ? 19.246 -0.767 -57.513 1.00 87.06 363 MET A CA 1
ATOM 2815 C C . MET A 1 363 ? 18.869 -0.516 -56.044 1.00 87.06 363 MET A C 1
ATOM 2817 O O . MET A 1 363 ? 17.737 -0.782 -55.644 1.00 87.06 363 MET A O 1
ATOM 2821 N N . LYS A 1 364 ? 19.780 0.056 -55.244 1.00 85.12 364 LYS A N 1
ATOM 2822 C CA . LYS A 1 364 ? 19.501 0.402 -53.837 1.00 85.12 364 LYS A CA 1
ATOM 2823 C C . LYS A 1 364 ? 18.428 1.484 -53.703 1.00 85.12 364 LYS A C 1
ATOM 2825 O O . LYS A 1 364 ? 17.645 1.450 -52.755 1.00 85.12 364 LYS A O 1
ATOM 2830 N N . LEU A 1 365 ? 18.383 2.438 -54.635 1.00 89.81 365 LEU A N 1
ATOM 2831 C CA . LEU A 1 365 ? 17.351 3.472 -54.669 1.00 89.81 365 LEU A CA 1
ATOM 2832 C C . LEU A 1 365 ? 15.972 2.859 -54.946 1.00 89.81 365 LEU A C 1
ATOM 2834 O O . LEU A 1 365 ? 15.025 3.162 -54.224 1.00 89.81 365 LEU A O 1
ATOM 2838 N N . ASN A 1 366 ? 15.880 1.949 -55.919 1.00 86.94 366 ASN A N 1
ATOM 2839 C CA . ASN A 1 366 ? 14.638 1.247 -56.248 1.00 86.94 366 ASN A CA 1
ATOM 2840 C C . ASN A 1 366 ? 14.145 0.377 -55.083 1.00 86.94 366 ASN A C 1
ATOM 2842 O O . ASN A 1 366 ? 12.964 0.418 -54.758 1.00 86.94 366 ASN A O 1
ATOM 2846 N N . GLN A 1 367 ? 15.044 -0.327 -54.386 1.00 89.44 367 GLN A N 1
ATOM 2847 C CA . GLN A 1 367 ? 14.687 -1.089 -53.180 1.00 89.44 367 GLN A CA 1
ATOM 2848 C C . GLN A 1 367 ? 14.132 -0.195 -52.061 1.00 89.44 367 GLN A C 1
ATOM 2850 O O . GLN A 1 367 ? 13.145 -0.549 -51.419 1.00 89.44 367 GLN A O 1
ATOM 2855 N N . LYS A 1 368 ? 14.736 0.980 -51.826 1.00 89.44 368 LYS A N 1
ATOM 2856 C CA . LYS A 1 368 ? 14.219 1.942 -50.837 1.00 89.44 368 LYS A CA 1
ATOM 2857 C C . LYS A 1 368 ? 12.858 2.509 -51.239 1.00 89.44 368 LYS A C 1
ATOM 2859 O O . LYS A 1 368 ? 12.008 2.683 -50.373 1.00 89.44 368 LYS A O 1
ATOM 2864 N N . LEU A 1 369 ? 12.656 2.794 -52.524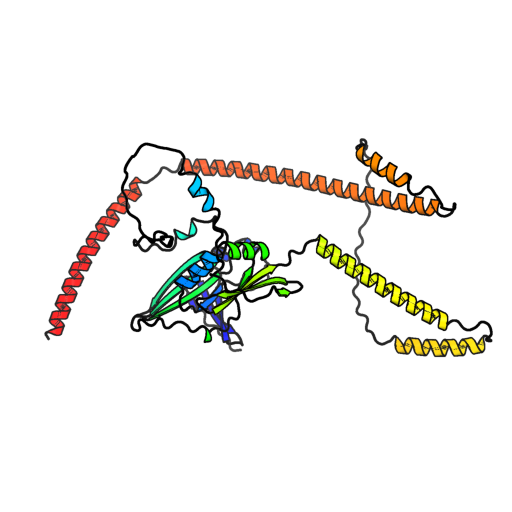 1.00 90.25 369 LEU A N 1
ATOM 2865 C CA . LEU A 1 369 ? 11.380 3.274 -53.058 1.00 90.25 369 LEU A CA 1
ATOM 2866 C C . LEU A 1 369 ? 10.267 2.245 -52.867 1.00 90.25 369 LEU A C 1
ATOM 2868 O O . LEU A 1 369 ? 9.182 2.613 -52.430 1.00 90.25 369 LEU A O 1
ATOM 2872 N N . GLU A 1 370 ? 10.549 0.970 -53.125 1.00 91.75 370 GLU A N 1
ATOM 2873 C CA . GLU A 1 370 ? 9.559 -0.093 -52.959 1.00 91.75 370 GLU A CA 1
ATOM 2874 C C . GLU A 1 370 ? 9.209 -0.322 -51.486 1.00 91.75 370 GLU A C 1
ATOM 2876 O O . GLU A 1 370 ? 8.036 -0.403 -51.132 1.00 91.75 370 GLU A O 1
ATOM 2881 N N . LYS A 1 371 ? 10.210 -0.285 -50.597 1.00 91.38 371 LYS A N 1
ATOM 2882 C CA . LYS A 1 371 ? 9.972 -0.348 -49.151 1.00 91.38 371 LYS A CA 1
ATOM 2883 C C . LYS A 1 371 ? 9.074 0.796 -48.660 1.00 91.38 371 LYS A C 1
ATOM 2885 O O . LYS A 1 371 ? 8.161 0.560 -47.877 1.00 91.38 371 LYS A O 1
ATOM 2890 N N . LEU A 1 372 ? 9.306 2.022 -49.137 1.00 88.31 372 LEU A N 1
ATOM 2891 C CA . LEU A 1 372 ? 8.490 3.182 -48.764 1.00 88.31 372 LEU A CA 1
ATOM 2892 C C . LEU A 1 372 ? 7.050 3.095 -49.287 1.00 88.31 372 LEU A C 1
ATOM 2894 O O . LEU A 1 372 ? 6.150 3.604 -48.624 1.00 88.31 372 LEU A O 1
ATOM 2898 N N . LYS A 1 373 ? 6.813 2.460 -50.443 1.00 91.56 373 LYS A N 1
ATOM 2899 C CA . LYS A 1 373 ? 5.447 2.213 -50.933 1.00 91.56 373 LYS A CA 1
ATOM 2900 C C . LYS A 1 373 ? 4.693 1.248 -50.023 1.00 91.56 373 LYS A C 1
ATOM 2902 O O . LYS A 1 373 ? 3.583 1.573 -49.621 1.00 91.56 373 LYS A O 1
ATOM 2907 N N . ILE A 1 374 ? 5.321 0.132 -49.645 1.00 91.38 374 ILE A N 1
ATOM 2908 C CA . ILE A 1 374 ? 4.720 -0.862 -48.740 1.00 91.38 374 ILE A CA 1
ATOM 2909 C C . ILE A 1 374 ? 4.406 -0.224 -47.379 1.00 91.38 374 ILE A C 1
ATOM 2911 O O . ILE A 1 374 ? 3.315 -0.394 -46.844 1.00 91.38 374 ILE A O 1
ATOM 2915 N N . GLU A 1 375 ? 5.331 0.568 -46.825 1.00 87.00 375 GLU A N 1
ATOM 2916 C CA . GLU A 1 375 ? 5.090 1.285 -45.565 1.00 87.00 375 GLU A CA 1
ATOM 2917 C C . GLU A 1 375 ? 3.943 2.306 -45.684 1.00 87.00 375 GLU A C 1
ATOM 2919 O O . GLU A 1 375 ? 3.154 2.458 -44.750 1.00 87.00 375 GLU A O 1
ATOM 2924 N N . ALA A 1 376 ? 3.822 3.002 -46.819 1.00 87.81 376 ALA A N 1
ATOM 2925 C CA . ALA A 1 376 ? 2.725 3.938 -47.059 1.00 87.81 376 ALA A CA 1
ATOM 2926 C C . ALA A 1 376 ? 1.364 3.227 -47.161 1.00 87.81 376 ALA A C 1
ATOM 2928 O O . ALA A 1 376 ? 0.383 3.723 -46.606 1.00 87.81 376 ALA A O 1
ATOM 2929 N N . GLU A 1 377 ? 1.314 2.064 -47.807 1.00 90.94 377 GLU A N 1
ATOM 2930 C CA . GLU A 1 377 ? 0.112 1.234 -47.937 1.00 90.94 377 GLU A CA 1
ATOM 2931 C C . GLU A 1 377 ? -0.348 0.690 -46.577 1.00 90.94 377 GLU A C 1
ATOM 2933 O O . GLU A 1 377 ? -1.481 0.940 -46.166 1.00 90.94 377 GLU A O 1
ATOM 2938 N N . GLN A 1 378 ? 0.567 0.105 -45.795 1.00 89.56 378 GLN A N 1
ATOM 2939 C CA . GLN A 1 378 ? 0.280 -0.372 -44.434 1.00 89.56 378 GLN A CA 1
ATOM 2940 C C . GLN A 1 378 ? -0.182 0.748 -43.489 1.00 89.56 378 GLN A C 1
ATOM 2942 O O . GLN A 1 378 ? -0.989 0.526 -42.582 1.00 89.56 378 GLN A O 1
ATOM 2947 N N . ASN A 1 379 ? 0.345 1.963 -43.656 1.00 86.31 379 ASN A N 1
ATOM 2948 C CA . ASN A 1 379 ? -0.116 3.121 -42.891 1.00 86.31 379 ASN A CA 1
ATOM 2949 C C . ASN A 1 379 ? -1.514 3.579 -43.338 1.00 86.31 379 ASN A C 1
ATOM 2951 O O . ASN A 1 379 ? -2.297 4.021 -42.497 1.00 86.31 379 ASN A O 1
ATOM 2955 N N . GLY A 1 380 ? -1.842 3.451 -44.627 1.00 90.56 380 GLY A N 1
ATOM 2956 C CA . GLY A 1 380 ? -3.184 3.699 -45.156 1.00 90.56 380 GLY A CA 1
ATOM 2957 C C . GLY A 1 380 ? -4.222 2.735 -44.579 1.00 90.56 380 GLY A C 1
ATOM 2958 O O . GLY A 1 380 ? -5.279 3.172 -44.123 1.00 90.56 380 GLY A O 1
ATOM 2959 N N . GLU A 1 381 ? -3.895 1.445 -44.505 1.00 89.69 381 GLU A N 1
ATOM 2960 C CA . GLU A 1 381 ? -4.748 0.428 -43.877 1.00 89.69 381 GLU A CA 1
ATOM 2961 C C . GLU A 1 381 ? -4.968 0.703 -42.387 1.00 89.69 381 GLU A C 1
ATOM 2963 O O . GLU A 1 381 ? -6.110 0.715 -41.924 1.00 89.69 381 GLU A O 1
ATOM 2968 N N . ARG A 1 382 ? -3.901 1.027 -41.643 1.00 87.25 382 ARG A N 1
ATOM 2969 C CA . ARG A 1 382 ? -4.012 1.417 -40.227 1.00 87.25 382 ARG A CA 1
ATOM 2970 C C . ARG A 1 382 ? -4.878 2.660 -40.033 1.00 87.25 382 ARG A C 1
ATOM 2972 O O . ARG A 1 382 ? -5.719 2.682 -39.139 1.00 87.25 382 ARG A O 1
ATOM 2979 N N . ALA A 1 383 ? -4.721 3.677 -40.879 1.00 85.25 383 ALA A N 1
ATOM 2980 C CA . ALA A 1 383 ? -5.551 4.880 -40.823 1.00 85.25 383 ALA A CA 1
ATOM 2981 C C . ALA A 1 383 ? -7.035 4.575 -41.097 1.00 85.25 383 ALA A C 1
ATOM 2983 O O . ALA A 1 383 ? -7.913 5.141 -40.441 1.00 85.25 383 ALA A O 1
ATOM 2984 N N . ASN A 1 384 ? -7.324 3.657 -42.023 1.00 85.94 384 ASN A N 1
ATOM 2985 C CA . ASN A 1 384 ? -8.686 3.198 -42.290 1.00 85.94 384 ASN A CA 1
ATOM 2986 C C . ASN A 1 384 ? -9.266 2.400 -41.110 1.00 85.94 384 ASN A C 1
ATOM 2988 O O . ASN A 1 384 ? -10.426 2.621 -40.759 1.00 85.94 384 ASN A O 1
ATOM 2992 N N . GLY A 1 385 ? -8.457 1.559 -40.456 1.00 89.12 385 GLY A N 1
ATOM 2993 C CA . GLY A 1 385 ? -8.827 0.853 -39.225 1.00 89.12 385 GLY A CA 1
ATOM 2994 C C . GLY A 1 385 ? -9.215 1.814 -38.098 1.00 89.12 385 GLY A C 1
ATOM 2995 O O . GLY A 1 385 ? -10.332 1.744 -37.589 1.00 89.12 385 GLY A O 1
ATOM 2996 N N . PHE A 1 386 ? -8.366 2.804 -37.799 1.00 83.56 386 PHE A N 1
ATOM 2997 C CA . PHE A 1 386 ? -8.677 3.821 -36.786 1.00 83.56 386 PHE A CA 1
ATOM 2998 C C . PHE A 1 386 ? -9.928 4.636 -37.126 1.00 83.56 386 PHE A C 1
ATOM 3000 O O . PHE A 1 386 ? -10.702 5.006 -36.245 1.00 83.56 386 PHE A O 1
ATOM 3007 N N . LYS A 1 387 ? -10.173 4.916 -38.411 1.00 86.25 387 LYS A N 1
ATOM 3008 C CA . LYS A 1 387 ? -11.383 5.628 -38.839 1.00 86.25 387 LYS A CA 1
ATOM 3009 C C . LYS A 1 387 ? -12.654 4.804 -38.598 1.00 86.25 387 LYS A C 1
ATOM 3011 O O . LYS A 1 387 ? -13.693 5.394 -38.295 1.00 86.25 387 LYS A O 1
ATOM 3016 N N . ALA A 1 388 ? -12.584 3.479 -38.737 1.00 90.19 388 ALA A N 1
ATOM 3017 C CA . ALA A 1 388 ? -13.691 2.578 -38.426 1.00 90.19 388 ALA A CA 1
ATOM 3018 C C . ALA A 1 388 ? -13.948 2.509 -36.911 1.00 90.19 388 ALA A C 1
ATOM 3020 O O . ALA A 1 388 ? -15.082 2.720 -36.486 1.00 90.19 388 ALA A O 1
ATOM 3021 N N . GLU A 1 389 ? -12.898 2.353 -36.107 1.00 84.81 389 GLU A N 1
ATOM 3022 C CA . GLU A 1 389 ? -12.985 2.300 -34.640 1.00 84.81 389 GLU A CA 1
ATOM 3023 C C . GLU A 1 389 ? -13.553 3.602 -34.046 1.00 84.81 389 GLU A C 1
ATOM 3025 O O . GLU A 1 389 ? -14.473 3.588 -33.231 1.00 84.81 389 GLU A O 1
ATOM 3030 N N . VAL A 1 390 ? -13.107 4.765 -34.537 1.00 85.38 390 VAL A N 1
ATOM 3031 C CA . VAL A 1 390 ? -13.661 6.066 -34.119 1.00 85.38 390 VAL A CA 1
ATOM 3032 C C . VAL A 1 390 ? -15.145 6.196 -34.477 1.00 85.38 390 VAL A C 1
ATOM 3034 O O . VAL A 1 390 ? -15.897 6.869 -33.768 1.00 85.38 390 VAL A O 1
ATOM 3037 N N . LYS A 1 391 ? -15.594 5.584 -35.579 1.00 91.06 391 LYS A N 1
ATOM 3038 C CA . LYS A 1 391 ? -17.013 5.580 -35.960 1.00 91.06 391 LYS A CA 1
ATOM 3039 C C . LYS A 1 391 ? -17.839 4.705 -35.011 1.00 91.06 391 LYS A C 1
ATOM 3041 O O . LYS A 1 391 ? -18.947 5.106 -34.664 1.00 91.06 391 LYS A O 1
ATOM 3046 N N . GLU A 1 392 ? -17.301 3.568 -34.584 1.00 90.56 392 GLU A N 1
ATOM 3047 C CA . GLU A 1 392 ? -17.934 2.656 -33.626 1.00 90.56 392 GLU A CA 1
ATOM 3048 C C . GLU A 1 392 ? -18.029 3.275 -32.225 1.00 90.56 392 GLU A C 1
ATOM 3050 O O . GLU A 1 392 ? -19.121 3.358 -31.664 1.00 90.56 392 GLU A O 1
ATOM 3055 N N . LEU A 1 393 ? -16.938 3.853 -31.712 1.00 85.62 393 LEU A N 1
ATOM 3056 C CA . LEU A 1 393 ? -16.934 4.539 -30.414 1.00 85.62 393 LEU A CA 1
ATOM 3057 C C . LEU A 1 393 ? -17.930 5.706 -30.364 1.00 85.62 393 LEU A C 1
ATOM 3059 O O . LEU A 1 393 ? -18.602 5.914 -29.355 1.00 85.62 393 LEU A O 1
ATOM 3063 N N . LYS A 1 394 ? -18.084 6.452 -31.466 1.00 86.81 394 LYS A N 1
ATOM 3064 C CA . LYS A 1 394 ? -19.106 7.507 -31.561 1.00 86.81 394 LYS A CA 1
ATOM 3065 C C . LYS A 1 394 ? -20.534 6.966 -31.478 1.00 86.81 394 LYS A C 1
ATOM 3067 O O . LYS A 1 394 ? -21.398 7.678 -30.972 1.00 86.81 394 LYS A O 1
ATOM 3072 N N . ALA A 1 395 ? -20.790 5.751 -31.965 1.00 91.81 395 ALA A N 1
ATOM 3073 C CA . ALA A 1 395 ? -22.101 5.118 -31.846 1.00 91.81 395 ALA A CA 1
ATOM 3074 C C . ALA A 1 395 ? -22.386 4.697 -30.394 1.00 91.81 395 ALA A C 1
ATOM 3076 O O . ALA A 1 395 ? -23.459 5.005 -29.884 1.00 91.81 395 ALA A O 1
ATOM 3077 N N . VAL A 1 396 ? -21.400 4.107 -29.706 1.00 87.50 396 VAL A N 1
ATOM 3078 C CA . VAL A 1 396 ? -21.518 3.709 -28.289 1.00 87.50 396 VAL A CA 1
ATOM 3079 C C . VAL A 1 396 ? -21.768 4.918 -27.381 1.00 87.50 396 VAL A C 1
ATOM 3081 O O . VAL A 1 396 ? -22.642 4.877 -26.519 1.00 87.50 396 VAL A O 1
ATOM 3084 N N . ILE A 1 397 ? -21.056 6.031 -27.597 1.00 83.19 397 ILE A N 1
ATOM 3085 C CA . ILE A 1 397 ? -21.270 7.266 -26.821 1.00 83.19 397 ILE A CA 1
ATOM 3086 C C . ILE A 1 397 ? -22.697 7.798 -27.018 1.00 83.19 397 ILE A C 1
ATOM 3088 O O . ILE A 1 397 ? -23.341 8.206 -26.052 1.00 83.19 397 ILE A O 1
ATOM 3092 N N . ALA A 1 398 ? -23.215 7.772 -28.250 1.00 88.62 398 ALA A N 1
ATOM 3093 C CA . ALA A 1 398 ? -24.572 8.232 -28.533 1.00 88.62 398 ALA A CA 1
ATOM 3094 C C . ALA A 1 398 ? -25.642 7.373 -27.832 1.00 88.62 398 ALA A C 1
ATOM 3096 O O . ALA A 1 398 ? -26.643 7.915 -27.366 1.00 88.62 398 ALA A O 1
ATOM 3097 N N . GLU A 1 399 ? -25.427 6.060 -27.724 1.00 91.56 399 GLU A N 1
ATOM 3098 C CA . GLU A 1 399 ? -26.303 5.145 -26.981 1.00 91.56 399 GLU A CA 1
ATOM 3099 C C . GLU A 1 399 ? -26.282 5.444 -25.472 1.00 91.56 399 GLU A C 1
ATOM 3101 O O . GLU A 1 399 ? -27.332 5.658 -24.863 1.00 91.56 399 GLU A O 1
ATOM 3106 N N . GLN A 1 400 ? -25.092 5.606 -24.885 1.00 87.00 400 GLN A N 1
ATOM 3107 C CA . GLN A 1 400 ? -24.943 5.945 -23.464 1.00 87.00 400 GLN A CA 1
ATOM 3108 C C . GLN A 1 400 ? -25.579 7.298 -23.101 1.00 87.00 400 GLN A C 1
ATOM 3110 O O . GLN A 1 400 ? -26.176 7.444 -22.032 1.00 87.00 400 GLN A O 1
ATOM 3115 N N . GLU A 1 401 ? -25.506 8.298 -23.984 1.00 88.06 401 GLU A N 1
ATOM 3116 C CA . GLU A 1 401 ? -26.171 9.588 -23.763 1.00 88.06 401 GLU A CA 1
ATOM 3117 C C . GLU A 1 401 ? -27.703 9.470 -23.698 1.00 88.06 401 GLU A C 1
ATOM 3119 O O . GLU A 1 401 ? -28.353 10.237 -22.973 1.00 88.06 401 GLU A O 1
ATOM 3124 N N . VAL A 1 402 ? -28.298 8.533 -24.443 1.00 92.31 402 VAL A N 1
ATOM 3125 C CA . VAL A 1 402 ? -29.743 8.261 -24.397 1.00 92.31 402 VAL A CA 1
ATOM 3126 C C . VAL A 1 402 ? -30.118 7.618 -23.062 1.00 92.31 402 VAL A C 1
ATOM 3128 O O . VAL A 1 402 ? -31.075 8.070 -22.422 1.00 92.31 402 VAL A O 1
ATOM 3131 N N . ASP A 1 403 ? -29.331 6.655 -22.590 1.00 86.94 403 ASP A N 1
ATOM 3132 C CA . ASP A 1 403 ? -29.560 5.982 -21.307 1.00 86.94 403 ASP A CA 1
ATOM 3133 C C . ASP A 1 403 ? -29.435 6.933 -20.115 1.00 86.94 403 ASP A C 1
ATOM 3135 O O . ASP A 1 403 ? -30.297 6.946 -19.228 1.00 86.94 403 ASP A O 1
ATOM 3139 N N . ILE A 1 404 ? -28.423 7.807 -20.121 1.00 86.69 404 ILE A N 1
ATOM 3140 C CA . ILE A 1 404 ? -28.238 8.831 -19.083 1.00 86.69 404 ILE A CA 1
ATOM 3141 C C . ILE A 1 404 ? -29.444 9.775 -19.037 1.00 86.69 404 ILE A C 1
ATOM 3143 O O . ILE A 1 404 ? -29.957 10.079 -17.956 1.00 86.69 404 ILE A O 1
ATOM 3147 N N . LYS A 1 405 ? -29.954 10.211 -20.197 1.00 88.50 405 LYS A N 1
ATOM 3148 C CA . LYS A 1 405 ? -31.176 11.033 -20.263 1.00 88.50 405 LYS A CA 1
ATOM 3149 C C . LYS A 1 405 ? -32.395 10.269 -19.735 1.00 88.50 405 LYS A C 1
ATOM 3151 O O . LYS A 1 405 ? -33.220 10.856 -19.029 1.00 88.50 405 LYS A O 1
ATOM 3156 N N . GLY A 1 406 ? -32.493 8.970 -20.021 1.00 89.25 406 GLY A N 1
ATOM 3157 C CA . GLY A 1 406 ? -33.529 8.086 -19.485 1.00 89.25 406 GLY A CA 1
ATOM 3158 C C . GLY A 1 406 ? -33.492 7.982 -17.956 1.00 89.25 406 GLY A C 1
ATOM 3159 O O . GLY A 1 406 ? -34.523 8.146 -17.297 1.00 89.25 406 GLY A O 1
ATOM 3160 N N . LEU A 1 407 ? -32.308 7.777 -17.378 1.00 84.56 407 LEU A N 1
ATOM 3161 C CA . LEU A 1 407 ? -32.100 7.718 -15.928 1.00 84.56 407 LEU A CA 1
ATOM 3162 C C . LEU A 1 407 ? -32.383 9.059 -15.253 1.00 84.56 407 LEU A C 1
ATOM 3164 O O . LEU A 1 407 ? -33.073 9.097 -14.235 1.00 84.56 407 LEU A O 1
ATOM 3168 N N . HIS A 1 408 ? -31.933 10.166 -15.842 1.00 80.88 408 HIS A N 1
ATOM 3169 C CA . HIS A 1 408 ? -32.193 11.501 -15.310 1.00 80.88 408 HIS A CA 1
ATOM 3170 C C . HIS A 1 408 ? -33.700 11.805 -15.238 1.00 80.88 408 HIS A C 1
ATOM 3172 O O . HIS A 1 408 ? -34.187 12.340 -14.239 1.00 80.88 408 HIS A O 1
ATOM 3178 N N . ASN A 1 409 ? -34.470 11.392 -16.251 1.00 83.75 409 ASN A N 1
ATOM 3179 C CA . ASN A 1 409 ? -35.928 11.506 -16.223 1.00 83.75 409 ASN A CA 1
ATOM 3180 C C . ASN A 1 409 ? -36.558 10.626 -15.132 1.00 83.75 409 ASN A C 1
ATOM 3182 O O . ASN A 1 409 ? -37.432 11.108 -14.412 1.00 83.75 409 ASN A O 1
ATOM 3186 N N . LYS A 1 410 ? -36.084 9.383 -14.949 1.00 80.25 410 LYS A N 1
ATOM 3187 C CA . LYS A 1 410 ? -36.553 8.497 -13.867 1.00 80.25 410 LYS A CA 1
ATOM 3188 C C . LYS A 1 410 ? -36.294 9.101 -12.485 1.00 80.25 410 LYS A C 1
ATOM 3190 O O . LYS A 1 410 ? -37.216 9.150 -11.675 1.00 80.25 410 LYS A O 1
ATOM 3195 N N . VAL A 1 411 ? -35.095 9.631 -12.239 1.00 77.44 411 VAL A N 1
ATOM 3196 C CA . VAL A 1 411 ? -34.735 10.297 -10.973 1.00 77.44 411 VAL A CA 1
ATOM 3197 C C . VAL A 1 411 ? -35.638 11.502 -10.707 1.00 77.44 411 VAL A C 1
ATOM 3199 O O . VAL A 1 411 ? -36.118 11.675 -9.590 1.00 77.44 411 VAL A O 1
ATOM 3202 N N . LYS A 1 412 ? -35.954 12.293 -11.737 1.00 76.38 412 LYS A N 1
ATOM 3203 C CA . LYS A 1 412 ? -36.850 13.452 -11.614 1.00 76.38 412 LYS A CA 1
ATOM 3204 C C . LYS A 1 412 ? -38.302 13.069 -11.295 1.00 76.38 412 LYS A C 1
ATOM 3206 O O . LYS A 1 412 ? -39.025 13.874 -10.714 1.00 76.38 412 LYS A O 1
ATOM 3211 N N . THR A 1 413 ? -38.733 11.863 -11.672 1.00 73.94 413 THR A N 1
ATOM 3212 C CA . THR A 1 413 ? -40.085 11.350 -11.391 1.00 73.94 413 THR A CA 1
ATOM 3213 C C . THR A 1 413 ? -40.228 10.643 -10.046 1.00 73.94 413 THR A C 1
ATOM 3215 O O . THR A 1 413 ? -41.353 10.318 -9.677 1.00 73.94 413 THR A O 1
ATOM 3218 N N . ILE A 1 414 ? -39.143 10.417 -9.297 1.00 68.25 414 ILE A N 1
ATOM 3219 C CA . ILE A 1 414 ? -39.238 9.902 -7.926 1.00 68.25 414 ILE A CA 1
ATOM 3220 C C . ILE A 1 414 ? -39.738 11.057 -7.047 1.00 68.25 414 ILE A C 1
ATOM 3222 O O . ILE A 1 414 ? -38.999 12.025 -6.847 1.00 68.25 414 ILE A O 1
ATOM 3226 N N . PRO A 1 415 ? -40.985 11.017 -6.534 1.00 61.88 415 PRO A N 1
ATOM 3227 C CA . PRO A 1 415 ? -41.456 12.061 -5.647 1.00 61.88 415 PRO A CA 1
ATOM 3228 C C . PRO A 1 415 ? -40.586 12.041 -4.386 1.00 61.88 415 PRO A C 1
ATOM 3230 O O . PRO A 1 415 ? -40.369 10.967 -3.812 1.00 61.88 415 PRO A O 1
ATOM 3233 N N . PRO A 1 416 ? -40.090 13.199 -3.923 1.00 54.41 416 PRO A N 1
ATOM 3234 C CA . PRO A 1 416 ? -39.411 13.257 -2.645 1.00 54.41 416 PRO A CA 1
ATOM 3235 C C . PRO A 1 416 ? -40.424 12.778 -1.592 1.00 54.41 416 PRO A C 1
ATOM 3237 O O . PRO A 1 416 ? -41.516 13.338 -1.478 1.00 54.41 416 PRO A O 1
ATOM 3240 N N . GLN A 1 417 ? -40.082 11.736 -0.827 1.00 61.25 417 GLN A N 1
ATOM 3241 C CA . GLN A 1 417 ? -40.846 11.287 0.347 1.00 61.25 417 GLN A CA 1
ATOM 3242 C C . GLN A 1 417 ? -40.212 11.786 1.666 1.00 61.25 417 GLN A C 1
ATOM 3244 O O . GLN A 1 417 ? -39.964 10.976 2.557 1.00 61.25 417 GLN A O 1
ATOM 3249 N N . PRO A 1 418 ? -39.942 13.096 1.858 1.00 58.09 418 PRO A N 1
ATOM 3250 C CA . PRO A 1 418 ? -39.348 13.585 3.099 1.00 58.09 418 PRO A CA 1
ATOM 3251 C C . PRO A 1 418 ? -40.327 13.426 4.269 1.00 58.09 418 PRO A C 1
ATOM 3253 O O . PRO A 1 418 ? -39.909 13.168 5.388 1.00 58.09 418 PRO A O 1
ATOM 3256 N N . LYS A 1 419 ? -41.641 13.466 4.001 1.00 61.81 419 LYS A N 1
ATOM 3257 C CA . LYS A 1 419 ? -42.671 13.408 5.045 1.00 61.81 419 LYS A CA 1
ATOM 3258 C C . LYS A 1 419 ? -42.753 12.061 5.768 1.00 61.81 419 LYS A C 1
ATOM 3260 O O . LYS A 1 419 ? -43.066 12.062 6.948 1.00 61.81 419 LYS A O 1
ATOM 3265 N N . LYS A 1 420 ? -42.469 10.935 5.094 1.00 68.75 420 LYS A N 1
ATOM 3266 C CA . LYS A 1 420 ? -42.465 9.615 5.756 1.00 68.75 420 LYS A CA 1
ATOM 3267 C C . LYS A 1 420 ? -41.237 9.420 6.644 1.00 68.75 420 LYS A C 1
ATOM 3269 O O . LYS A 1 420 ? -41.357 8.894 7.744 1.00 68.75 420 LYS A O 1
ATOM 3274 N N . LEU A 1 421 ? -40.082 9.903 6.189 1.00 67.00 421 LEU A N 1
ATOM 3275 C CA . LEU A 1 421 ? -38.841 9.843 6.963 1.00 67.00 421 LEU A CA 1
ATOM 3276 C C . LEU A 1 421 ? -38.888 10.762 8.191 1.00 67.00 421 LEU A C 1
ATOM 3278 O O . LEU A 1 421 ? -38.362 10.405 9.239 1.00 67.00 421 LEU A O 1
ATOM 3282 N N . GLU A 1 422 ? -39.551 11.917 8.097 1.00 74.31 422 GLU A N 1
ATOM 3283 C CA . GLU A 1 422 ? -39.759 12.803 9.249 1.00 74.31 422 GLU A CA 1
ATOM 3284 C C . GLU A 1 422 ? -40.694 12.189 10.301 1.00 74.31 422 GLU A C 1
ATOM 3286 O O . GLU A 1 422 ? -40.405 12.293 11.493 1.00 74.31 422 GLU A O 1
ATOM 3291 N N . THR A 1 423 ? -41.766 11.498 9.890 1.00 76.94 423 THR A N 1
ATOM 3292 C CA . THR A 1 423 ? -42.659 10.799 10.832 1.00 76.94 423 THR A CA 1
ATOM 3293 C C . THR A 1 423 ? -41.982 9.607 11.505 1.00 76.94 423 THR A C 1
ATOM 3295 O O . THR A 1 423 ? -42.069 9.477 12.721 1.00 76.94 423 THR A O 1
ATOM 3298 N N . GLU A 1 424 ? -41.241 8.784 10.756 1.00 77.69 424 GLU A N 1
ATOM 3299 C CA . GLU A 1 424 ? -40.508 7.647 11.334 1.00 77.69 424 GLU A CA 1
ATOM 3300 C C . GLU A 1 424 ? -39.401 8.110 12.288 1.00 77.69 424 GLU A C 1
ATOM 3302 O O . GLU A 1 424 ? -39.179 7.499 13.334 1.00 77.69 424 GLU A O 1
ATOM 3307 N N . LYS A 1 425 ? -38.735 9.228 11.975 1.00 83.25 425 LYS A N 1
ATOM 3308 C CA . LYS A 1 425 ? -37.750 9.833 12.872 1.00 83.25 425 LYS A CA 1
ATOM 3309 C C . LYS A 1 425 ? -38.388 10.295 14.184 1.00 83.25 425 LYS A C 1
ATOM 3311 O O . LYS A 1 425 ? -37.825 10.019 15.240 1.00 83.25 425 LYS A O 1
ATOM 3316 N N . ALA A 1 426 ? -39.543 10.960 14.127 1.00 86.88 426 ALA A N 1
ATOM 3317 C CA . ALA A 1 426 ? -40.243 11.416 15.327 1.00 86.88 426 ALA A CA 1
ATOM 3318 C C . ALA A 1 426 ? -40.680 10.232 16.210 1.00 86.88 426 ALA A C 1
ATOM 3320 O O . ALA A 1 426 ? -40.458 10.251 17.418 1.00 86.88 426 ALA A O 1
ATOM 3321 N N . GLU A 1 427 ? -41.215 9.164 15.608 1.00 90.00 427 GLU A N 1
ATOM 3322 C CA . GLU A 1 427 ? -41.585 7.940 16.333 1.00 90.00 427 GLU A CA 1
ATOM 3323 C C . GLU A 1 427 ? -40.376 7.242 16.976 1.00 90.00 427 GLU A C 1
ATOM 3325 O O . GLU A 1 427 ? -40.469 6.735 18.098 1.00 90.00 427 GLU A O 1
ATOM 3330 N N . LEU A 1 428 ? -39.227 7.215 16.291 1.00 85.12 428 LEU A N 1
ATOM 3331 C CA . LEU A 1 428 ? -37.992 6.648 16.838 1.00 85.12 428 LEU A CA 1
ATOM 3332 C C . LEU A 1 428 ? -37.415 7.492 17.981 1.00 85.12 428 LEU A C 1
ATOM 3334 O O . LEU A 1 428 ? -36.906 6.920 18.945 1.00 85.12 428 LEU A O 1
ATOM 3338 N N . GLU A 1 429 ? -37.512 8.821 17.909 1.00 88.19 429 GLU A N 1
ATOM 3339 C CA . GLU A 1 429 ? -37.097 9.715 18.997 1.00 88.19 429 GLU A CA 1
ATOM 3340 C C . GLU A 1 429 ? -37.961 9.495 20.250 1.00 88.19 429 GLU A C 1
ATOM 3342 O O . GLU A 1 429 ? -37.407 9.316 21.336 1.00 88.19 429 GLU A O 1
ATOM 3347 N N . THR A 1 430 ? -39.285 9.361 20.106 1.00 93.19 430 THR A N 1
ATOM 3348 C CA . THR A 1 430 ? -40.181 9.046 21.237 1.00 93.19 430 THR A CA 1
ATOM 3349 C C . THR A 1 430 ? -39.855 7.691 21.870 1.00 93.19 430 THR A C 1
ATOM 3351 O O . THR A 1 430 ? -39.703 7.595 23.088 1.00 93.19 430 THR A O 1
ATOM 3354 N N . LYS A 1 431 ? -39.654 6.640 21.060 1.00 92.19 431 LYS A N 1
ATOM 3355 C CA . LYS A 1 431 ? -39.264 5.316 21.581 1.00 92.19 431 LYS A CA 1
ATOM 3356 C C . LYS A 1 431 ? -37.921 5.343 22.304 1.00 92.19 431 LYS A C 1
ATOM 3358 O O . LYS A 1 431 ? -37.729 4.607 23.271 1.00 92.19 431 LYS A O 1
ATOM 3363 N N . HIS A 1 432 ? -36.978 6.162 21.840 1.00 90.44 432 HIS A N 1
ATOM 3364 C CA . HIS A 1 432 ? -35.679 6.289 22.489 1.00 90.44 432 HIS A CA 1
ATOM 3365 C C . HIS A 1 432 ? -35.788 6.939 23.876 1.00 90.44 432 HIS A C 1
ATOM 3367 O O . HIS A 1 432 ? -35.134 6.480 24.818 1.00 90.44 432 HIS A O 1
ATOM 3373 N N . GLU A 1 433 ? -36.633 7.960 24.021 1.00 92.69 433 GLU A N 1
ATOM 3374 C CA . GLU A 1 433 ? -36.913 8.591 25.314 1.00 92.69 433 GLU A CA 1
ATOM 3375 C C . GLU A 1 433 ? -37.581 7.609 26.286 1.00 92.69 433 GLU A C 1
ATOM 3377 O O . GLU A 1 433 ? -37.104 7.452 27.412 1.00 92.69 433 GLU A O 1
ATOM 3382 N N . GLU A 1 434 ? -38.596 6.862 25.839 1.00 93.75 434 GLU A N 1
ATOM 3383 C CA . GLU A 1 434 ? -39.261 5.828 26.648 1.00 93.75 434 GLU A CA 1
ATOM 3384 C C . GLU A 1 434 ? -38.277 4.750 27.134 1.00 93.75 434 GLU A C 1
ATOM 3386 O O . GLU A 1 434 ? -38.224 4.437 28.327 1.00 93.75 434 GLU A O 1
ATOM 3391 N N . LEU A 1 435 ? -37.433 4.228 26.237 1.00 90.69 435 LEU A N 1
ATOM 3392 C CA . LEU A 1 435 ? -36.388 3.254 26.581 1.00 90.69 435 LEU A CA 1
ATOM 3393 C C . LEU A 1 435 ? -35.383 3.807 27.596 1.00 90.69 435 LEU A C 1
ATOM 3395 O O . LEU A 1 435 ? -34.924 3.074 28.473 1.00 90.69 435 LEU A O 1
ATOM 3399 N N . THR A 1 436 ? -35.052 5.095 27.506 1.00 88.19 436 THR A N 1
ATOM 3400 C CA . THR A 1 436 ? -34.122 5.748 28.436 1.00 88.19 436 THR A CA 1
ATOM 3401 C C . THR A 1 436 ? -34.730 5.868 29.834 1.00 88.19 436 THR A C 1
ATOM 3403 O O . THR A 1 436 ? -34.038 5.626 30.830 1.00 88.19 436 THR A O 1
ATOM 3406 N N . VAL A 1 437 ? -36.028 6.175 29.924 1.00 95.25 437 VAL A N 1
ATOM 3407 C CA . VAL A 1 437 ? -36.764 6.210 31.197 1.00 95.25 437 VAL A CA 1
ATOM 3408 C C . VAL A 1 437 ? -36.798 4.820 31.833 1.00 95.25 437 VAL A C 1
ATOM 3410 O O . VAL A 1 437 ? -36.420 4.679 32.997 1.00 95.25 437 VAL A O 1
ATOM 3413 N N . VAL A 1 438 ? -37.157 3.786 31.063 1.00 94.44 438 VAL A N 1
ATOM 3414 C CA . VAL A 1 438 ? -37.195 2.394 31.546 1.00 94.44 438 VAL A CA 1
ATOM 3415 C C . VAL A 1 438 ? -35.820 1.944 32.033 1.00 94.44 438 VAL A C 1
ATOM 3417 O O . VAL A 1 438 ? -35.702 1.427 33.139 1.00 94.44 438 VAL A O 1
ATOM 3420 N N . HIS A 1 439 ? -34.764 2.188 31.255 1.00 90.25 439 HIS A N 1
ATOM 3421 C CA . HIS A 1 439 ? -33.401 1.825 31.640 1.00 90.25 439 HIS A CA 1
ATOM 3422 C C . HIS A 1 439 ? -32.961 2.512 32.941 1.00 90.25 439 HIS A C 1
ATOM 3424 O O . HIS A 1 439 ? -32.304 1.899 33.781 1.00 90.25 439 HIS A O 1
ATOM 3430 N N . THR A 1 440 ? -33.323 3.783 33.126 1.00 91.31 440 THR A N 1
ATOM 3431 C CA . THR A 1 440 ? -32.977 4.535 34.340 1.00 91.31 440 THR A CA 1
ATOM 3432 C C . THR A 1 440 ? -33.699 3.982 35.569 1.00 91.31 440 THR A C 1
ATOM 3434 O O . THR A 1 440 ? -33.069 3.833 36.614 1.00 91.31 440 THR A O 1
ATOM 3437 N N . ALA A 1 441 ? -34.979 3.618 35.439 1.00 94.56 441 ALA A N 1
ATOM 3438 C CA . ALA A 1 441 ? -35.734 2.977 36.515 1.00 94.56 441 ALA A CA 1
ATOM 3439 C C . ALA A 1 441 ? -35.133 1.613 36.892 1.00 94.56 441 ALA A C 1
ATOM 3441 O O . ALA A 1 441 ? -34.825 1.374 38.057 1.00 94.56 441 ALA A O 1
ATOM 3442 N N . LEU A 1 442 ? -34.861 0.770 35.892 1.00 93.56 442 LEU A N 1
ATOM 3443 C CA . LEU A 1 442 ? -34.312 -0.575 36.088 1.00 93.56 442 LEU A CA 1
ATOM 3444 C C . LEU A 1 442 ? -32.924 -0.540 36.740 1.00 93.56 442 LEU A C 1
ATOM 3446 O O . LEU A 1 442 ? -32.601 -1.365 37.591 1.00 93.56 442 LEU A O 1
ATOM 3450 N N . LYS A 1 443 ? -32.104 0.452 36.376 1.00 92.25 443 LYS A N 1
ATOM 3451 C CA . LYS A 1 443 ? -30.812 0.692 37.023 1.00 92.25 443 LYS A CA 1
ATOM 3452 C C . LYS A 1 443 ? -30.976 1.057 38.503 1.00 92.25 443 LYS A C 1
ATOM 3454 O O . LYS A 1 443 ? -30.207 0.566 39.323 1.00 92.25 443 LYS A O 1
ATOM 3459 N N . GLY A 1 444 ? -31.968 1.882 38.841 1.00 93.19 444 GLY A N 1
ATOM 3460 C CA . GLY A 1 444 ? -32.286 2.224 40.229 1.00 93.19 444 GLY A CA 1
ATOM 3461 C C . GLY A 1 444 ? -32.700 1.003 41.053 1.00 93.19 444 GLY A C 1
ATOM 3462 O O . GLY A 1 444 ? -32.136 0.773 42.121 1.00 93.19 444 GLY A O 1
ATOM 3463 N N . GLU A 1 445 ? -33.606 0.177 40.523 1.00 95.19 445 GLU A N 1
ATOM 3464 C CA . GLU A 1 445 ? -34.037 -1.076 41.168 1.00 95.19 445 GLU A CA 1
ATOM 3465 C C . GLU A 1 445 ? -32.863 -2.048 41.372 1.00 95.19 445 GLU A C 1
ATOM 3467 O O . GLU A 1 445 ? -32.749 -2.705 42.412 1.00 95.19 445 GLU A O 1
ATOM 3472 N N . PHE A 1 446 ? -31.947 -2.115 40.402 1.00 93.31 446 PHE A N 1
ATOM 3473 C CA . PHE A 1 446 ? -30.751 -2.951 40.494 1.00 93.31 446 PHE A CA 1
ATOM 3474 C C . PHE A 1 446 ? -29.771 -2.459 41.572 1.00 93.31 446 PHE A C 1
ATOM 3476 O O . PHE A 1 446 ? -29.224 -3.253 42.335 1.00 93.31 446 PHE A O 1
ATOM 3483 N N . GLU A 1 447 ? -29.564 -1.145 41.684 1.00 93.06 447 GLU A N 1
ATOM 3484 C CA . GLU A 1 447 ? -28.731 -0.561 42.742 1.00 93.06 447 GLU A CA 1
ATOM 3485 C C . GLU A 1 447 ? -29.347 -0.762 44.139 1.00 93.06 447 GLU A C 1
ATOM 3487 O O . GLU A 1 447 ? -28.622 -0.999 45.107 1.00 93.06 447 GLU A O 1
ATOM 3492 N N . GLU A 1 448 ? -30.674 -0.700 44.264 1.00 95.69 448 GLU A N 1
ATOM 3493 C CA . GLU A 1 448 ? -31.386 -0.946 45.524 1.00 95.69 448 GLU A CA 1
ATOM 3494 C C . GLU A 1 448 ? -31.322 -2.419 45.956 1.00 95.69 448 GLU A C 1
ATOM 3496 O O . GLU A 1 448 ? -31.076 -2.725 47.129 1.00 95.69 448 GLU A O 1
ATOM 3501 N N . THR A 1 449 ? -31.468 -3.344 45.005 1.00 94.00 449 THR A N 1
ATOM 3502 C CA . THR A 1 449 ? -31.320 -4.783 45.269 1.00 94.00 449 THR A CA 1
ATOM 3503 C C . THR A 1 449 ? -29.884 -5.153 45.628 1.00 94.00 449 THR A C 1
ATOM 3505 O O . THR A 1 449 ? -29.688 -5.925 46.568 1.00 94.00 449 THR A O 1
ATOM 3508 N N . LEU A 1 450 ? -28.878 -4.558 44.976 1.00 91.88 450 LEU A N 1
ATOM 3509 C CA . LEU A 1 450 ? -27.472 -4.726 45.362 1.00 91.88 450 LEU A CA 1
ATOM 3510 C C . LEU A 1 450 ? -27.202 -4.242 46.791 1.00 91.88 450 LEU A C 1
ATOM 3512 O O . LEU A 1 450 ? -26.615 -4.981 47.575 1.00 91.88 450 LEU A O 1
ATOM 3516 N N . LYS A 1 451 ? -27.689 -3.054 47.168 1.00 93.62 451 LYS A N 1
ATOM 3517 C CA . LYS A 1 451 ? -27.545 -2.547 48.546 1.00 93.62 451 LYS A CA 1
ATOM 3518 C C . LYS A 1 451 ? -28.220 -3.450 49.578 1.00 93.62 451 LYS A C 1
ATOM 3520 O O . LYS A 1 451 ? -27.704 -3.612 50.678 1.00 93.62 451 LYS A O 1
ATOM 3525 N N . SER A 1 452 ? -29.367 -4.034 49.232 1.00 93.38 452 SER A N 1
ATOM 3526 C CA . SER A 1 452 ? -30.085 -4.967 50.110 1.00 93.38 452 SER A CA 1
ATOM 3527 C C . SER A 1 452 ? -29.324 -6.283 50.296 1.00 93.38 452 SER A C 1
ATOM 3529 O O . SER A 1 452 ? -29.322 -6.834 51.392 1.00 93.38 452 SER A O 1
ATOM 3531 N N . LEU A 1 453 ? -28.656 -6.766 49.244 1.00 90.31 453 LEU A N 1
ATOM 3532 C CA . LEU A 1 453 ? -27.776 -7.938 49.289 1.00 90.31 453 LEU A CA 1
ATOM 3533 C C . LEU A 1 453 ? -26.497 -7.684 50.092 1.00 90.31 453 LEU A C 1
ATOM 3535 O O . LEU A 1 453 ? -26.056 -8.584 50.789 1.00 90.31 453 LEU A O 1
ATOM 3539 N N . GLU A 1 454 ? -25.917 -6.485 50.014 1.00 91.31 454 GLU A N 1
ATOM 3540 C CA . GLU A 1 454 ? -24.736 -6.106 50.808 1.00 91.31 454 GLU A CA 1
ATOM 3541 C C . GLU A 1 454 ? -25.035 -5.956 52.310 1.00 91.31 454 GLU A C 1
ATOM 3543 O O . GLU A 1 454 ? -24.122 -6.034 53.130 1.00 91.31 454 GLU A O 1
ATOM 3548 N N . ALA A 1 455 ? -26.295 -5.707 52.676 1.00 92.00 455 ALA A N 1
ATOM 3549 C CA . ALA A 1 455 ? -26.728 -5.562 54.065 1.00 92.00 455 ALA A CA 1
ATOM 3550 C C . ALA A 1 455 ? -27.058 -6.898 54.763 1.00 92.00 455 ALA A C 1
ATOM 3552 O O . ALA A 1 455 ? -27.199 -6.912 55.989 1.00 92.00 455 ALA A O 1
ATOM 3553 N N . LEU A 1 456 ? -27.216 -7.980 53.993 1.00 85.94 456 LEU A N 1
ATOM 3554 C CA . LEU A 1 456 ? -27.403 -9.360 54.462 1.00 85.94 456 LEU A CA 1
ATOM 3555 C C . LEU A 1 456 ? -26.048 -10.032 54.697 1.00 85.94 456 LEU A C 1
ATOM 3557 O O . LEU A 1 456 ? -25.952 -10.777 55.701 1.00 85.94 456 LEU A O 1
#

Foldseek 3Di:
DPPPFDWDQDPNWTWGWDADPVRDIDIDIDADPVLCPPPVQVVPDPPDPDRDALEDEAQFQCQVVLQCLQCVLWKPPPDPPVVVVVPPDDDDDDDDDDDDDDDDDDPPPCPPPPPDDPPAQDPVCVPLPTATKHFQDKDWDDDPQKIKIWTWIDRDHSSPDYIYIYIFIDGNVPNPRPRPQNVPDPDQAAEDEDQDPVVSVVVCCVPPVPQWDWDPDWDQDPQAAIWTWTAHPRRRHIYIYGYGPPVPVVVVVVVVVVVVVVVVVVVVVVVVVVVVVVVVLDDDPPDDPVVNVVSNVVVVVVVCVVPPPDDDDDDDDDDDDDDDDDDDDDDDDDDPPVVVVVVVVVPPPDPDDDPVCVVVVVVVVVVVVVVVVVVVVVVVVVVVVVVVVVVVVVVVVVVVVVVVVVVVVVVVPPPDPVVVVVVVVVVVVVVVVVVVVVVVVVVVVVVVVVVVVVVD

Radius of gyration: 38.8 Å; chains: 1; bounding box: 101×85×119 Å

Secondary structure (DSSP, 8-state):
----PPEEEETTEEEEEEE-TT--EEEEEPPPHHHHT-HHHHSS-TT-S-----EEEEE-TTHHHHHHHHHHHHS----GGGSTTSTTSS------------------------------SSSGGG-TT--S-EEEEEEEEEETTEEEEEEEEESS-TTTS-EEEEEEEEETTTSS-----GGG----EEEEE-S-HHHHHHHHHHH-TTT-EEPS--EEETTTEEEEEEEETTTTEEEEEEEE----HHHHHHHHHHHHHHHHHHHHHHHHHHHHHHHHHSPPTT--HHHHHHHHHHHHHHHHHHH---PPPP---------------PPPPPPTHHHHHHHHHHSTT-SS--TTTHHHHHHHHHHHHHHHHHHHHHHHHHHHHHHHHHHHHHHHHHHHHHHHHHHHHHHHHS---HHHHHHHHHHHHHHHHHHHHHHHHHHHHHHHHHHHHHT-

Organism: NCBI:txid109957

pLDDT: mean 74.16, std 20.5, range [27.72, 96.38]

Sequence (456 aa):
FDTTVALTIFHNAQIAIFKDPNGIEVRLIELTEQQQEDSTIAESDKRQWFARVGYYTIPTAKIELTGRYFERIFACTSNQHNSEKVAAVGGGGGRNKHGGGGMVAENIVKTVVGKGKKNTGEELSKNSNIGGIRIVDTEEYVIGLTKTQFLWLSHEPRCMGTSICFTGKLIAESHEVRQCDRSSSQLLAIGIEVPSLDALLKRWEWERPNEVSWEPGRFRISGIGQFGKFIEPNNNITVEIFTPKIIDPAEVQRENAAAAAAAVIAANEKAEKLRKLKADLLPPKSHTNDEIAKITVSKLVKAVSESALVPINSHRNAVEMTEETLTPLEINPLPQDVKVKLRNIKVSMSEELQPASENVVKMKLNQKLEKLKIEAEQNGERANGFKAEVKELKAVIAEQEVDIKGLHNKVKTIPPQPKKLETEKAELETKHEELTVVHTALKGEFEETLKSLEAL